Protein AF-A0A938DL61-F1 (afdb_monomer)

Nearest PDB structures (foldseek):
  3kwp-assembly1_A-2  TM=9.737E-01  e=1.434E-26  Levilactobacillus brevis ATCC 367
  5hw4-assembly1_A  TM=9.557E-01  e=1.824E-26  Escherichia coli K-12
  5hw4-assembly1_B  TM=9.654E-01  e=4.775E-26  Escherichia coli K-12
  5hw4-assembly2_C-2  TM=9.641E-01  e=1.690E-25  Escherichia coli K-12
  3fq6-assembly1_A  TM=9.578E-01  e=1.430E-11  Bacteroides thetaiotaomicron

Mean predicted aligned error: 16.01 Å

Solvent-accessible surface area (backbone atoms only — not comparable to full-atom values): 22112 Å² total; per-residue (Å²): 134,84,86,68,76,68,57,54,42,70,51,51,91,99,52,58,77,47,74,23,67,46,75,66,47,48,73,43,65,68,56,89,45,97,74,55,97,38,38,38,36,28,37,82,27,41,61,56,68,28,68,80,36,86,61,52,28,23,40,34,33,19,28,86,84,18,34,24,72,41,65,52,74,46,54,50,68,40,67,55,76,72,40,85,76,27,36,29,30,39,38,30,37,59,77,44,43,72,82,67,66,61,44,63,72,41,67,35,56,64,42,76,45,77,86,60,73,75,83,62,83,70,68,74,78,65,87,59,26,26,43,31,38,29,22,28,31,65,57,32,76,86,54,50,42,72,67,43,46,50,48,64,58,72,32,63,26,40,37,19,38,47,56,72,62,48,48,54,53,30,55,75,62,73,32,88,59,78,98,29,68,40,73,37,36,78,94,47,34,74,64,46,33,56,55,50,48,55,42,24,76,73,41,36,32,33,28,33,35,34,85,46,10,43,52,39,65,95,50,54,46,55,66,46,52,48,55,32,53,77,67,72,45,51,76,47,75,42,84,56,36,41,69,67,61,53,43,47,66,72,56,78,56,71,72,92,53,65,43,81,68,39,62,74,56,94,60,66,68,67,23,53,55,50,49,53,52,57,32,68,32,63,40,24,35,36,33,43,42,52,33,95,46,40,61,62,52,36,47,55,45,21,73,62,49,40,39,78,41,46,34,25,45,32,26,32,57,70,33,98,74,50,43,78,49,76,45,26,27,49,54,50,42,54,48,49,72,77,43,83,63,69,65,50,36,35,38,39,35,54,31,32,75,76,77,73,75,71,46,73,63,59,51,44,54,54,31,50,52,35,45,72,72,69,40,51,51,69,54,24,10,50,50,45,16,64,76,62,72,44,61,49,66,62,36,32,56,51,33,54,57,74,68,56,132

Structure (mmCIF, N/CA/C/O backbone):
data_AF-A0A938DL61-F1
#
_entry.id   AF-A0A938DL61-F1
#
loop_
_atom_site.group_PDB
_atom_site.id
_atom_site.type_symbol
_atom_site.label_atom_id
_atom_site.label_alt_id
_atom_site.label_comp_id
_atom_site.label_asym_id
_atom_site.label_entity_id
_atom_site.label_seq_id
_atom_site.pdbx_PDB_ins_code
_atom_site.Cartn_x
_atom_site.Cartn_y
_atom_site.Cartn_z
_atom_site.occupancy
_atom_site.B_iso_or_equiv
_atom_site.auth_seq_id
_atom_site.auth_comp_id
_atom_site.auth_asym_id
_atom_site.auth_atom_id
_atom_site.pdbx_PDB_model_num
ATOM 1 N N . MET A 1 1 ? -46.376 9.646 3.513 1.00 32.16 1 MET A N 1
ATOM 2 C CA . MET A 1 1 ? -46.253 10.364 2.224 1.00 32.16 1 MET A CA 1
ATOM 3 C C . MET A 1 1 ? -45.111 11.369 2.356 1.00 32.16 1 MET A C 1
ATOM 5 O O . MET A 1 1 ? -45.011 12.012 3.390 1.00 32.16 1 MET A O 1
ATOM 9 N N . ARG A 1 2 ? -44.172 11.354 1.408 1.00 35.56 2 ARG A N 1
ATOM 10 C CA . ARG A 1 2 ? -42.784 11.841 1.523 1.00 35.56 2 ARG A CA 1
ATOM 11 C C . ARG A 1 2 ? -42.690 13.351 1.813 1.00 35.56 2 ARG A C 1
ATOM 13 O O . ARG A 1 2 ? -43.080 14.145 0.965 1.00 35.56 2 ARG A O 1
ATOM 20 N N . ASP A 1 3 ? -42.077 13.746 2.932 1.00 37.72 3 ASP A N 1
ATOM 21 C CA . ASP A 1 3 ? -41.497 15.092 3.070 1.00 37.72 3 ASP A CA 1
ATOM 22 C C . ASP A 1 3 ? -40.190 15.112 2.265 1.00 37.72 3 ASP A C 1
ATOM 24 O O . ASP A 1 3 ? -39.092 14.971 2.802 1.00 37.72 3 ASP A O 1
ATOM 28 N N . ALA A 1 4 ? -40.317 15.205 0.940 1.00 46.38 4 ALA A N 1
ATOM 29 C CA . ALA A 1 4 ? -39.181 15.478 0.077 1.00 46.38 4 ALA A CA 1
ATOM 30 C C . ALA A 1 4 ? -38.535 16.791 0.546 1.00 46.38 4 ALA A C 1
ATOM 32 O O . ALA A 1 4 ? -39.213 17.821 0.669 1.00 46.38 4 ALA A O 1
ATOM 33 N N . VAL A 1 5 ? -37.235 16.734 0.853 1.00 54.84 5 VAL A N 1
ATOM 34 C CA . VAL A 1 5 ? -36.409 17.914 1.124 1.00 54.84 5 VAL A CA 1
ATOM 35 C C . VAL A 1 5 ? -36.674 18.911 -0.001 1.00 54.84 5 VAL A C 1
ATOM 37 O O . VAL A 1 5 ? -36.643 18.546 -1.175 1.00 54.84 5 VAL A O 1
ATOM 40 N N . VAL A 1 6 ? -37.028 20.150 0.352 1.00 58.56 6 VAL A N 1
ATOM 41 C CA . VAL A 1 6 ? -37.232 21.189 -0.661 1.00 58.56 6 VAL A CA 1
ATOM 42 C C . VAL A 1 6 ? -35.891 21.355 -1.372 1.00 58.56 6 VAL A C 1
ATOM 44 O O . VAL A 1 6 ? -34.914 21.651 -0.687 1.00 58.56 6 VAL A O 1
ATOM 47 N N . PRO A 1 7 ? -35.822 21.177 -2.701 1.00 62.75 7 PRO A N 1
ATOM 48 C CA . PRO A 1 7 ? -34.550 21.169 -3.415 1.00 62.75 7 PRO A CA 1
ATOM 49 C C . PRO A 1 7 ? -33.905 22.554 -3.479 1.00 62.75 7 PRO A C 1
ATOM 51 O O . PRO A 1 7 ? -32.829 22.674 -4.036 1.00 62.75 7 PRO A O 1
ATOM 54 N N . VAL A 1 8 ? -34.537 23.597 -2.928 1.00 76.44 8 VAL A N 1
ATOM 55 C CA . VAL A 1 8 ? -34.073 24.985 -2.991 1.00 76.44 8 VAL A CA 1
ATOM 56 C C . VAL A 1 8 ? -34.139 25.676 -1.629 1.00 76.44 8 VAL A C 1
ATOM 58 O O . VAL A 1 8 ? -35.065 25.430 -0.851 1.00 76.44 8 VAL A O 1
ATOM 61 N N . VAL A 1 9 ? -33.173 26.557 -1.359 1.00 83.81 9 VAL A N 1
ATOM 62 C CA . VAL A 1 9 ? -33.084 27.382 -0.140 1.00 83.81 9 VAL A CA 1
ATOM 63 C C . VAL A 1 9 ? -32.823 28.852 -0.487 1.00 83.81 9 VAL A C 1
ATOM 65 O O . VAL A 1 9 ? -32.110 29.115 -1.458 1.00 83.81 9 VAL A O 1
ATOM 68 N N . PRO A 1 10 ? -33.361 29.816 0.287 1.00 85.38 10 PRO A N 1
ATOM 69 C CA . PRO A 1 10 ? -33.005 31.224 0.146 1.00 85.38 10 PRO A CA 1
ATOM 70 C C . PRO A 1 10 ? -31.517 31.452 0.425 1.00 85.38 10 PRO A C 1
ATOM 72 O O . PRO A 1 10 ? -30.969 30.893 1.376 1.00 85.38 10 PRO A O 1
ATOM 75 N N . VAL A 1 11 ? -30.882 32.304 -0.376 1.00 85.19 11 VAL A N 1
ATOM 76 C CA . VAL A 1 11 ? -29.496 32.737 -0.191 1.00 85.19 11 VAL A CA 1
ATOM 77 C C . VAL A 1 11 ? -29.413 34.251 -0.062 1.00 85.19 11 VAL A C 1
ATOM 79 O O . VAL A 1 11 ? -30.209 34.993 -0.635 1.00 85.19 11 VAL A O 1
ATOM 82 N N . VAL A 1 12 ? -28.417 34.701 0.693 1.00 84.75 12 VAL A N 1
ATOM 83 C CA . VAL A 1 12 ? -28.105 36.114 0.895 1.00 84.75 12 VAL A CA 1
ATOM 84 C C . VAL A 1 12 ? -26.676 36.329 0.392 1.00 84.75 12 VAL A C 1
ATOM 86 O O . VAL A 1 12 ? -25.760 35.697 0.924 1.00 84.75 12 VAL A O 1
ATOM 89 N N . PRO A 1 13 ? -26.461 37.138 -0.662 1.00 78.50 13 PRO A N 1
ATOM 90 C CA . PRO A 1 13 ? -25.127 37.367 -1.209 1.00 78.50 13 PRO A CA 1
ATOM 91 C C . PRO A 1 13 ? -24.145 37.849 -0.135 1.00 78.50 13 PRO A C 1
ATOM 93 O O . PRO A 1 13 ? -24.469 38.732 0.651 1.00 78.50 13 PRO A O 1
ATOM 96 N N . GLY A 1 14 ? -22.950 37.255 -0.095 1.00 79.12 14 GLY A N 1
ATOM 97 C CA . GLY A 1 14 ? -21.903 37.626 0.863 1.00 79.12 14 GLY A CA 1
ATOM 98 C C . GLY A 1 14 ? -22.107 37.121 2.298 1.00 79.12 14 GLY A C 1
ATOM 99 O O . GLY A 1 14 ? -21.273 37.405 3.150 1.00 79.12 14 GLY A O 1
ATOM 100 N N . VAL A 1 15 ? -23.167 36.354 2.579 1.00 83.62 15 VAL A N 1
ATOM 101 C CA . VAL A 1 15 ? -23.429 35.786 3.911 1.00 83.62 15 VAL A CA 1
ATOM 102 C C . VAL A 1 15 ? -23.321 34.266 3.857 1.00 83.62 15 VAL A C 1
ATOM 104 O O . VAL A 1 15 ? -23.949 33.617 3.022 1.00 83.62 15 VAL A O 1
ATOM 107 N N . ALA A 1 16 ? -22.538 33.678 4.764 1.00 80.62 16 ALA A N 1
ATOM 108 C CA . ALA A 1 16 ? -22.439 32.228 4.891 1.00 80.62 16 ALA A CA 1
ATOM 109 C C . ALA A 1 16 ? -23.787 31.634 5.339 1.00 80.62 16 ALA A C 1
ATOM 111 O O . ALA A 1 16 ? -24.360 32.069 6.341 1.00 80.62 16 ALA A O 1
ATOM 112 N N . VAL A 1 17 ? -24.282 30.634 4.601 1.00 82.88 17 VAL A N 1
ATOM 113 C CA . VAL A 1 17 ? -25.593 30.010 4.829 1.00 82.88 17 VAL A CA 1
ATOM 114 C C . VAL A 1 17 ? -25.427 28.557 5.273 1.00 82.88 17 VAL A C 1
ATOM 116 O O . VAL A 1 17 ? -24.896 27.731 4.534 1.00 82.88 17 VAL A O 1
ATOM 119 N N . ALA A 1 18 ? -25.936 28.227 6.457 1.00 85.00 18 ALA A N 1
ATOM 120 C CA . ALA A 1 18 ? -26.115 26.860 6.937 1.00 85.00 18 ALA A CA 1
ATOM 121 C C . ALA A 1 18 ? -27.588 26.442 6.806 1.00 85.00 18 ALA A C 1
ATOM 123 O O . ALA A 1 18 ? -28.481 27.273 6.944 1.00 85.00 18 ALA A O 1
ATOM 124 N N . VAL A 1 19 ? -27.871 25.153 6.584 1.00 85.19 19 VAL A N 1
ATOM 125 C CA . VAL A 1 19 ? -29.246 24.657 6.386 1.00 85.19 19 VAL A CA 1
ATOM 126 C C . VAL A 1 19 ? -29.576 23.532 7.367 1.00 85.19 19 VAL A C 1
ATOM 128 O O . VAL A 1 19 ? -28.881 22.522 7.444 1.00 85.19 19 VAL A O 1
ATOM 131 N N . ALA A 1 20 ? -30.682 23.676 8.094 1.00 84.50 20 ALA A N 1
ATOM 132 C CA . ALA A 1 20 ? -31.245 22.654 8.969 1.00 84.50 20 ALA A CA 1
ATOM 133 C C . ALA A 1 20 ? -32.478 22.009 8.313 1.00 84.50 20 ALA A C 1
ATOM 135 O O . ALA A 1 20 ? -33.620 22.425 8.530 1.00 84.50 20 ALA A O 1
ATOM 136 N N . ALA A 1 21 ? -32.236 20.969 7.510 1.00 80.06 21 ALA A N 1
ATOM 137 C CA . ALA A 1 21 ? -33.277 20.255 6.764 1.00 80.06 21 ALA A CA 1
ATOM 138 C C . ALA A 1 21 ? -33.906 19.063 7.523 1.00 80.06 21 ALA A C 1
ATOM 140 O O . ALA A 1 21 ? -35.005 18.612 7.188 1.00 80.06 21 ALA A O 1
ATOM 141 N N . THR A 1 22 ? -33.249 18.544 8.568 1.00 76.50 22 THR A N 1
ATOM 142 C CA . THR A 1 22 ? -33.726 17.382 9.343 1.00 76.50 22 THR A CA 1
ATOM 143 C C . THR A 1 22 ? -34.485 17.809 10.602 1.00 76.50 22 THR A C 1
ATOM 145 O O . THR A 1 22 ? -34.263 18.890 11.151 1.00 76.50 22 THR A O 1
ATOM 148 N N . ARG A 1 23 ? -35.375 16.945 11.120 1.00 74.12 23 ARG A N 1
ATOM 149 C CA . ARG A 1 23 ? -36.088 17.211 12.389 1.00 74.12 23 ARG A CA 1
ATOM 150 C C . ARG A 1 23 ? -35.123 17.428 13.560 1.00 74.12 23 ARG A C 1
ATOM 152 O O . ARG A 1 23 ? -35.398 18.258 14.419 1.00 74.12 23 ARG A O 1
ATOM 159 N N . ALA A 1 24 ? -34.011 16.694 13.599 1.00 73.25 24 ALA A N 1
ATOM 160 C CA . ALA A 1 24 ? -32.992 16.842 14.634 1.00 73.25 24 ALA A CA 1
ATOM 161 C C . ALA A 1 24 ? -32.293 18.208 14.546 1.00 73.25 24 ALA A C 1
ATOM 163 O O . ALA A 1 24 ? -32.238 18.923 15.544 1.00 73.25 24 ALA A O 1
ATOM 164 N N . HIS A 1 25 ? -31.853 18.615 13.349 1.00 79.00 25 HIS A N 1
ATOM 165 C CA . HIS A 1 25 ? -31.196 19.910 13.151 1.00 79.00 25 HIS A CA 1
ATOM 166 C C . HIS A 1 25 ? -32.140 21.085 13.414 1.00 79.00 25 HIS A C 1
ATOM 168 O O . HIS A 1 25 ? -31.724 22.055 14.036 1.00 79.00 25 HIS A O 1
ATOM 174 N N . ARG A 1 26 ? -33.423 20.983 13.033 1.00 81.19 26 ARG A N 1
ATOM 175 C CA . ARG A 1 26 ? -34.422 22.020 13.346 1.00 81.19 26 ARG A CA 1
ATOM 176 C C . ARG A 1 26 ? -34.709 22.147 14.840 1.00 81.19 26 ARG A C 1
ATOM 178 O O . ARG A 1 26 ? -34.857 23.260 15.318 1.00 81.19 26 ARG A O 1
ATOM 185 N N . ARG A 1 27 ? -34.780 21.029 15.576 1.00 76.44 27 ARG A N 1
ATOM 186 C CA . ARG A 1 27 ? -34.969 21.053 17.040 1.00 76.44 27 ARG A CA 1
ATOM 187 C C . ARG A 1 27 ? -33.758 21.616 17.776 1.00 76.44 27 ARG A C 1
ATOM 189 O O . ARG A 1 27 ? -33.931 22.233 18.816 1.00 76.44 27 ARG A O 1
ATOM 196 N N . ARG A 1 28 ? -32.550 21.394 17.248 1.00 80.75 28 ARG A N 1
ATOM 197 C CA . ARG A 1 28 ? -31.330 22.000 17.789 1.00 80.75 28 ARG A CA 1
ATOM 198 C C . ARG A 1 28 ? -31.277 23.496 17.478 1.00 80.75 28 ARG A C 1
ATOM 200 O O . ARG A 1 28 ? -30.979 24.267 18.378 1.00 80.75 28 ARG A O 1
ATOM 207 N N . GLY A 1 29 ? -31.550 23.904 16.237 1.00 79.44 29 GLY A N 1
ATOM 208 C CA . GLY A 1 29 ? -31.433 25.301 15.807 1.00 79.44 29 GLY A CA 1
ATOM 209 C C . GLY A 1 29 ? -30.082 25.894 16.220 1.00 79.44 29 GLY A C 1
ATOM 210 O O . GLY A 1 29 ? -29.026 25.335 15.912 1.00 79.44 29 GLY A O 1
ATOM 211 N N . LEU A 1 30 ? -30.135 26.983 16.985 1.00 79.69 30 LEU A N 1
ATOM 212 C CA . LEU A 1 30 ? -28.975 27.662 17.570 1.00 79.69 30 LEU A CA 1
ATOM 213 C C . LEU A 1 30 ? -28.732 27.332 19.057 1.00 79.69 30 LEU A C 1
ATOM 215 O O . LEU A 1 30 ? -27.916 27.986 19.706 1.00 79.69 30 LEU A O 1
ATOM 219 N N . LEU A 1 31 ? -29.412 26.325 19.615 1.00 75.38 31 LEU A N 1
ATOM 220 C CA . LEU A 1 31 ? -29.227 25.905 21.007 1.00 75.38 31 LEU A CA 1
ATOM 221 C C . LEU A 1 31 ? -27.805 25.396 21.256 1.00 75.38 31 LEU A C 1
ATOM 223 O O . LEU A 1 31 ? -27.240 24.658 20.447 1.00 75.38 31 LEU A O 1
ATOM 227 N N . GLY A 1 32 ? -27.245 25.781 22.405 1.00 71.38 32 GLY A N 1
ATOM 228 C CA . GLY A 1 32 ? -25.880 25.429 22.804 1.00 71.38 32 GLY A CA 1
ATOM 229 C C . GLY A 1 32 ? -24.780 26.222 22.091 1.00 71.38 32 GLY A C 1
ATOM 230 O O . GLY A 1 32 ? -23.612 25.902 22.270 1.00 71.38 32 GLY A O 1
ATOM 231 N N . ARG A 1 33 ? -25.133 27.235 21.287 1.00 77.69 33 ARG A N 1
ATOM 232 C CA . ARG A 1 33 ? -24.178 28.183 20.700 1.00 77.69 33 ARG A CA 1
ATOM 233 C C . ARG A 1 33 ? -24.109 29.454 21.546 1.00 77.69 33 ARG A C 1
ATOM 235 O O . ARG A 1 33 ? -25.095 29.821 22.183 1.00 77.69 33 ARG A O 1
ATOM 242 N N . ASP A 1 34 ? -22.976 30.145 21.486 1.00 68.38 34 ASP A N 1
ATOM 243 C CA . ASP A 1 34 ? -22.789 31.458 22.124 1.00 68.38 34 ASP A CA 1
ATOM 244 C C . ASP A 1 34 ? -23.033 32.631 21.147 1.00 68.38 34 ASP A C 1
ATOM 246 O O . ASP A 1 34 ? -22.924 33.796 21.516 1.00 68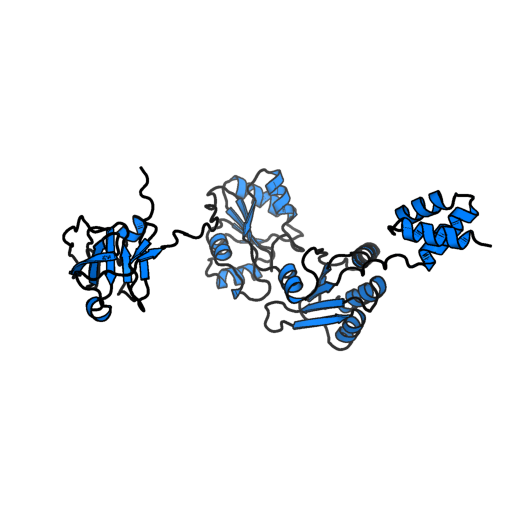.38 34 ASP A O 1
ATOM 250 N N . GLY A 1 35 ? -23.414 32.327 19.898 1.00 67.44 35 GLY A N 1
ATOM 251 C CA . GLY A 1 35 ? -23.765 33.302 18.867 1.00 67.44 35 GLY A CA 1
ATOM 252 C C . GLY A 1 35 ? -24.064 32.662 17.506 1.00 67.44 35 GLY A C 1
ATOM 253 O O . GLY A 1 35 ? -24.130 31.438 17.355 1.00 67.44 35 GLY A O 1
ATOM 254 N N . THR A 1 36 ? -24.215 33.507 16.488 1.00 65.19 36 THR A N 1
ATOM 255 C CA . THR A 1 36 ? -24.328 33.123 15.071 1.00 65.19 36 THR A CA 1
ATOM 256 C C . THR A 1 36 ? -23.252 33.839 14.264 1.00 65.19 36 THR A C 1
ATOM 258 O O . THR A 1 36 ? -23.208 35.063 14.286 1.00 65.19 36 THR A O 1
ATOM 261 N N . ALA A 1 37 ? -22.426 33.111 13.511 1.00 66.12 37 ALA A N 1
ATOM 262 C CA . ALA A 1 37 ? -21.444 33.707 12.592 1.00 66.12 37 ALA A CA 1
ATOM 263 C C . ALA A 1 37 ? -22.009 33.973 11.175 1.00 66.12 37 ALA A C 1
ATOM 265 O O . ALA A 1 37 ? -21.292 34.429 10.292 1.00 66.12 37 ALA A O 1
ATOM 266 N N . GLY A 1 38 ? -23.288 33.664 10.936 1.00 82.06 38 GLY A N 1
ATOM 267 C CA . GLY A 1 38 ? -23.921 33.718 9.618 1.00 82.06 38 GLY A CA 1
ATOM 268 C C . GLY A 1 38 ? -25.410 33.386 9.687 1.00 82.06 38 GLY A C 1
ATOM 269 O O . GLY A 1 38 ? -26.024 33.501 10.749 1.00 82.06 38 GLY A O 1
ATOM 270 N N . LEU A 1 39 ? -25.984 32.966 8.562 1.00 87.06 39 LEU A N 1
ATOM 271 C CA . LEU A 1 39 ? -27.411 32.690 8.410 1.00 87.06 39 LEU A CA 1
ATOM 272 C C . LEU A 1 39 ? -27.697 31.188 8.548 1.00 87.06 39 LEU A C 1
ATOM 274 O O . LEU A 1 39 ? -27.104 30.377 7.842 1.00 87.06 39 LEU A O 1
ATOM 278 N N . LEU A 1 40 ? -28.635 30.800 9.410 1.00 89.94 40 LEU A N 1
ATOM 279 C CA . LEU A 1 40 ? -29.168 29.440 9.487 1.00 89.94 40 LEU A CA 1
ATOM 280 C C . LEU A 1 40 ? -30.564 29.388 8.858 1.00 89.94 40 LEU A C 1
ATOM 282 O O . LEU A 1 40 ? -31.444 30.159 9.219 1.00 89.94 40 LEU A O 1
ATOM 286 N N . VAL A 1 41 ? -30.792 28.451 7.941 1.00 91.50 41 VAL A N 1
ATOM 287 C CA . VAL A 1 41 ? -32.068 28.265 7.239 1.00 91.50 41 VAL A CA 1
ATOM 288 C C . VAL A 1 41 ? -32.739 26.989 7.729 1.00 91.50 41 VAL A C 1
ATOM 290 O O . VAL A 1 41 ? -32.279 25.882 7.453 1.00 91.50 41 VAL A O 1
ATOM 293 N N . LEU A 1 42 ? -33.857 27.120 8.432 1.00 88.88 42 LEU A N 1
ATOM 294 C CA . LEU A 1 42 ? -34.670 25.994 8.880 1.00 88.88 42 LEU A CA 1
ATOM 295 C C . LEU A 1 42 ? -35.674 25.589 7.797 1.00 88.88 42 LEU A C 1
ATOM 297 O O . LEU A 1 42 ? -36.507 26.402 7.381 1.00 88.88 42 LEU A O 1
ATOM 301 N N . VAL A 1 43 ? -35.645 24.317 7.379 1.00 86.50 43 VAL A N 1
ATOM 302 C CA . VAL A 1 43 ? -36.489 23.809 6.282 1.00 86.50 43 VAL A CA 1
ATOM 303 C C . VAL A 1 43 ? -37.088 22.434 6.599 1.00 86.50 43 VAL A C 1
ATOM 305 O O . VAL A 1 43 ? -36.351 21.535 6.990 1.00 86.50 43 VAL A O 1
ATOM 308 N N . PRO A 1 44 ? -38.396 22.213 6.384 1.00 87.19 44 PRO A N 1
ATOM 309 C CA . PRO A 1 44 ? -39.427 23.240 6.391 1.00 87.19 44 PRO A CA 1
ATOM 310 C C . PRO A 1 44 ? -39.631 23.794 7.803 1.00 87.19 44 PRO A C 1
ATOM 312 O O . PRO A 1 44 ? -39.621 23.038 8.776 1.00 87.19 44 PRO A O 1
ATOM 315 N N . CYS A 1 45 ? -39.852 25.101 7.914 1.00 88.50 45 CYS A N 1
ATOM 316 C CA . CYS A 1 45 ? -40.150 25.739 9.191 1.00 88.50 45 CYS A CA 1
ATOM 317 C C . CYS A 1 45 ? -41.164 26.878 9.030 1.00 88.50 45 CYS A C 1
ATOM 319 O O . CYS A 1 45 ? -41.161 27.603 8.033 1.00 88.50 45 CYS A O 1
ATOM 321 N N . ARG A 1 46 ? -42.060 27.002 10.013 1.00 91.75 46 ARG A N 1
ATOM 322 C CA . ARG A 1 46 ? -43.163 27.981 10.042 1.00 91.75 46 ARG A CA 1
ATOM 323 C C . ARG A 1 46 ? -43.256 28.751 11.352 1.00 91.75 46 ARG A C 1
ATOM 325 O O . ARG A 1 46 ? -44.026 29.701 11.435 1.00 91.75 46 ARG A O 1
ATOM 332 N N . GLN A 1 47 ? -42.507 28.333 12.363 1.00 92.88 47 GLN A N 1
ATOM 333 C CA . GLN A 1 47 ? -42.499 28.911 13.696 1.00 92.88 47 GLN A CA 1
ATOM 334 C C . GLN A 1 47 ? -41.191 28.512 14.369 1.00 92.88 47 GLN A C 1
ATOM 336 O O . GLN A 1 47 ? -40.728 27.390 14.174 1.00 92.88 47 GLN A O 1
ATOM 341 N N . VAL A 1 48 ? -40.621 29.407 15.162 1.00 91.25 48 VAL A N 1
ATOM 342 C CA . VAL A 1 48 ? -39.390 29.152 15.914 1.00 91.25 48 VAL A CA 1
ATOM 343 C C . VAL A 1 48 ? -39.558 29.583 17.361 1.00 91.25 48 VAL A C 1
ATOM 345 O O . VAL A 1 48 ? -40.412 30.413 17.682 1.00 91.25 48 VAL A O 1
ATOM 348 N N . HIS A 1 49 ? -38.747 29.010 18.241 1.00 91.69 49 HIS A N 1
ATOM 349 C CA . HIS A 1 49 ? -38.659 29.406 19.638 1.00 91.69 49 HIS A CA 1
ATOM 350 C C . HIS A 1 49 ? -37.203 29.616 20.034 1.00 91.69 49 HIS A C 1
ATOM 352 O O . HIS A 1 49 ? -36.298 29.013 19.469 1.00 91.69 49 HIS A O 1
ATOM 358 N N . THR A 1 50 ? -36.996 30.419 21.067 1.00 89.06 50 THR A N 1
ATOM 359 C CA . THR A 1 50 ? -35.685 30.724 21.648 1.00 89.06 50 THR A CA 1
ATOM 360 C C . THR A 1 50 ? -35.570 30.215 23.092 1.00 89.06 50 THR A C 1
ATOM 362 O O . THR A 1 50 ? -34.727 30.676 23.862 1.00 89.06 50 THR A O 1
ATOM 365 N N . PHE A 1 51 ? -36.429 29.274 23.510 1.00 88.38 51 PHE A N 1
ATOM 366 C CA . PHE A 1 51 ? -36.289 28.580 24.799 1.00 88.38 51 PHE A CA 1
ATOM 367 C C . PHE A 1 51 ? -34.943 27.857 24.886 1.00 88.38 51 PHE A C 1
ATOM 369 O O . PHE A 1 51 ? -34.632 27.060 24.010 1.00 88.38 51 PHE A O 1
ATOM 376 N N . GLY A 1 52 ? -34.159 28.136 25.930 1.00 83.81 52 GLY A N 1
ATOM 377 C CA . GLY A 1 52 ? -32.813 27.576 26.112 1.00 83.81 52 GLY A CA 1
ATOM 378 C C . GLY A 1 52 ? -31.699 28.305 25.349 1.00 83.81 52 GLY A C 1
ATOM 379 O O . GLY A 1 52 ? -30.539 27.914 25.459 1.00 83.81 52 GLY A O 1
ATOM 380 N N . MET A 1 53 ? -32.014 29.365 24.594 1.00 86.50 53 MET A N 1
ATOM 381 C CA . MET A 1 53 ? -30.999 30.222 23.973 1.00 86.50 53 MET A CA 1
ATOM 382 C C . MET A 1 53 ? -30.435 31.237 24.968 1.00 86.50 53 MET A C 1
ATOM 384 O O . MET A 1 53 ? -31.126 31.660 25.892 1.00 86.50 53 MET A O 1
ATOM 388 N N . ARG A 1 54 ? -29.185 31.658 24.747 1.00 86.44 54 ARG A N 1
ATOM 389 C CA . ARG A 1 54 ? -28.472 32.625 25.601 1.00 86.44 54 ARG A CA 1
ATOM 390 C C . ARG A 1 54 ? -28.420 34.045 25.028 1.00 86.44 54 ARG A C 1
ATOM 392 O O . ARG A 1 54 ? -28.093 34.975 25.751 1.00 86.44 54 ARG A O 1
ATOM 399 N N . PHE A 1 55 ? -28.753 34.222 23.751 1.00 87.50 55 PHE A N 1
ATOM 400 C CA . PHE A 1 55 ? -28.610 35.486 23.025 1.00 87.50 55 PHE A CA 1
ATOM 401 C C . PHE A 1 55 ? -29.818 35.739 22.100 1.00 87.50 55 PHE A C 1
ATOM 403 O O . PHE A 1 55 ? -30.523 34.788 21.744 1.00 87.50 55 PHE A O 1
ATOM 410 N N . PRO A 1 56 ? -30.114 37.006 21.748 1.00 90.44 56 PRO A N 1
ATOM 411 C CA . PRO A 1 56 ? -31.185 37.338 20.813 1.00 90.44 56 PRO A CA 1
ATOM 412 C C . PRO A 1 56 ? -30.794 37.039 19.359 1.00 90.44 56 PRO A C 1
ATOM 414 O O . PRO A 1 56 ? -29.619 37.092 19.003 1.00 90.44 56 PRO A O 1
ATOM 417 N N . ILE A 1 57 ? -31.788 36.797 18.506 1.00 92.25 57 ILE A N 1
ATOM 418 C CA . ILE A 1 57 ? -31.599 36.540 17.069 1.00 92.25 57 ILE A CA 1
ATOM 419 C C . ILE A 1 57 ? -32.566 37.350 16.215 1.00 92.25 57 ILE A C 1
ATOM 421 O O . ILE A 1 57 ? -33.683 37.641 16.649 1.00 92.25 57 ILE A O 1
ATOM 425 N N . ASP A 1 58 ? -32.163 37.648 14.984 1.00 93.88 58 ASP A N 1
ATOM 426 C CA . ASP A 1 58 ? -33.092 38.064 13.936 1.00 93.88 58 ASP A CA 1
ATOM 427 C C . ASP A 1 58 ? -33.699 36.829 13.268 1.00 93.88 58 ASP A C 1
ATOM 429 O O . ASP A 1 58 ? -33.022 35.822 13.043 1.00 93.88 58 ASP A O 1
ATOM 433 N N . VAL A 1 59 ? -34.990 36.913 12.950 1.00 94.94 59 VAL A N 1
ATOM 434 C CA . VAL A 1 59 ? -35.755 35.858 12.288 1.00 94.94 59 VAL A CA 1
ATOM 435 C C . VAL A 1 59 ? -36.521 36.397 11.089 1.00 94.94 59 VAL A C 1
ATOM 437 O O . VAL A 1 59 ? -37.142 37.460 11.152 1.00 94.94 59 VAL A O 1
ATOM 440 N N . ALA A 1 60 ? -36.519 35.644 9.990 1.00 96.06 60 ALA A N 1
ATOM 441 C CA . ALA A 1 60 ? -37.273 35.973 8.785 1.00 96.06 60 ALA A CA 1
ATOM 442 C C . ALA A 1 60 ? -38.025 34.752 8.270 1.00 96.06 60 ALA A C 1
ATOM 444 O O . ALA A 1 60 ? -37.456 33.680 8.086 1.00 96.06 60 ALA A O 1
ATOM 445 N N . PHE A 1 61 ? -39.313 34.929 8.004 1.00 96.25 61 PHE A N 1
ATOM 446 C CA . PHE A 1 61 ? -40.190 33.898 7.462 1.00 96.25 61 PHE A CA 1
ATOM 447 C C . PHE A 1 61 ? -40.280 34.085 5.958 1.00 96.25 61 PHE A C 1
ATOM 449 O O . PHE A 1 61 ? -40.658 35.164 5.500 1.00 96.25 61 PHE A O 1
ATOM 456 N N . VAL A 1 62 ? -39.938 33.053 5.193 1.00 94.50 62 VAL A N 1
ATOM 457 C CA . VAL A 1 62 ? -39.763 33.146 3.742 1.00 94.50 62 VAL A CA 1
ATOM 458 C C . VAL A 1 62 ? -40.615 32.091 3.041 1.00 94.50 62 VAL A C 1
ATOM 460 O O . VAL A 1 62 ? -40.636 30.915 3.424 1.00 94.50 62 VAL A O 1
ATOM 463 N N . ALA A 1 63 ? -41.353 32.519 2.021 1.00 92.25 63 ALA A N 1
ATOM 464 C CA . ALA A 1 63 ? -42.147 31.652 1.159 1.00 92.25 63 ALA A CA 1
ATOM 465 C C . ALA A 1 63 ? -41.256 30.804 0.231 1.00 92.25 63 ALA A C 1
ATOM 467 O O . ALA A 1 63 ? -40.049 31.011 0.123 1.00 92.25 63 ALA A O 1
ATOM 468 N N . ARG A 1 64 ? -41.856 29.809 -0.435 1.00 88.69 64 ARG A N 1
ATOM 469 C CA . ARG A 1 64 ? -41.130 28.858 -1.297 1.00 88.69 64 ARG A CA 1
ATOM 470 C C . ARG A 1 64 ? -40.418 29.530 -2.481 1.00 88.69 64 ARG A C 1
ATOM 472 O O . ARG A 1 64 ? -39.389 29.029 -2.913 1.00 88.69 64 ARG A O 1
ATOM 479 N N . ASP A 1 65 ? -40.961 30.638 -2.970 1.00 87.56 65 ASP A N 1
ATOM 480 C CA . ASP A 1 65 ? -40.435 31.467 -4.062 1.00 87.56 65 ASP A CA 1
ATOM 481 C C . ASP A 1 65 ? -39.326 32.441 -3.615 1.00 87.56 65 ASP A C 1
ATOM 483 O O . ASP A 1 65 ? -38.874 33.258 -4.409 1.00 87.56 65 ASP A O 1
ATOM 487 N N . GLY A 1 66 ? -38.900 32.388 -2.347 1.00 89.12 66 GLY A N 1
ATOM 488 C CA . GLY A 1 66 ? -37.881 33.282 -1.795 1.00 89.12 66 GLY A CA 1
ATOM 489 C C . GLY A 1 66 ? -38.428 34.603 -1.246 1.00 89.12 66 GLY A C 1
ATOM 490 O O . GLY A 1 66 ? -37.660 35.401 -0.707 1.00 89.12 66 GLY A O 1
ATOM 491 N N . ARG A 1 67 ? -39.743 34.855 -1.309 1.00 95.19 67 ARG A N 1
ATOM 492 C CA . ARG A 1 67 ? -40.334 36.095 -0.784 1.00 95.19 67 ARG A CA 1
ATOM 493 C C . ARG A 1 67 ? -40.335 36.138 0.744 1.00 95.19 67 ARG A C 1
ATOM 495 O O . ARG A 1 67 ? -40.920 35.276 1.400 1.00 95.19 67 ARG A O 1
ATOM 502 N N . VAL A 1 68 ? -39.766 37.194 1.320 1.00 95.50 68 VAL A N 1
ATOM 503 C CA . VAL A 1 68 ? -39.762 37.453 2.765 1.00 95.50 68 VAL A CA 1
ATOM 504 C C . VAL A 1 68 ? -41.139 37.951 3.212 1.00 95.50 68 VAL A C 1
ATOM 506 O O . VAL A 1 68 ? -41.581 39.047 2.862 1.00 95.50 68 VAL A O 1
ATOM 509 N N . LEU A 1 69 ? -41.831 37.143 4.009 1.00 94.75 69 LEU A N 1
ATOM 510 C CA . LEU A 1 69 ? -43.187 37.392 4.501 1.00 94.75 69 LEU A CA 1
ATOM 511 C C . LEU A 1 69 ? -43.202 38.227 5.783 1.00 94.75 69 LEU A C 1
ATOM 513 O O . LEU A 1 69 ? -44.088 39.062 5.972 1.00 94.75 69 LEU A O 1
ATOM 517 N N . HIS A 1 70 ? -42.239 37.984 6.669 1.00 95.38 70 HIS A N 1
ATOM 518 C CA . HIS A 1 70 ? -42.118 38.649 7.962 1.00 95.38 70 HIS A CA 1
ATOM 519 C C . HIS A 1 70 ? -40.656 38.667 8.407 1.00 95.38 70 HIS A C 1
ATOM 521 O O . HIS A 1 70 ? -39.936 37.708 8.143 1.00 95.38 70 HIS A O 1
ATOM 527 N N . VAL A 1 71 ? -40.251 39.736 9.092 1.00 94.75 71 VAL A N 1
ATOM 528 C CA . VAL A 1 71 ? -38.938 39.890 9.728 1.00 94.75 71 VAL A CA 1
ATOM 529 C C . VAL A 1 71 ? -39.163 40.435 11.133 1.00 94.75 71 VAL A C 1
ATOM 531 O O . VAL A 1 71 ? -40.022 41.298 11.317 1.00 94.75 71 VAL A O 1
ATOM 534 N N . GLY A 1 72 ? -38.402 39.949 12.105 1.00 92.88 72 GLY A N 1
ATOM 535 C CA . GLY A 1 72 ? -38.396 40.472 13.466 1.00 92.88 72 GLY A CA 1
ATOM 536 C C . GLY A 1 72 ? -37.198 39.959 14.252 1.00 92.88 72 GLY A C 1
ATOM 537 O O . GLY A 1 72 ? -36.418 39.165 13.737 1.00 92.88 72 GLY A O 1
ATOM 538 N N . SER A 1 73 ? -37.083 40.373 15.509 1.00 92.62 73 SER A N 1
ATOM 539 C CA . SER A 1 73 ? -36.041 39.888 16.417 1.00 92.62 73 SER A CA 1
ATOM 540 C C . SER A 1 73 ? -36.676 39.177 17.609 1.00 92.62 73 SER A C 1
ATOM 542 O O . SER A 1 73 ? -37.691 39.622 18.150 1.00 92.62 73 SER A O 1
ATOM 544 N N . LEU A 1 74 ? -36.082 38.065 18.036 1.00 92.19 74 LEU A N 1
ATOM 545 C CA . LEU A 1 74 ? -36.525 37.282 19.185 1.00 92.19 74 LEU A CA 1
ATOM 546 C C . LEU A 1 74 ? -35.459 37.302 20.276 1.00 92.19 74 LEU A C 1
ATOM 548 O O . LEU A 1 74 ? -34.322 36.889 20.068 1.00 92.19 74 LEU A O 1
ATOM 552 N N . ARG A 1 75 ? -35.856 37.749 21.470 1.00 92.50 75 ARG A N 1
ATOM 553 C CA . ARG A 1 75 ? -35.056 37.602 22.694 1.00 92.50 75 ARG A CA 1
ATOM 554 C C . ARG A 1 75 ? -35.115 36.154 23.203 1.00 92.50 75 ARG A C 1
ATOM 556 O O . ARG A 1 75 ? -36.064 35.448 22.850 1.00 92.50 75 ARG A O 1
ATOM 563 N N . PRO A 1 76 ? -34.164 35.712 24.045 1.00 91.44 76 PRO A N 1
ATOM 564 C CA . PRO A 1 76 ? -34.235 34.421 24.732 1.00 91.44 76 PRO A CA 1
ATOM 565 C C . PRO A 1 76 ? -35.582 34.158 25.424 1.00 91.44 76 PRO A C 1
ATOM 567 O O . PRO A 1 76 ? -36.208 35.077 25.955 1.00 91.44 76 PRO A O 1
ATOM 570 N N . GLY A 1 77 ? -36.032 32.898 25.426 1.00 89.44 77 GLY A N 1
ATOM 571 C CA . GLY A 1 77 ? -37.261 32.484 26.119 1.00 89.44 77 GLY A CA 1
ATOM 572 C C . GLY A 1 77 ? -38.561 32.996 25.484 1.00 89.44 77 GLY A C 1
ATOM 573 O O . GLY A 1 77 ? -39.509 33.352 26.191 1.00 89.44 77 GLY A O 1
ATOM 574 N N . ARG A 1 78 ? -38.611 33.095 24.153 1.00 93.50 78 ARG A N 1
ATOM 575 C CA . ARG A 1 78 ? -39.786 33.536 23.387 1.00 93.50 78 ARG A CA 1
ATOM 576 C C . ARG A 1 78 ? -40.144 32.533 22.299 1.00 93.50 78 ARG A C 1
ATOM 578 O O . ARG A 1 78 ? -39.347 31.681 21.921 1.00 93.50 78 ARG A O 1
ATOM 585 N N . VAL A 1 79 ? -41.356 32.662 21.774 1.00 91.75 79 VAL A N 1
ATOM 586 C CA . VAL A 1 79 ? -41.836 31.906 20.617 1.00 91.75 79 VAL A CA 1
ATOM 587 C C . VAL A 1 79 ? -42.381 32.881 19.584 1.00 91.75 79 VAL A C 1
ATOM 589 O O . VAL A 1 79 ? -43.047 33.859 19.929 1.00 91.75 79 VAL A O 1
ATOM 592 N N . SER A 1 80 ? -42.075 32.643 18.313 1.00 92.38 80 SER A N 1
ATOM 593 C CA . SER A 1 80 ? -42.626 33.438 17.224 1.00 92.38 80 SER A CA 1
ATOM 594 C C . SER A 1 80 ? -44.104 33.110 17.015 1.00 92.38 80 SER A C 1
ATOM 596 O O . SER A 1 80 ? -44.576 32.014 17.330 1.00 92.38 80 SER A O 1
ATOM 598 N N . ARG A 1 81 ? -44.846 34.023 16.384 1.00 90.44 81 ARG A N 1
ATOM 599 C CA . ARG A 1 81 ? -46.141 33.657 15.796 1.00 90.44 81 ARG A CA 1
ATOM 600 C C . ARG A 1 81 ? -45.911 32.702 14.612 1.00 90.44 81 ARG A C 1
ATOM 602 O O . ARG A 1 81 ? -44.907 32.859 13.910 1.00 90.44 81 ARG A O 1
ATOM 609 N N . PRO A 1 82 ? -46.791 31.713 14.382 1.00 90.56 82 PRO A N 1
ATOM 610 C CA . PRO A 1 82 ? -46.683 30.845 13.220 1.00 90.56 82 PRO A CA 1
ATOM 611 C C . PRO A 1 82 ? -47.033 31.613 11.940 1.00 90.56 82 PRO A C 1
ATOM 613 O O . PRO A 1 82 ? -48.045 32.310 11.869 1.00 90.56 82 PRO A O 1
ATOM 616 N N . VAL A 1 83 ? -46.210 31.455 10.904 1.00 93.69 83 VAL A N 1
ATOM 617 C CA . VAL A 1 83 ? -46.436 32.025 9.570 1.00 93.69 83 VAL A CA 1
ATOM 618 C C . VAL A 1 83 ? -46.703 30.878 8.602 1.00 93.69 83 VAL A C 1
ATOM 620 O O . VAL A 1 83 ? -45.790 30.292 8.027 1.00 93.69 83 VAL A O 1
ATOM 623 N N . TRP A 1 84 ? -47.977 30.531 8.414 1.00 88.69 84 TRP A N 1
ATOM 624 C CA . TRP A 1 84 ? -48.398 29.328 7.678 1.00 88.69 84 TRP A CA 1
ATOM 625 C C . TRP A 1 84 ? -47.950 29.281 6.212 1.00 88.69 84 TRP A C 1
ATOM 627 O O . TRP A 1 84 ? -47.673 28.204 5.683 1.00 88.69 84 TRP A O 1
ATOM 637 N N . ARG A 1 85 ? -47.837 30.450 5.568 1.00 89.88 85 ARG A N 1
ATOM 638 C CA . ARG A 1 85 ? -47.330 30.591 4.191 1.00 89.88 85 ARG A CA 1
ATOM 639 C C . ARG A 1 85 ? -45.808 30.458 4.089 1.00 89.88 85 ARG A C 1
ATOM 641 O O . ARG A 1 85 ? -45.283 30.331 2.987 1.00 89.88 85 ARG A O 1
ATOM 648 N N . SER A 1 86 ? -45.104 30.474 5.218 1.00 91.50 86 SER A N 1
ATOM 649 C CA . SER A 1 86 ? -43.663 30.277 5.252 1.00 91.50 86 SER A CA 1
ATOM 650 C C . SER A 1 86 ? -43.310 28.838 4.898 1.00 91.50 86 SER A C 1
ATOM 652 O O . SER A 1 86 ? -43.980 27.883 5.316 1.00 91.50 86 SER A O 1
ATOM 654 N N . ARG A 1 87 ? -42.231 28.679 4.136 1.00 90.94 87 ARG A N 1
ATOM 655 C CA . ARG A 1 87 ? -41.572 27.388 3.929 1.00 90.94 87 ARG A CA 1
ATOM 656 C C . ARG A 1 87 ? -40.223 27.335 4.635 1.00 90.94 87 ARG A C 1
ATOM 658 O O . ARG A 1 87 ? -39.833 26.253 5.073 1.00 90.94 87 ARG A O 1
ATOM 665 N N . PHE A 1 88 ? -39.562 28.479 4.775 1.00 92.19 88 PHE A N 1
ATOM 666 C CA . PHE A 1 88 ? -38.242 28.608 5.375 1.00 92.19 88 PHE A CA 1
ATOM 667 C C . PHE A 1 88 ? -38.285 29.599 6.538 1.00 92.19 88 PHE A C 1
ATOM 669 O O . PHE A 1 88 ? -39.005 30.594 6.468 1.00 92.19 88 PHE A O 1
ATOM 676 N N . VAL A 1 89 ? -37.501 29.353 7.585 1.00 94.31 89 VAL A N 1
ATOM 677 C CA . VAL A 1 89 ? -37.184 30.387 8.580 1.00 94.31 89 VAL A CA 1
ATOM 678 C C . VAL A 1 89 ? -35.689 30.631 8.546 1.00 94.31 89 VAL A C 1
ATOM 680 O O . VAL A 1 89 ? -34.921 29.681 8.658 1.00 94.31 89 VAL A O 1
ATOM 683 N N . LEU A 1 90 ? -35.295 31.883 8.349 1.00 94.12 90 LEU A N 1
ATOM 684 C CA . LEU A 1 90 ? -33.911 32.318 8.445 1.00 94.12 90 LEU A CA 1
ATOM 685 C C . LEU A 1 90 ? -33.658 32.808 9.865 1.00 94.12 90 LEU A C 1
ATOM 687 O O . LEU A 1 90 ? -34.452 33.599 10.368 1.00 94.12 90 LEU A O 1
ATOM 691 N N . GLU A 1 91 ? -32.565 32.375 10.473 1.00 93.94 91 GLU A N 1
ATOM 692 C CA . GLU A 1 91 ? -32.081 32.819 11.778 1.00 93.94 91 GLU A CA 1
ATOM 693 C C . GLU A 1 91 ? -30.682 33.410 11.602 1.00 93.94 91 GLU A C 1
ATOM 695 O O . GLU A 1 91 ? -29.831 32.811 10.942 1.00 93.94 91 GLU A O 1
ATOM 700 N N . GLY A 1 92 ? -30.420 34.574 12.181 1.00 90.62 92 GLY A N 1
ATOM 701 C CA . GLY A 1 92 ? -29.086 35.168 12.168 1.00 90.62 92 GLY A CA 1
ATOM 702 C C . GLY A 1 92 ? -28.841 36.094 13.353 1.00 90.62 92 GLY A C 1
ATOM 703 O O . GLY A 1 92 ? -29.691 36.192 14.246 1.00 90.62 92 GLY A O 1
ATOM 704 N N . PRO A 1 93 ? -27.679 36.768 13.380 1.00 89.38 93 PRO A N 1
ATOM 705 C CA . PRO A 1 93 ? -27.312 37.637 14.486 1.00 89.38 93 PRO A CA 1
ATOM 706 C C . PRO A 1 93 ? -28.337 38.756 14.632 1.00 89.38 93 PRO A C 1
ATOM 708 O O . PRO A 1 93 ? -28.810 39.301 13.633 1.00 89.38 93 PRO A O 1
ATOM 711 N N . ALA A 1 94 ? -28.678 39.102 15.871 1.00 89.19 94 ALA A N 1
ATOM 712 C CA . ALA A 1 94 ? -29.578 40.219 16.130 1.00 89.19 94 ALA A CA 1
ATOM 713 C C . ALA A 1 94 ? -29.047 41.509 15.478 1.00 89.19 94 ALA A C 1
ATOM 715 O O . ALA A 1 94 ? -27.883 41.867 15.655 1.00 89.19 94 ALA A O 1
ATOM 716 N N . GLY A 1 95 ? -29.903 42.198 14.721 1.00 87.50 95 GLY A N 1
ATOM 717 C CA . GLY A 1 95 ? -29.571 43.422 13.989 1.00 87.50 95 GLY A CA 1
ATOM 718 C C . GLY A 1 95 ? -28.892 43.216 12.628 1.00 87.50 95 GLY A C 1
ATOM 719 O O . GLY A 1 95 ? -28.720 44.187 11.890 1.00 87.50 95 GLY A O 1
ATOM 720 N N . ALA A 1 96 ? -28.529 41.988 12.244 1.00 87.31 96 ALA A N 1
ATOM 721 C CA . ALA A 1 96 ? -27.807 41.736 10.996 1.00 87.31 96 ALA A CA 1
ATOM 722 C C . ALA A 1 96 ? -28.694 41.876 9.748 1.00 87.31 96 ALA A C 1
ATOM 724 O O . ALA A 1 96 ? -28.216 42.249 8.674 1.00 87.31 96 ALA A O 1
ATOM 725 N N . PHE A 1 97 ? -29.998 41.605 9.862 1.00 92.81 97 PHE A N 1
ATOM 726 C CA . PHE A 1 97 ? -30.867 41.456 8.688 1.00 92.81 97 PHE A CA 1
ATOM 727 C C . PHE A 1 97 ? -31.047 42.757 7.903 1.00 92.81 97 PHE A C 1
ATOM 729 O O . PHE A 1 97 ? -31.158 42.724 6.676 1.00 92.81 97 PHE A O 1
ATOM 736 N N . ALA A 1 98 ? -31.002 43.907 8.580 1.00 88.19 98 ALA A N 1
ATOM 737 C CA . ALA A 1 98 ? -31.079 45.212 7.932 1.00 88.19 98 ALA A CA 1
ATOM 738 C C . ALA A 1 98 ? -29.878 45.478 7.009 1.00 88.19 98 ALA A C 1
ATOM 740 O O . ALA A 1 98 ? -30.082 45.970 5.894 1.00 88.19 98 ALA A O 1
ATOM 741 N N . GLY A 1 99 ? -28.667 45.125 7.460 1.00 86.12 99 GLY A N 1
ATOM 742 C CA . GLY A 1 99 ? -27.422 45.240 6.691 1.00 86.12 99 GLY A CA 1
ATOM 743 C C . GLY A 1 99 ? -27.302 44.190 5.586 1.00 86.12 99 GLY A C 1
ATOM 744 O O . GLY A 1 99 ? -26.697 44.443 4.553 1.00 86.12 99 GLY A O 1
ATOM 745 N N . TRP A 1 100 ? -27.955 43.041 5.757 1.00 90.25 100 TRP A N 1
ATOM 746 C CA . TRP A 1 100 ? -28.039 41.974 4.755 1.00 90.25 100 TRP A CA 1
ATOM 747 C C . TRP A 1 100 ? -29.170 42.163 3.733 1.00 90.25 100 TRP A C 1
ATOM 749 O O . TRP A 1 100 ? -29.401 41.297 2.892 1.00 90.25 100 TRP A O 1
ATOM 759 N N . GLY A 1 101 ? -29.912 43.273 3.812 1.00 89.06 101 GLY A N 1
ATOM 760 C CA . GLY A 1 101 ? -31.013 43.573 2.893 1.00 89.06 101 GLY A CA 1
ATOM 761 C C . GLY A 1 101 ? -32.256 42.690 3.074 1.00 89.06 101 GLY A C 1
ATOM 762 O O . GLY A 1 101 ? -33.151 42.709 2.230 1.00 89.06 101 GLY A O 1
ATOM 763 N N . ILE A 1 102 ? -32.361 41.937 4.172 1.00 92.44 102 ILE A N 1
ATOM 764 C CA . ILE A 1 102 ? -33.510 41.072 4.459 1.00 92.44 102 ILE A CA 1
ATOM 765 C C . ILE A 1 102 ? -34.625 41.925 5.071 1.00 92.44 102 ILE A C 1
ATOM 767 O O . ILE A 1 102 ? -34.594 42.285 6.247 1.00 92.44 102 ILE A O 1
ATOM 771 N N . ARG A 1 103 ? -35.638 42.255 4.266 1.00 93.50 103 ARG A N 1
ATOM 772 C CA . ARG A 1 103 ? -36.804 43.051 4.685 1.00 93.50 103 ARG A CA 1
ATOM 773 C C . ARG A 1 103 ? -38.084 42.443 4.130 1.00 93.50 103 ARG A C 1
ATOM 775 O O . ARG A 1 103 ? -38.069 41.778 3.096 1.00 93.50 103 ARG A O 1
ATOM 782 N N . ARG A 1 104 ? -39.211 42.671 4.809 1.00 95.06 104 ARG A N 1
ATOM 783 C CA . ARG A 1 104 ? -40.520 42.189 4.345 1.00 95.06 104 ARG A CA 1
ATOM 784 C C . ARG A 1 104 ? -40.786 42.670 2.914 1.00 95.06 104 ARG A C 1
ATOM 786 O O . ARG A 1 104 ? -40.623 43.846 2.619 1.00 95.06 104 ARG A O 1
ATOM 793 N N . GLY A 1 105 ? -41.217 41.755 2.050 1.00 90.12 105 GLY A N 1
ATOM 794 C CA . GLY A 1 105 ? -41.518 42.020 0.642 1.00 90.12 105 GLY A CA 1
ATOM 795 C C . GLY A 1 105 ? -40.364 41.737 -0.323 1.00 90.12 105 GLY A C 1
ATOM 796 O O . GLY A 1 105 ? -40.644 41.463 -1.490 1.00 90.12 105 GLY A O 1
ATOM 797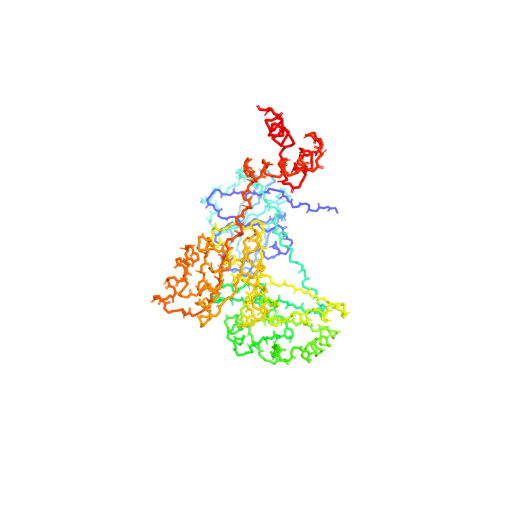 N N . VAL A 1 106 ? -39.112 41.715 0.154 1.00 92.88 106 VAL A N 1
ATOM 798 C CA . VAL A 1 106 ? -37.932 41.368 -0.656 1.00 92.88 106 VAL A CA 1
ATOM 799 C C . VAL A 1 106 ? -38.024 39.916 -1.122 1.00 92.88 106 VAL A C 1
ATOM 801 O O . VAL A 1 106 ? -38.458 39.041 -0.371 1.00 92.88 106 VAL A O 1
ATOM 804 N N . VAL A 1 107 ? -37.616 39.661 -2.364 1.00 93.31 107 VAL A N 1
ATOM 805 C CA . VAL A 1 107 ? -37.481 38.310 -2.914 1.00 93.31 107 VAL A CA 1
ATOM 806 C C . VAL A 1 107 ? -36.007 37.939 -2.871 1.00 93.31 107 VAL A C 1
ATOM 808 O O . VAL A 1 107 ? -35.192 38.522 -3.581 1.00 93.31 107 VAL A O 1
ATOM 811 N N . LEU A 1 108 ? -35.664 37.001 -1.993 1.00 90.62 108 LEU A N 1
ATOM 812 C CA . LEU A 1 108 ? -34.313 36.469 -1.903 1.00 90.62 108 LEU A CA 1
ATOM 813 C C . LEU A 1 108 ? -34.089 35.462 -3.036 1.00 90.62 108 LEU A C 1
ATOM 815 O O . LEU A 1 108 ? -34.988 34.662 -3.314 1.00 90.62 108 LEU A O 1
ATOM 819 N N . PRO A 1 109 ? -32.900 35.447 -3.662 1.00 88.31 109 PRO A N 1
ATOM 820 C CA . PRO A 1 109 ? -32.561 34.395 -4.602 1.00 88.31 109 PRO A CA 1
ATOM 821 C C . PRO A 1 109 ? -32.666 33.036 -3.913 1.00 88.31 109 PRO A C 1
ATOM 823 O O . PRO A 1 109 ? -32.270 32.878 -2.758 1.00 88.31 109 PRO A O 1
ATOM 826 N N . VAL A 1 110 ? -33.189 32.045 -4.628 1.00 85.50 110 VAL A N 1
ATOM 827 C CA . VAL A 1 110 ? -33.198 30.653 -4.180 1.00 85.50 110 VAL A CA 1
ATOM 828 C C . VAL A 1 110 ? -32.178 29.872 -4.996 1.00 85.50 110 VAL A C 1
ATOM 830 O O . VAL A 1 110 ? -32.093 30.034 -6.211 1.00 85.50 110 VAL A O 1
ATOM 833 N N . ARG A 1 111 ? -31.370 29.048 -4.334 1.00 81.06 111 ARG A N 1
ATOM 834 C CA . ARG A 1 111 ? -30.415 28.150 -4.998 1.00 81.06 111 ARG A CA 1
ATOM 835 C C . ARG A 1 111 ? -30.750 26.715 -4.675 1.00 81.06 111 ARG A C 1
ATOM 837 O O . ARG A 1 111 ? -31.316 26.450 -3.613 1.00 81.06 111 ARG A O 1
ATOM 844 N N . GLU A 1 112 ? -30.377 25.807 -5.573 1.00 72.69 112 GLU A N 1
ATOM 845 C CA . GLU A 1 112 ? -30.473 24.385 -5.286 1.00 72.69 112 GLU A CA 1
ATOM 846 C C . GLU A 1 112 ? -29.679 24.060 -4.021 1.00 72.69 112 GLU A C 1
ATOM 848 O O . GLU A 1 112 ? -28.474 24.295 -3.925 1.00 72.69 112 GLU A O 1
ATOM 853 N N . HIS A 1 113 ? -30.381 23.544 -3.019 1.00 62.22 113 HIS A N 1
ATOM 854 C CA . HIS A 1 113 ? -29.745 22.929 -1.879 1.00 62.22 113 HIS A CA 1
ATOM 855 C C . HIS A 1 113 ? -29.448 21.499 -2.287 1.00 62.22 113 HIS A C 1
ATOM 857 O O . HIS A 1 113 ? -30.347 20.656 -2.298 1.00 62.22 113 HIS A O 1
ATOM 863 N N . ALA A 1 114 ? -28.196 21.242 -2.662 1.00 50.03 114 ALA A N 1
ATOM 864 C CA . ALA A 1 114 ? -27.715 19.895 -2.898 1.00 50.03 114 ALA A CA 1
ATOM 865 C C . ALA A 1 114 ? -27.942 19.074 -1.620 1.00 50.03 114 ALA A C 1
ATOM 867 O O . ALA A 1 114 ? -27.140 19.098 -0.690 1.00 50.03 114 ALA A O 1
ATOM 868 N N . ALA A 1 115 ? -29.060 18.349 -1.570 1.00 43.91 115 ALA A N 1
ATOM 869 C CA . ALA A 1 115 ? -29.318 17.299 -0.602 1.00 43.91 115 ALA A CA 1
ATOM 870 C C . ALA A 1 115 ? -28.409 16.113 -0.944 1.00 43.91 115 ALA A C 1
ATOM 872 O O . ALA A 1 115 ? -28.844 15.059 -1.401 1.00 43.91 115 ALA A O 1
ATOM 873 N N . ARG A 1 116 ? -27.111 16.318 -0.767 1.00 37.69 116 ARG A N 1
ATOM 874 C CA . ARG A 1 116 ? -26.144 15.260 -0.570 1.00 37.69 116 ARG A CA 1
ATOM 875 C C . ARG A 1 116 ? -25.528 15.536 0.791 1.00 37.69 116 ARG A C 1
ATOM 877 O O . ARG A 1 116 ? -24.481 16.162 0.896 1.00 37.69 116 ARG A O 1
ATOM 884 N N . GLU A 1 117 ? -26.160 14.999 1.838 1.00 37.56 117 GLU A N 1
ATOM 885 C CA . GLU A 1 117 ? -25.317 14.291 2.802 1.00 37.56 117 GLU A CA 1
ATOM 886 C C . GLU A 1 117 ? -24.413 13.401 1.945 1.00 37.56 117 GLU A C 1
ATOM 888 O O . GLU A 1 117 ? -24.938 12.744 1.028 1.00 37.56 117 GLU A O 1
ATOM 893 N N . PRO A 1 118 ? -23.082 13.433 2.117 1.00 34.69 118 PRO A N 1
ATOM 894 C CA . PRO A 1 118 ? -22.279 12.449 1.438 1.00 34.69 118 PRO A CA 1
ATOM 895 C C . PRO A 1 118 ? -22.912 11.112 1.811 1.00 34.69 118 PRO A C 1
ATOM 897 O O . PRO A 1 118 ? -22.969 10.749 2.984 1.00 34.69 118 PRO A O 1
ATOM 900 N N . ARG A 1 119 ? -23.372 10.357 0.810 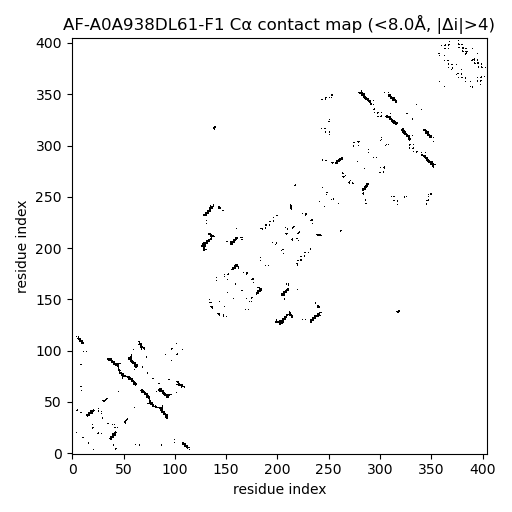1.00 38.38 119 ARG A N 1
ATOM 901 C CA . ARG A 1 119 ? -23.351 8.902 0.913 1.00 38.38 119 ARG A CA 1
ATOM 902 C C . ARG A 1 119 ? -21.874 8.501 0.951 1.00 38.38 119 ARG A C 1
ATOM 904 O O . ARG A 1 119 ? -21.390 7.803 0.073 1.00 38.38 119 ARG A O 1
ATOM 911 N N . GLY A 1 120 ? -21.138 8.991 1.948 1.00 37.50 120 GLY A N 1
ATOM 912 C CA . GLY A 1 120 ? -20.115 8.184 2.549 1.00 37.50 120 GLY A CA 1
ATOM 913 C C . GLY A 1 120 ? -20.901 6.990 3.035 1.00 37.50 120 GLY A C 1
ATOM 914 O O . GLY A 1 120 ? -21.836 7.132 3.823 1.00 37.50 120 GLY A O 1
ATOM 915 N N . CYS A 1 121 ? -20.617 5.837 2.453 1.00 36.22 121 CYS A N 1
ATOM 916 C CA . CYS A 1 121 ? -20.961 4.579 3.069 1.00 36.22 121 CYS A CA 1
ATOM 917 C C . CYS A 1 121 ? -20.264 4.575 4.438 1.00 36.22 121 CYS A C 1
ATOM 919 O O . CYS A 1 121 ? -19.158 4.070 4.585 1.00 36.22 121 CYS A O 1
ATOM 921 N N . VAL A 1 122 ? -20.864 5.222 5.435 1.00 42.91 122 VAL A N 1
ATOM 922 C CA . VAL A 1 122 ? -20.651 4.845 6.818 1.00 42.91 122 VAL A CA 1
ATOM 923 C C . VAL A 1 122 ? -21.558 3.643 6.942 1.00 42.91 122 VAL A C 1
ATOM 925 O O . VAL A 1 122 ? -22.735 3.769 7.277 1.00 42.91 122 VAL A O 1
ATOM 928 N N . SER A 1 123 ? -21.045 2.482 6.524 1.00 43.59 123 SER A N 1
ATOM 929 C CA . SER A 1 123 ? -21.647 1.234 6.966 1.00 43.59 123 SER A CA 1
ATOM 930 C C . SER A 1 123 ? -21.735 1.384 8.484 1.00 43.59 123 SER A C 1
ATOM 932 O O . SER A 1 123 ? -20.695 1.668 9.093 1.00 43.59 123 SER A O 1
ATOM 934 N N . PRO A 1 124 ? -22.933 1.357 9.097 1.00 43.31 124 PRO A N 1
ATOM 935 C CA . PRO A 1 124 ? -23.001 1.356 10.545 1.00 43.31 124 PRO A CA 1
ATOM 936 C C . PRO A 1 124 ? -22.136 0.180 10.981 1.00 43.31 124 PRO A C 1
ATOM 938 O O . PRO A 1 124 ? -22.398 -0.943 10.554 1.00 43.31 124 PRO A O 1
ATOM 941 N N . MET A 1 125 ? -21.059 0.454 11.723 1.00 50.88 125 MET A N 1
ATOM 942 C CA . MET A 1 125 ? -20.221 -0.596 12.292 1.00 50.88 125 MET A CA 1
ATOM 943 C C . MET A 1 125 ? -21.180 -1.549 13.000 1.00 50.88 125 MET A C 1
ATOM 945 O O . MET A 1 125 ? -21.906 -1.127 13.909 1.00 50.88 125 MET A O 1
ATOM 949 N N . SER A 1 126 ? -21.289 -2.782 12.501 1.00 52.25 126 SER A N 1
ATOM 950 C CA . SER A 1 126 ? -22.175 -3.774 13.096 1.00 52.25 126 SER A CA 1
ATOM 951 C C . SER A 1 126 ? -21.764 -3.911 14.559 1.00 52.25 126 SER A C 1
ATOM 953 O O . SER A 1 126 ? -20.584 -3.961 14.879 1.00 52.25 126 SER A O 1
ATOM 955 N N . ARG A 1 127 ? -22.709 -3.942 15.499 1.00 58.09 127 ARG A N 1
ATOM 956 C CA . ARG A 1 127 ? -22.370 -4.209 16.912 1.00 58.09 127 ARG A CA 1
ATOM 957 C C . ARG A 1 127 ? -21.964 -5.669 17.164 1.00 58.09 127 ARG A C 1
ATOM 959 O O . ARG A 1 127 ? -21.865 -6.082 18.311 1.00 58.09 127 ARG A O 1
ATOM 966 N N . GLU A 1 128 ? -21.784 -6.443 16.104 1.00 79.19 128 GLU A N 1
ATOM 967 C CA . GLU A 1 128 ? -21.342 -7.827 16.148 1.00 79.19 128 GLU A CA 1
ATOM 968 C C . GLU A 1 128 ? -19.811 -7.876 16.242 1.00 79.19 128 GLU A C 1
ATOM 970 O O . GLU A 1 128 ? -19.119 -6.927 15.853 1.00 79.19 128 GLU A O 1
ATOM 975 N N . GLY A 1 129 ? -19.288 -8.975 16.789 1.00 92.31 129 GLY A N 1
ATOM 976 C CA . GLY A 1 129 ? -17.848 -9.192 16.872 1.00 92.31 129 GLY A CA 1
ATOM 977 C C . GLY A 1 129 ? -17.230 -9.246 15.477 1.00 92.31 129 GLY A C 1
ATOM 978 O O . GLY A 1 129 ? -17.751 -9.912 14.582 1.00 92.31 129 GLY A O 1
ATOM 979 N N . ALA A 1 130 ? -16.109 -8.550 15.295 1.00 95.88 130 ALA A N 1
ATOM 980 C CA . ALA A 1 130 ? -15.402 -8.486 14.020 1.00 95.88 130 ALA A CA 1
ATOM 981 C C . ALA A 1 130 ? -13.894 -8.310 14.221 1.00 95.88 130 ALA A C 1
ATOM 983 O O . ALA A 1 130 ? -13.455 -7.666 15.180 1.00 95.88 130 ALA A O 1
ATOM 984 N N . LEU A 1 131 ? -13.111 -8.829 13.273 1.00 97.69 131 LEU A N 1
ATOM 985 C CA . LEU A 1 131 ? -11.725 -8.416 13.070 1.00 97.69 131 LEU A CA 1
ATOM 986 C C . LEU A 1 131 ? -11.714 -7.164 12.189 1.00 97.69 131 LEU A C 1
ATOM 988 O O . LEU A 1 131 ? -12.292 -7.171 11.107 1.00 97.69 131 LEU A O 1
ATOM 992 N N . ILE A 1 132 ? -11.034 -6.106 12.617 1.00 97.69 132 ILE A N 1
ATOM 993 C CA . ILE A 1 132 ? -10.945 -4.845 11.881 1.00 97.69 132 ILE A CA 1
ATOM 994 C C . ILE A 1 132 ? -9.471 -4.531 11.644 1.00 97.69 132 ILE A C 1
ATOM 996 O O . ILE A 1 132 ? -8.751 -4.173 12.572 1.00 97.69 132 ILE A O 1
ATOM 1000 N N . LEU A 1 133 ? -9.016 -4.653 10.402 1.00 98.19 133 LEU A N 1
ATOM 1001 C CA . LEU A 1 133 ? -7.658 -4.289 9.999 1.00 98.19 133 LEU A CA 1
ATOM 1002 C C . LEU A 1 133 ? -7.571 -2.768 9.883 1.00 98.19 133 LEU A C 1
ATOM 1004 O O . LEU A 1 133 ? -8.307 -2.165 9.100 1.00 98.19 133 LEU A O 1
ATOM 1008 N N . VAL A 1 134 ? -6.694 -2.132 10.654 1.00 97.88 134 VAL A N 1
ATOM 1009 C CA . VAL A 1 134 ? -6.571 -0.672 10.685 1.00 97.88 134 VAL A CA 1
ATOM 1010 C C . VAL A 1 134 ? -5.211 -0.268 10.141 1.00 97.88 134 VAL A C 1
ATOM 1012 O O . VAL A 1 134 ? -4.188 -0.581 10.740 1.00 97.88 134 VAL A O 1
ATOM 1015 N N . SER A 1 135 ? -5.203 0.445 9.012 1.00 98.06 135 SER A N 1
ATOM 1016 C CA . SER A 1 135 ? -3.949 0.978 8.472 1.00 98.06 135 SER A CA 1
ATOM 1017 C C . SER A 1 135 ? -3.409 2.102 9.363 1.00 98.06 135 SER A C 1
ATOM 1019 O O . SER A 1 135 ? -4.155 3.018 9.727 1.00 98.06 135 SER A O 1
ATOM 1021 N N . THR A 1 136 ? -2.122 2.044 9.698 1.00 97.44 136 THR A N 1
ATOM 1022 C CA . THR A 1 136 ? -1.413 3.002 10.555 1.00 97.44 136 THR A CA 1
ATOM 1023 C C . THR A 1 136 ? -0.440 3.866 9.741 1.00 97.44 136 THR A C 1
ATOM 1025 O O . THR A 1 136 ? -0.080 3.517 8.615 1.00 97.44 136 THR A O 1
ATOM 1028 N N . PRO A 1 137 ? -0.023 5.037 10.256 1.00 97.62 137 PRO A N 1
ATOM 1029 C CA . PRO A 1 137 ? 0.980 5.868 9.600 1.00 97.62 137 PRO A CA 1
ATOM 1030 C C . PRO A 1 137 ? 2.290 5.144 9.285 1.00 97.62 137 PRO A C 1
ATOM 1032 O O . PRO A 1 137 ? 2.763 4.349 10.088 1.00 97.62 137 PRO A O 1
ATOM 1035 N N . ILE A 1 138 ? 2.916 5.500 8.160 1.00 96.38 138 ILE A N 1
ATOM 1036 C CA . ILE A 1 138 ? 4.227 4.967 7.732 1.00 96.38 138 ILE A CA 1
ATOM 1037 C C . ILE A 1 138 ? 5.415 5.859 8.135 1.00 96.38 138 ILE A C 1
ATOM 1039 O O . ILE A 1 138 ? 6.563 5.584 7.794 1.00 96.38 138 ILE A O 1
ATOM 1043 N N . GLY A 1 139 ? 5.153 6.937 8.875 1.00 93.94 139 GLY A N 1
ATOM 1044 C CA . GLY A 1 139 ? 6.181 7.884 9.300 1.00 93.94 139 GLY A CA 1
ATOM 1045 C C . GLY A 1 139 ? 5.625 9.155 9.932 1.00 93.94 139 GLY A C 1
ATOM 1046 O O . GLY A 1 139 ? 6.114 9.587 10.977 1.00 93.94 139 GLY A O 1
ATOM 1047 N N . ASN A 1 140 ? 4.567 9.721 9.348 1.00 95.62 140 ASN A N 1
ATOM 1048 C CA . ASN A 1 140 ? 3.910 10.924 9.857 1.00 95.62 140 ASN A CA 1
ATOM 1049 C C . ASN A 1 140 ? 2.629 10.603 10.633 1.00 95.62 140 ASN A C 1
ATOM 1051 O O . ASN A 1 140 ? 1.624 10.206 10.053 1.00 95.62 140 ASN A O 1
ATOM 1055 N N . LEU A 1 141 ? 2.616 10.852 11.946 1.00 93.94 141 LEU A N 1
ATOM 1056 C CA . LEU A 1 141 ? 1.437 10.602 12.788 1.00 93.94 141 LEU A CA 1
ATOM 1057 C C . LEU A 1 141 ? 0.167 11.346 12.325 1.00 93.94 141 LEU A C 1
ATOM 1059 O O . LEU A 1 141 ? -0.936 10.877 12.602 1.00 93.94 141 LEU A O 1
ATOM 1063 N N . GLY A 1 142 ? 0.312 12.450 11.580 1.00 94.31 142 GLY A N 1
ATOM 1064 C CA . GLY A 1 142 ? -0.803 13.183 10.975 1.00 94.31 142 GLY A CA 1
ATOM 1065 C C . GLY A 1 142 ? -1.567 12.413 9.891 1.00 94.31 142 GLY A C 1
ATOM 1066 O O . GLY A 1 142 ? -2.687 12.796 9.564 1.00 94.31 142 GLY A O 1
ATOM 1067 N N . ASP A 1 143 ? -1.011 11.312 9.380 1.00 96.25 143 ASP A N 1
ATOM 1068 C CA . ASP A 1 143 ? -1.652 10.475 8.361 1.00 96.25 143 ASP A CA 1
ATOM 1069 C C . ASP A 1 143 ? -2.647 9.459 8.954 1.00 96.25 143 ASP A C 1
ATOM 1071 O O . ASP A 1 143 ? -3.305 8.710 8.223 1.00 96.25 143 ASP A O 1
ATOM 1075 N N . LEU A 1 144 ? -2.785 9.410 10.286 1.00 95.50 144 LEU A N 1
ATOM 1076 C CA . LEU A 1 144 ? -3.765 8.550 10.942 1.00 95.50 144 LEU A CA 1
ATOM 1077 C C . LEU A 1 144 ? -5.178 9.085 10.675 1.00 95.50 144 LEU A C 1
ATOM 1079 O O . LEU A 1 144 ? -5.546 10.179 11.107 1.00 95.50 144 LEU A O 1
ATOM 1083 N N . SER A 1 145 ? -6.000 8.295 9.983 1.00 96.25 145 SER A N 1
ATOM 1084 C CA . SER A 1 145 ? -7.337 8.747 9.596 1.00 96.25 145 SER A CA 1
ATOM 1085 C C . SER A 1 145 ? -8.273 8.909 10.809 1.00 96.25 145 SER A C 1
ATOM 1087 O O . SER A 1 145 ? -8.194 8.129 11.764 1.00 96.25 145 SER A O 1
ATOM 1089 N N . PRO A 1 146 ? -9.242 9.846 10.769 1.00 95.31 146 PRO A N 1
ATOM 1090 C CA . PRO A 1 146 ? -10.240 9.981 11.834 1.00 95.31 146 PRO A CA 1
ATOM 1091 C C . PRO A 1 146 ? -11.003 8.679 12.120 1.00 95.31 146 PRO A C 1
ATOM 1093 O O . PRO A 1 146 ? -11.239 8.340 13.277 1.00 95.31 146 PRO A O 1
ATOM 1096 N N . ARG A 1 147 ? -11.312 7.897 11.074 1.00 94.94 147 ARG A N 1
ATOM 1097 C CA . ARG A 1 147 ? -11.979 6.594 11.209 1.00 94.94 147 ARG A CA 1
ATOM 1098 C C . ARG A 1 147 ? -11.092 5.557 11.904 1.00 94.94 147 ARG A C 1
ATOM 1100 O O . ARG A 1 147 ? -11.605 4.746 12.667 1.00 94.94 147 ARG A O 1
ATOM 1107 N N . ALA A 1 148 ? -9.778 5.574 11.672 1.00 96.19 148 ALA A N 1
ATOM 1108 C CA . ALA A 1 148 ? -8.852 4.709 12.401 1.00 96.19 148 ALA A CA 1
ATOM 1109 C C . ALA A 1 148 ? -8.859 5.043 13.899 1.00 96.19 148 ALA A C 1
ATOM 1111 O O . ALA A 1 148 ? -8.950 4.139 14.725 1.00 96.19 148 ALA A O 1
ATOM 1112 N N . VAL A 1 149 ? -8.857 6.333 14.253 1.00 95.06 149 VAL A N 1
ATOM 1113 C CA . VAL A 1 149 ? -8.959 6.782 15.653 1.00 95.06 149 VAL A CA 1
ATOM 1114 C C . VAL A 1 149 ? -10.267 6.319 16.302 1.00 95.06 149 VAL A C 1
ATOM 1116 O O . VAL A 1 149 ? -10.243 5.832 17.430 1.00 95.06 149 VAL A O 1
ATOM 1119 N N . GLU A 1 150 ? -11.401 6.453 15.609 1.00 93.56 150 GLU A N 1
ATOM 1120 C CA . GLU A 1 150 ? -12.707 5.972 16.086 1.00 93.56 150 GLU A CA 1
ATOM 1121 C C . GLU A 1 150 ? -12.691 4.463 16.351 1.00 93.56 150 GLU A C 1
ATOM 1123 O O . GLU A 1 150 ? -13.014 4.028 17.454 1.00 93.56 150 GLU A O 1
ATOM 1128 N N . VAL A 1 151 ? -12.219 3.666 15.388 1.00 93.88 151 VAL A N 1
ATOM 1129 C CA . VAL A 1 151 ? -12.130 2.207 15.535 1.00 93.88 151 VAL A CA 1
ATOM 1130 C C . VAL A 1 151 ? -11.206 1.804 16.683 1.00 93.88 151 VAL A C 1
ATOM 1132 O O . VAL A 1 151 ? -11.576 0.952 17.485 1.00 93.88 151 VAL A O 1
ATOM 1135 N N . LEU A 1 152 ? -10.026 2.419 16.801 1.00 94.00 152 LEU A N 1
ATOM 1136 C CA . LEU A 1 152 ? -9.081 2.123 17.883 1.00 94.00 152 LEU A CA 1
ATOM 1137 C C . LEU A 1 152 ? -9.632 2.515 19.261 1.00 94.00 152 LEU A C 1
ATOM 1139 O O . LEU A 1 152 ? -9.302 1.877 20.260 1.00 94.00 152 LEU A O 1
ATOM 1143 N N . ARG A 1 153 ? -10.468 3.558 19.331 1.00 92.25 153 ARG A N 1
ATOM 1144 C CA . ARG A 1 153 ? -11.136 3.986 20.568 1.00 92.25 153 ARG A CA 1
ATOM 1145 C C . ARG A 1 153 ? -12.209 2.993 21.011 1.00 92.25 153 ARG A C 1
ATOM 1147 O O . ARG A 1 153 ? -12.276 2.672 22.205 1.00 92.25 153 ARG A O 1
ATOM 1154 N N . ASP A 1 154 ? -13.012 2.544 20.053 1.00 90.94 154 ASP A N 1
ATOM 1155 C CA . ASP A 1 154 ? -14.229 1.763 20.276 1.00 90.94 154 ASP A CA 1
ATOM 1156 C C . ASP A 1 154 ? -13.981 0.248 20.314 1.00 90.94 154 ASP A C 1
ATOM 1158 O O . ASP A 1 154 ? -14.858 -0.499 20.739 1.00 90.94 154 ASP A O 1
ATOM 1162 N N . ALA A 1 155 ? -12.805 -0.221 19.889 1.00 93.25 155 ALA A N 1
ATOM 1163 C CA . ALA A 1 155 ? -12.445 -1.632 19.954 1.00 93.25 155 ALA A CA 1
ATOM 1164 C C . ALA A 1 155 ? -12.341 -2.148 21.403 1.00 93.25 155 ALA A C 1
ATOM 1166 O O . ALA A 1 155 ? -11.806 -1.485 22.304 1.00 93.25 155 ALA A O 1
ATOM 1167 N N . ASP A 1 156 ? -12.798 -3.385 21.604 1.00 93.75 156 ASP A N 1
ATOM 1168 C CA . ASP A 1 156 ? -12.650 -4.127 22.859 1.00 93.75 156 ASP A CA 1
ATOM 1169 C C . ASP A 1 156 ? -11.209 -4.626 23.030 1.00 93.75 156 ASP A C 1
ATOM 1171 O O . ASP A 1 156 ? -10.688 -4.709 24.148 1.00 93.75 156 ASP A O 1
ATOM 1175 N N . VAL A 1 157 ? -10.545 -4.915 21.904 1.00 95.19 157 VAL A N 1
ATOM 1176 C CA . VAL A 1 157 ? -9.146 -5.349 21.827 1.00 95.19 157 VAL A CA 1
ATOM 1177 C C . VAL A 1 157 ? -8.432 -4.612 20.709 1.00 95.19 157 VAL A C 1
ATOM 1179 O O . VAL A 1 157 ? -8.924 -4.547 19.587 1.00 95.19 157 VAL A O 1
ATOM 1182 N N . VAL A 1 158 ? -7.230 -4.132 20.998 1.00 96.12 158 VAL A N 1
ATOM 1183 C CA . VAL A 1 158 ? -6.246 -3.724 20.002 1.00 96.12 158 VAL A CA 1
ATOM 1184 C C . VAL A 1 158 ? -5.171 -4.807 19.958 1.00 96.12 158 VAL A C 1
ATOM 1186 O O . VAL A 1 158 ? -4.374 -4.950 20.881 1.00 96.12 158 VAL A O 1
ATOM 1189 N N . ALA A 1 159 ? -5.170 -5.612 18.907 1.00 96.50 159 ALA A N 1
ATOM 1190 C CA . ALA A 1 159 ? -4.074 -6.506 18.578 1.00 96.50 159 ALA A CA 1
ATOM 1191 C C . ALA A 1 159 ? -3.029 -5.720 17.770 1.00 96.50 159 ALA A C 1
ATOM 1193 O O . ALA A 1 159 ? -3.381 -4.976 16.858 1.00 96.50 159 ALA A O 1
ATOM 1194 N N . ALA A 1 160 ? -1.756 -5.847 18.120 1.00 96.38 160 ALA A N 1
ATOM 1195 C CA . ALA A 1 160 ? -0.682 -5.051 17.543 1.00 96.38 160 ALA A CA 1
ATOM 1196 C C . ALA A 1 160 ? 0.588 -5.874 17.348 1.00 96.38 160 ALA A C 1
ATOM 1198 O O . ALA A 1 160 ? 0.913 -6.684 18.214 1.00 96.38 160 ALA A O 1
ATOM 1199 N N . GLU A 1 161 ? 1.337 -5.610 16.284 1.00 96.06 161 GLU A N 1
ATOM 1200 C CA . GLU A 1 161 ? 2.677 -6.169 16.070 1.00 96.06 161 GLU A CA 1
ATOM 1201 C C . GLU A 1 161 ? 3.632 -5.835 17.230 1.00 96.06 161 GLU A C 1
ATOM 1203 O O . GLU A 1 161 ? 3.879 -6.691 18.092 1.00 96.06 161 GLU A O 1
ATOM 1208 N N . ASP A 1 162 ? 4.072 -4.574 17.347 1.00 94.50 162 ASP A N 1
ATOM 1209 C CA . ASP A 1 162 ? 4.761 -4.068 18.532 1.00 94.50 162 ASP A CA 1
ATOM 1210 C C . ASP A 1 162 ? 3.831 -3.191 19.388 1.00 94.50 162 ASP A C 1
ATOM 1212 O O . ASP A 1 162 ? 3.471 -2.043 19.087 1.00 94.50 162 ASP A O 1
ATOM 1216 N N . THR A 1 163 ? 3.478 -3.721 20.559 1.00 93.75 163 THR A N 1
ATOM 1217 C CA . THR A 1 163 ? 2.640 -3.013 21.537 1.00 93.75 163 THR A CA 1
ATOM 1218 C C . THR A 1 163 ? 3.296 -1.748 22.099 1.00 93.75 163 THR A C 1
ATOM 1220 O O . THR A 1 163 ? 2.591 -0.854 22.565 1.00 93.75 163 THR A O 1
ATOM 1223 N N . ARG A 1 164 ? 4.628 -1.628 22.076 1.00 91.62 164 ARG A N 1
ATOM 1224 C CA . ARG A 1 164 ? 5.348 -0.431 22.538 1.00 91.62 164 ARG A CA 1
ATOM 1225 C C . ARG A 1 164 ? 5.177 0.711 21.545 1.00 91.62 164 ARG A C 1
ATOM 1227 O O . ARG A 1 164 ? 4.814 1.809 21.962 1.00 91.62 164 ARG A O 1
ATOM 1234 N N . ARG A 1 165 ? 5.361 0.443 20.247 1.00 91.56 165 ARG A N 1
ATOM 1235 C CA . ARG A 1 165 ? 5.122 1.425 19.174 1.00 91.56 165 ARG A CA 1
ATOM 1236 C C . ARG A 1 165 ? 3.657 1.834 19.129 1.00 91.56 165 ARG A C 1
ATOM 1238 O O . ARG A 1 165 ? 3.339 3.023 19.161 1.00 91.56 165 ARG A O 1
ATOM 1245 N N . THR A 1 166 ? 2.764 0.851 19.201 1.00 94.19 166 THR A N 1
ATOM 1246 C CA . THR A 1 166 ? 1.318 1.092 19.176 1.00 94.19 166 THR A CA 1
ATOM 1247 C C . THR A 1 166 ? 0.842 1.937 20.362 1.00 94.19 166 THR A C 1
ATOM 1249 O O . THR A 1 166 ? -0.025 2.789 20.190 1.00 94.19 166 THR A O 1
ATOM 1252 N N . ARG A 1 167 ? 1.431 1.811 21.564 1.00 93.00 167 ARG A N 1
ATOM 1253 C CA . ARG A 1 167 ? 1.113 2.721 22.688 1.00 93.00 167 ARG A CA 1
ATOM 1254 C C . ARG A 1 167 ? 1.392 4.187 22.356 1.00 93.00 167 ARG A C 1
ATOM 1256 O O . ARG A 1 167 ? 0.612 5.047 22.763 1.00 93.00 167 ARG A O 1
ATOM 1263 N N . GLY A 1 168 ? 2.473 4.471 21.630 1.00 92.19 168 GLY A N 1
ATOM 1264 C CA . GLY A 1 168 ? 2.791 5.821 21.159 1.00 92.19 168 GLY A CA 1
ATOM 1265 C C . GLY A 1 168 ? 1.718 6.357 20.211 1.00 92.19 168 GLY A C 1
ATOM 1266 O O . GLY A 1 168 ? 1.200 7.452 20.432 1.00 92.19 168 GLY A O 1
ATOM 1267 N N . LEU A 1 169 ? 1.308 5.542 19.233 1.00 93.56 169 LEU A N 1
ATOM 1268 C CA . LEU A 1 169 ? 0.218 5.863 18.305 1.00 93.56 169 LEU A CA 1
ATOM 1269 C C . LEU A 1 169 ? -1.105 6.136 19.038 1.00 93.56 169 LEU A C 1
ATOM 1271 O O . LEU A 1 169 ? -1.750 7.153 18.793 1.00 93.56 169 LEU A O 1
ATOM 1275 N N . LEU A 1 170 ? -1.492 5.263 19.973 1.00 93.50 170 LEU A N 1
ATOM 1276 C CA . LEU A 1 170 ? -2.723 5.416 20.756 1.00 93.50 170 LEU A CA 1
ATOM 1277 C C . LEU A 1 170 ? -2.693 6.679 21.623 1.00 93.50 170 LEU A C 1
ATOM 1279 O O . LEU A 1 170 ? -3.693 7.388 21.711 1.00 93.50 170 LEU A O 1
ATOM 1283 N N . THR A 1 171 ? -1.540 6.994 22.217 1.00 92.56 171 THR A N 1
ATOM 1284 C CA . THR A 1 171 ? -1.353 8.223 22.999 1.00 92.56 171 THR A CA 1
ATOM 1285 C C . THR A 1 171 ? -1.533 9.458 22.120 1.00 92.56 171 THR A C 1
ATOM 1287 O O . THR A 1 171 ? -2.276 10.365 22.492 1.00 92.56 171 THR A O 1
ATOM 1290 N N . HIS A 1 172 ? -0.921 9.472 20.931 1.00 91.19 172 HIS A N 1
ATOM 1291 C CA . HIS A 1 172 ? -1.098 10.547 19.954 1.00 91.19 172 HIS A CA 1
ATOM 1292 C C . HIS A 1 172 ? -2.563 10.698 19.512 1.00 91.19 172 HIS A C 1
ATOM 1294 O O . HIS A 1 172 ? -3.070 11.811 19.412 1.00 91.19 172 HIS A O 1
ATOM 1300 N N . ALA A 1 173 ? -3.267 9.581 19.320 1.00 91.00 173 ALA A N 1
ATOM 1301 C CA . ALA A 1 173 ? -4.679 9.547 18.943 1.00 91.00 173 ALA A CA 1
ATOM 1302 C C . ALA A 1 173 ? -5.654 9.919 20.084 1.00 91.00 173 ALA A C 1
ATOM 1304 O O . ALA A 1 173 ? -6.872 9.937 19.876 1.00 91.00 173 ALA A O 1
ATOM 1305 N N . GLY A 1 174 ? -5.159 10.173 21.302 1.00 90.56 174 GLY A N 1
ATOM 1306 C CA . GLY A 1 174 ? -5.999 10.419 22.478 1.00 90.56 174 GLY A CA 1
ATOM 1307 C C . GLY A 1 174 ? -6.821 9.195 22.902 1.00 90.56 174 GLY A C 1
ATOM 1308 O O . GLY A 1 174 ? -7.910 9.338 23.460 1.00 90.56 174 GLY A O 1
ATOM 1309 N N . VAL A 1 175 ? -6.334 7.986 22.608 1.00 89.06 175 VAL A N 1
ATOM 1310 C CA . VAL A 1 175 ? -6.991 6.711 22.918 1.00 89.06 175 VAL A CA 1
ATOM 1311 C C . VAL A 1 175 ? -6.340 6.083 24.150 1.00 89.06 175 VAL A C 1
ATOM 1313 O O . VAL A 1 175 ? -5.147 5.781 24.168 1.00 89.06 175 VAL A O 1
ATOM 1316 N N . SER A 1 176 ? -7.128 5.833 25.198 1.00 80.06 176 SER A N 1
ATOM 1317 C CA . SER A 1 176 ? -6.631 5.169 26.408 1.00 80.06 176 SER A CA 1
ATOM 1318 C C . SER A 1 176 ? -6.336 3.687 26.140 1.00 80.06 176 SER A C 1
ATOM 1320 O O . SER A 1 176 ? -7.253 2.873 26.004 1.00 80.06 176 SER A O 1
ATOM 1322 N N . ALA A 1 177 ? -5.046 3.339 26.091 1.00 61.38 177 ALA A N 1
ATOM 1323 C CA . ALA A 1 177 ? -4.560 2.014 25.691 1.00 61.38 177 ALA A CA 1
ATOM 1324 C C . ALA A 1 177 ? -4.893 0.872 26.679 1.00 61.38 177 ALA A C 1
ATOM 1326 O O . ALA A 1 177 ? -5.088 -0.256 26.242 1.00 61.38 177 ALA A O 1
ATOM 1327 N N . GLY A 1 178 ? -5.026 1.155 27.984 1.00 67.12 178 GLY A N 1
ATOM 1328 C CA . GLY A 1 178 ? -5.560 0.249 29.021 1.00 67.12 178 GLY A CA 1
ATOM 1329 C C . GLY A 1 178 ? -5.212 -1.253 28.917 1.00 67.12 178 GLY A C 1
ATOM 1330 O O . GLY A 1 178 ? -4.150 -1.647 28.452 1.00 67.12 178 GLY A O 1
ATOM 1331 N N . ARG A 1 179 ? -6.133 -2.117 29.375 1.00 58.66 179 ARG A N 1
ATOM 1332 C CA . ARG A 1 179 ? -6.019 -3.597 29.376 1.00 58.66 179 ARG A CA 1
ATOM 1333 C C . ARG A 1 179 ? -6.373 -4.245 28.024 1.00 58.66 179 ARG A C 1
ATOM 1335 O O . ARG A 1 179 ? -6.664 -5.435 27.970 1.00 58.66 179 ARG A O 1
ATOM 1342 N N . ARG A 1 180 ? -6.415 -3.449 26.953 1.00 81.00 180 ARG A N 1
ATOM 1343 C CA . ARG A 1 180 ? -6.977 -3.833 25.650 1.00 81.00 180 ARG A CA 1
ATOM 1344 C C . ARG A 1 180 ? -5.917 -4.223 24.621 1.00 81.00 180 ARG A C 1
ATOM 1346 O O . ARG A 1 180 ? -6.283 -4.642 23.537 1.00 81.00 180 ARG A O 1
ATOM 1353 N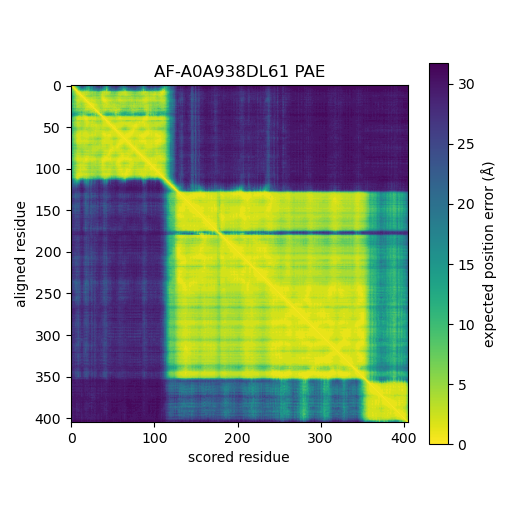 N . LEU A 1 181 ? -4.628 -4.096 24.938 1.00 92.69 181 LEU A N 1
ATOM 1354 C CA . LEU A 1 181 ? -3.539 -4.249 23.972 1.00 92.69 181 LEU A CA 1
ATOM 1355 C C . LEU A 1 181 ? -2.910 -5.655 24.017 1.00 92.69 181 LEU A C 1
ATOM 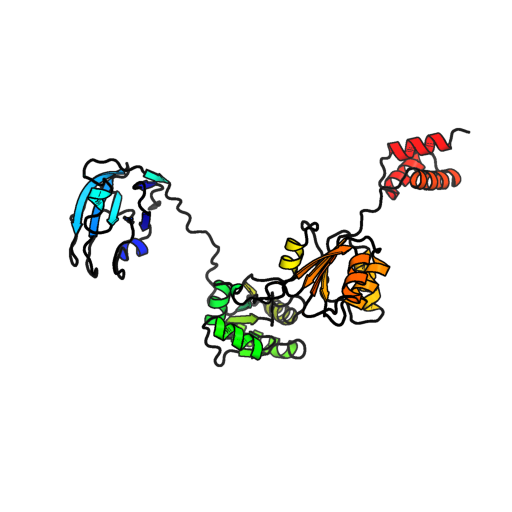1357 O O . LEU A 1 181 ? -2.404 -6.070 25.060 1.00 92.69 181 LEU A O 1
ATOM 1361 N N . VAL A 1 182 ? -2.905 -6.365 22.888 1.00 94.00 182 VAL A N 1
ATOM 1362 C CA . VAL A 1 182 ? -2.358 -7.727 22.730 1.00 94.00 182 VAL A CA 1
ATOM 1363 C C . VAL A 1 182 ? -1.266 -7.718 21.661 1.00 94.00 182 VAL A C 1
ATOM 1365 O O . VAL A 1 182 ? -1.459 -7.131 20.605 1.00 94.00 182 VAL A O 1
ATOM 1368 N N . SER A 1 183 ? -0.124 -8.368 21.913 1.00 95.06 183 SER A N 1
ATOM 1369 C CA . SER A 1 183 ? 0.950 -8.482 20.913 1.00 95.06 183 SER A CA 1
ATOM 1370 C C . SER A 1 183 ? 0.726 -9.677 19.987 1.00 95.06 183 SER A C 1
ATOM 1372 O O . SER A 1 183 ? 0.578 -10.803 20.474 1.00 95.06 183 SER A O 1
ATOM 1374 N N . VAL A 1 184 ? 0.743 -9.433 18.677 1.00 94.06 184 VAL A N 1
ATOM 1375 C CA . VAL A 1 184 ? 0.594 -10.424 17.606 1.00 94.06 184 VAL A CA 1
ATOM 1376 C C . VAL A 1 184 ? 1.675 -10.183 16.555 1.00 94.06 184 VAL A C 1
ATOM 1378 O O . VAL A 1 184 ? 1.578 -9.247 15.777 1.00 94.06 184 VAL A O 1
ATOM 1381 N N . HIS A 1 185 ? 2.691 -11.036 16.527 1.00 91.81 185 HIS A N 1
ATOM 1382 C CA . HIS A 1 185 ? 3.823 -10.966 15.601 1.00 91.81 185 HIS A CA 1
ATOM 1383 C C . HIS A 1 185 ? 4.058 -12.341 14.960 1.00 91.81 185 HIS A C 1
ATOM 1385 O O . HIS A 1 185 ? 3.556 -13.346 15.467 1.00 91.81 185 HIS A O 1
ATOM 1391 N N . GLU A 1 186 ? 4.859 -12.429 13.896 1.00 87.88 186 GLU A N 1
ATOM 1392 C CA . GLU A 1 186 ? 5.009 -13.648 13.073 1.00 87.88 186 GLU A CA 1
ATOM 1393 C C . GLU A 1 186 ? 5.220 -14.933 13.899 1.00 87.88 186 GLU A C 1
ATOM 1395 O O . GLU A 1 186 ? 4.547 -15.943 13.697 1.00 87.88 186 GLU A O 1
ATOM 1400 N N . HIS A 1 187 ? 6.097 -14.887 14.910 1.00 89.38 187 HIS A N 1
ATOM 1401 C CA . HIS A 1 187 ? 6.401 -16.053 15.751 1.00 89.38 187 HIS A CA 1
ATOM 1402 C C . HIS A 1 187 ? 5.245 -16.542 16.643 1.00 89.38 187 HIS A C 1
ATOM 1404 O O . HIS A 1 187 ? 5.242 -17.709 17.036 1.00 89.38 187 HIS A O 1
ATOM 1410 N N . ASN A 1 188 ? 4.289 -15.681 17.009 1.00 92.56 188 ASN A N 1
ATOM 1411 C CA . ASN A 1 188 ? 3.179 -16.032 17.905 1.00 92.56 188 ASN A CA 1
ATOM 1412 C C . ASN A 1 188 ? 1.803 -15.982 17.222 1.00 92.56 188 ASN A C 1
ATOM 1414 O O . ASN A 1 188 ? 0.799 -16.342 17.839 1.00 92.56 188 ASN A O 1
ATOM 1418 N N . GLU A 1 189 ? 1.754 -15.569 15.954 1.00 91.12 189 GLU A N 1
ATOM 1419 C CA . GLU A 1 189 ? 0.517 -15.285 15.232 1.00 91.12 189 GLU A CA 1
ATOM 1420 C C . GLU A 1 189 ? -0.438 -16.481 15.263 1.00 91.12 189 GLU A C 1
ATOM 1422 O O . GLU A 1 189 ? -1.637 -16.318 15.463 1.00 91.12 189 GLU A O 1
ATOM 1427 N N . ARG A 1 190 ? 0.083 -17.712 15.164 1.00 91.25 190 ARG A N 1
ATOM 1428 C CA . ARG A 1 190 ? -0.738 -18.930 15.215 1.00 91.25 190 ARG A CA 1
ATOM 1429 C C . ARG A 1 190 ? -1.513 -19.082 16.524 1.00 91.25 190 ARG A C 1
ATOM 1431 O O . ARG A 1 190 ? -2.698 -19.403 16.475 1.00 91.25 190 ARG A O 1
ATOM 1438 N N . SER A 1 191 ? -0.863 -18.912 17.674 1.00 91.50 191 SER A N 1
ATOM 1439 C CA . SER A 1 191 ? -1.528 -19.081 18.971 1.00 91.50 191 SER A CA 1
ATOM 1440 C C . SER A 1 191 ? -2.437 -17.895 19.283 1.00 91.50 191 SER A C 1
ATOM 1442 O O . SER A 1 191 ? -3.565 -18.092 19.733 1.00 91.50 191 SER A O 1
ATOM 1444 N N . ARG A 1 192 ? -1.993 -16.671 18.970 1.00 93.88 192 ARG A N 1
ATOM 1445 C CA . ARG A 1 192 ? -2.787 -15.452 19.164 1.00 93.88 192 ARG A CA 1
ATOM 1446 C C . ARG A 1 192 ? -4.015 -15.393 18.274 1.00 93.88 192 ARG A C 1
ATOM 1448 O O . ARG A 1 192 ? -5.061 -14.946 18.731 1.00 93.88 192 ARG A O 1
ATOM 1455 N N . ALA A 1 193 ? -3.932 -15.887 17.044 1.00 93.62 193 ALA A N 1
ATOM 1456 C CA . ALA A 1 193 ? -5.082 -15.903 16.156 1.00 93.62 193 ALA A CA 1
ATOM 1457 C C . ALA A 1 193 ? -6.217 -16.781 16.699 1.00 93.62 193 ALA A C 1
ATOM 1459 O O . ALA A 1 193 ? -7.370 -16.362 16.664 1.00 93.62 193 ALA A O 1
ATOM 1460 N N . ALA A 1 194 ? -5.905 -17.943 17.285 1.00 92.19 194 ALA A N 1
ATOM 1461 C CA . ALA A 1 194 ? -6.913 -18.791 17.923 1.00 92.19 194 ALA A CA 1
ATOM 1462 C C . ALA A 1 194 ? -7.602 -18.088 19.109 1.00 92.19 194 ALA A C 1
ATOM 1464 O O . ALA A 1 194 ? -8.825 -18.115 19.220 1.00 92.19 194 ALA A O 1
ATOM 1465 N N . GLU A 1 195 ? -6.830 -17.410 19.964 1.00 94.69 195 GLU A N 1
ATOM 1466 C CA . GLU A 1 195 ? -7.366 -16.622 21.082 1.00 94.69 195 GLU A CA 1
ATOM 1467 C C . GLU A 1 195 ? -8.298 -15.501 20.594 1.00 94.69 195 GLU A C 1
ATOM 1469 O O . GLU A 1 195 ? -9.405 -15.340 21.108 1.00 94.69 195 GLU A O 1
ATOM 1474 N N . LEU A 1 196 ? -7.869 -14.735 19.587 1.00 96.06 196 LEU A N 1
ATOM 1475 C CA . LEU A 1 196 ? -8.632 -13.603 19.061 1.00 96.06 196 LEU A CA 1
ATOM 1476 C C . LEU A 1 196 ? -9.916 -14.049 18.354 1.00 96.06 196 LEU A C 1
ATOM 1478 O O . LEU A 1 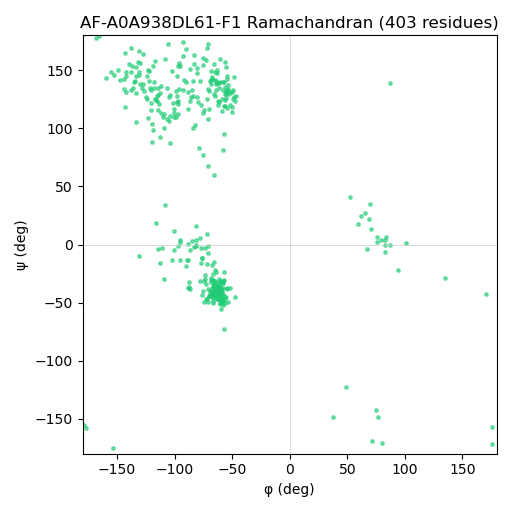196 ? -10.948 -13.409 18.536 1.00 96.06 196 LEU A O 1
ATOM 1482 N N . VAL A 1 197 ? -9.893 -15.169 17.624 1.00 96.00 197 VAL A N 1
ATOM 1483 C CA . VAL A 1 197 ? -11.095 -15.773 17.021 1.00 96.00 197 VAL A CA 1
ATOM 1484 C C . VAL A 1 197 ? -12.153 -16.081 18.084 1.00 96.00 197 VAL A C 1
ATOM 1486 O O . VAL A 1 197 ? -13.323 -15.747 17.898 1.00 96.00 197 VAL A O 1
ATOM 1489 N N . GLU A 1 198 ? -11.760 -16.652 19.225 1.00 95.56 198 GLU A N 1
ATOM 1490 C CA . GLU A 1 198 ? -12.692 -16.934 20.326 1.00 95.56 198 GLU A CA 1
ATOM 1491 C C . GLU A 1 198 ? -13.270 -15.665 20.957 1.00 95.56 198 GLU A C 1
ATOM 1493 O O . GLU A 1 198 ? -14.431 -15.648 21.369 1.00 95.56 198 GLU A O 1
ATOM 1498 N N . ARG A 1 199 ? -12.487 -14.585 21.025 1.00 95.19 199 ARG A N 1
ATOM 1499 C CA . ARG A 1 199 ? -12.985 -13.285 21.490 1.00 95.19 199 ARG A CA 1
ATOM 1500 C C . ARG A 1 199 ? -14.003 -12.699 20.518 1.00 95.19 199 ARG A C 1
ATOM 1502 O O . ARG A 1 199 ? -15.086 -12.304 20.940 1.00 95.19 199 ARG A O 1
ATOM 1509 N N . ILE A 1 200 ? -13.704 -12.733 19.222 1.00 96.31 200 ILE A N 1
ATOM 1510 C CA . ILE A 1 200 ? -14.609 -12.244 18.175 1.00 96.31 200 ILE A CA 1
ATOM 1511 C C . ILE A 1 200 ? -15.926 -13.033 18.183 1.00 96.31 200 ILE A C 1
ATOM 1513 O O . ILE A 1 200 ? -16.999 -12.436 18.130 1.00 96.31 200 ILE A O 1
ATOM 1517 N N . ARG A 1 201 ? -15.879 -14.364 18.355 1.00 94.19 201 ARG A N 1
ATOM 1518 C CA . ARG A 1 201 ? -17.081 -15.210 18.517 1.00 94.19 201 ARG A CA 1
ATOM 1519 C C . ARG A 1 201 ? -17.961 -14.802 19.698 1.00 94.19 201 ARG A C 1
ATOM 1521 O O . ARG A 1 201 ? -19.174 -14.976 19.640 1.00 94.19 201 ARG A O 1
ATOM 1528 N N . LYS A 1 202 ? -17.365 -14.262 20.762 1.00 94.56 202 LYS A N 1
ATOM 1529 C CA . LYS A 1 202 ? -18.078 -13.757 21.947 1.00 94.56 202 LYS A CA 1
ATOM 1530 C C . LYS A 1 202 ? -18.638 -12.345 21.761 1.00 94.56 202 LYS A C 1
ATOM 1532 O O . LYS A 1 202 ? -19.298 -11.845 22.668 1.00 94.56 202 LYS A O 1
ATOM 1537 N N . GLY A 1 203 ? -18.416 -11.732 20.600 1.00 93.94 203 GLY A N 1
ATOM 1538 C CA . GLY A 1 203 ? -18.902 -10.399 20.262 1.00 93.94 203 GLY A CA 1
ATOM 1539 C C . GLY A 1 203 ? -17.856 -9.292 20.385 1.00 93.94 203 GLY A C 1
ATOM 1540 O O . GLY A 1 203 ? -18.198 -8.148 20.102 1.00 93.94 203 GLY A O 1
ATOM 1541 N N . ASP A 1 204 ? -16.607 -9.602 20.757 1.00 94.75 204 ASP A N 1
ATOM 1542 C CA . ASP A 1 204 ? -15.561 -8.578 20.861 1.00 94.75 204 ASP A CA 1
ATOM 1543 C C . ASP A 1 204 ? -15.194 -8.027 19.474 1.00 94.75 204 ASP A C 1
ATOM 1545 O O . ASP A 1 204 ? -14.997 -8.763 18.500 1.00 94.75 204 ASP A O 1
ATOM 1549 N N . ARG A 1 205 ? -15.014 -6.710 19.405 1.00 94.69 205 ARG A N 1
ATOM 1550 C CA . ARG A 1 205 ? -14.418 -6.015 18.265 1.00 94.69 205 ARG A CA 1
ATOM 1551 C C . ARG A 1 205 ? -12.907 -5.957 18.446 1.00 94.69 205 ARG A C 1
ATOM 1553 O O . ARG A 1 205 ? -12.403 -5.312 19.369 1.00 94.69 205 ARG A O 1
ATOM 1560 N N . VAL A 1 206 ? -12.182 -6.607 17.544 1.00 96.88 206 VAL A N 1
ATOM 1561 C CA . VAL A 1 206 ? -10.718 -6.675 17.563 1.00 96.88 206 VAL A CA 1
ATOM 1562 C C . VAL A 1 206 ? -10.165 -5.779 16.463 1.00 96.88 206 VAL A C 1
ATOM 1564 O O . VAL A 1 206 ? -10.245 -6.121 15.288 1.00 96.88 206 VAL A O 1
ATOM 1567 N N . ALA A 1 207 ? -9.577 -4.642 16.831 1.00 96.88 207 ALA A N 1
ATOM 1568 C CA . ALA A 1 207 ? -8.773 -3.845 15.912 1.00 96.88 207 ALA A CA 1
ATOM 1569 C C . ALA A 1 207 ? -7.370 -4.453 15.812 1.00 96.88 207 ALA A C 1
ATOM 1571 O O . ALA A 1 207 ? -6.727 -4.657 16.837 1.00 96.88 207 ALA A O 1
ATOM 1572 N N . PHE A 1 208 ? -6.891 -4.733 14.604 1.00 97.81 208 PHE A N 1
ATOM 1573 C CA . PHE A 1 208 ? -5.537 -5.218 14.362 1.00 97.81 208 PHE A CA 1
ATOM 1574 C C . PHE A 1 208 ? -4.713 -4.171 13.608 1.00 97.81 208 PHE A C 1
ATOM 1576 O O . PHE A 1 208 ? -5.172 -3.636 12.597 1.00 97.81 208 PHE A O 1
ATOM 1583 N N . VAL A 1 209 ? -3.516 -3.878 14.119 1.00 97.44 209 VAL A N 1
ATOM 1584 C CA . VAL A 1 209 ? -2.556 -2.916 13.560 1.00 97.44 209 VAL A CA 1
ATOM 1585 C C . VAL A 1 209 ? -1.160 -3.533 13.460 1.00 97.44 209 VAL A C 1
ATOM 1587 O O . VAL A 1 209 ? -0.769 -4.336 14.307 1.00 97.44 209 VAL A O 1
ATOM 1590 N N . THR A 1 210 ? -0.393 -3.116 12.460 1.00 96.56 210 THR A N 1
ATOM 1591 C CA . THR A 1 210 ? 1.051 -3.370 12.355 1.00 96.56 210 THR A CA 1
ATOM 1592 C C . THR A 1 210 ? 1.819 -2.093 12.671 1.00 96.56 210 THR A C 1
ATOM 1594 O O . THR A 1 210 ? 1.218 -1.026 12.883 1.00 96.56 210 THR A O 1
ATOM 1597 N N . ASP A 1 211 ? 3.143 -2.199 12.768 1.00 93.38 211 ASP A N 1
ATOM 1598 C CA . ASP A 1 211 ? 3.998 -1.076 13.155 1.00 93.38 211 ASP A CA 1
ATOM 1599 C C . ASP A 1 211 ? 3.852 0.134 12.220 1.00 93.38 211 ASP A C 1
ATOM 1601 O O . ASP A 1 211 ? 3.955 1.279 12.676 1.00 93.38 211 ASP A O 1
ATOM 1605 N N . ALA A 1 212 ? 3.573 -0.119 10.941 1.00 94.69 212 ALA A N 1
ATOM 1606 C CA . ALA A 1 212 ? 3.338 0.887 9.920 1.00 94.69 212 ALA A CA 1
ATOM 1607 C C . ALA A 1 212 ? 2.485 0.328 8.771 1.00 94.69 212 ALA A C 1
ATOM 1609 O O . ALA A 1 212 ? 2.605 -0.831 8.393 1.00 94.69 212 ALA A O 1
ATOM 1610 N N . GLY A 1 213 ? 1.680 1.182 8.140 1.00 96.31 213 GLY A N 1
ATOM 1611 C CA . GLY A 1 213 ? 0.995 0.845 6.894 1.00 96.31 213 GLY A CA 1
ATOM 1612 C C . GLY A 1 213 ? -0.221 -0.059 7.082 1.00 96.31 213 GLY A C 1
ATOM 1613 O O . GLY A 1 213 ? -0.955 0.053 8.061 1.00 96.31 213 GLY A O 1
ATOM 1614 N N . THR A 1 214 ? -0.499 -0.901 6.087 1.00 96.69 214 THR A N 1
ATOM 1615 C CA . THR A 1 214 ? -1.691 -1.757 6.057 1.00 96.69 214 THR A CA 1
ATOM 1616 C C . THR A 1 214 ? -1.348 -3.163 6.558 1.00 96.69 214 THR A C 1
ATOM 1618 O O . THR A 1 214 ? -0.543 -3.832 5.910 1.00 96.69 214 THR A O 1
ATOM 1621 N N . PRO A 1 215 ? -1.997 -3.656 7.633 1.00 96.38 215 PRO A N 1
ATOM 1622 C CA . PRO A 1 215 ? -1.727 -4.985 8.173 1.00 96.38 215 PRO A CA 1
ATOM 1623 C C . PRO A 1 215 ? -1.856 -6.113 7.143 1.00 96.38 215 PRO A C 1
ATOM 1625 O O . PRO A 1 215 ? -2.774 -6.107 6.319 1.00 96.38 215 PRO A O 1
ATOM 1628 N N . GLY A 1 216 ? -0.971 -7.110 7.236 1.00 92.69 216 GLY A N 1
ATOM 1629 C CA . GLY A 1 216 ? -0.926 -8.264 6.335 1.00 92.69 216 GLY A CA 1
ATOM 1630 C C . GLY A 1 216 ? -0.190 -8.036 5.009 1.00 92.69 216 GLY A C 1
ATOM 1631 O O . GLY A 1 216 ? -0.180 -8.938 4.175 1.00 92.69 216 GLY A O 1
ATOM 1632 N N . ILE A 1 217 ? 0.424 -6.866 4.792 1.00 93.62 217 ILE A N 1
ATOM 1633 C CA . ILE A 1 217 ? 1.258 -6.584 3.613 1.00 93.62 217 ILE A CA 1
ATOM 1634 C C . ILE A 1 217 ? 2.722 -6.505 4.042 1.00 93.62 217 ILE A C 1
ATOM 1636 O O . ILE A 1 217 ? 3.162 -5.477 4.536 1.00 93.62 217 ILE A O 1
ATOM 1640 N N . SER A 1 218 ? 3.473 -7.590 3.826 1.00 90.12 218 SER A N 1
ATOM 1641 C CA . SER A 1 218 ? 4.867 -7.734 4.293 1.00 90.12 218 SER A CA 1
ATOM 1642 C C . SER A 1 218 ? 5.054 -7.625 5.816 1.00 90.12 218 SER A C 1
ATOM 1644 O O . SER A 1 218 ? 6.183 -7.486 6.267 1.00 90.12 218 SER A O 1
ATOM 1646 N N . ASP A 1 219 ? 3.958 -7.782 6.562 1.00 89.94 219 ASP A N 1
ATOM 1647 C CA . ASP A 1 219 ? 3.847 -7.773 8.021 1.00 89.94 219 ASP A CA 1
ATOM 1648 C C . ASP A 1 219 ? 2.890 -8.911 8.465 1.00 89.94 219 ASP A C 1
ATOM 1650 O O . ASP A 1 219 ? 2.160 -9.462 7.625 1.00 89.94 219 ASP A O 1
ATOM 1654 N N . PRO A 1 220 ? 2.798 -9.248 9.770 1.00 90.94 220 PRO A N 1
ATOM 1655 C CA . PRO A 1 220 ? 1.807 -10.197 10.285 1.00 90.94 220 PRO A CA 1
ATOM 1656 C C . PRO A 1 220 ? 0.360 -9.804 9.946 1.00 90.94 220 PRO A C 1
ATOM 1658 O O . PRO A 1 220 ? 0.036 -8.630 9.759 1.00 90.94 220 PRO A O 1
ATOM 1661 N N . GLY A 1 221 ? -0.551 -10.782 9.939 1.00 93.50 221 GLY A N 1
ATOM 1662 C CA . GLY A 1 221 ? -1.989 -10.552 9.777 1.00 93.50 221 GLY A CA 1
ATOM 1663 C C . GLY A 1 221 ? -2.668 -11.491 8.792 1.00 93.50 221 GLY A C 1
ATOM 1664 O O . GLY A 1 221 ? -3.850 -11.792 8.967 1.00 93.50 221 GLY A O 1
ATOM 1665 N N . GLU A 1 222 ? -1.948 -11.989 7.783 1.00 94.69 222 GLU A N 1
ATOM 1666 C CA . GLU A 1 222 ? -2.517 -12.871 6.754 1.00 94.69 222 GLU A CA 1
ATOM 1667 C C . GLU A 1 222 ? -3.164 -14.113 7.382 1.00 94.69 222 GLU A C 1
ATOM 1669 O O . GLU A 1 222 ? -4.303 -14.470 7.066 1.00 94.69 222 GLU A O 1
ATOM 1674 N N . ARG A 1 223 ? -2.470 -14.760 8.328 1.00 94.38 223 ARG A N 1
ATOM 1675 C CA . ARG A 1 223 ? -3.004 -15.948 8.998 1.00 94.38 223 ARG A CA 1
ATOM 1676 C C . ARG A 1 223 ? -4.204 -15.590 9.862 1.00 94.38 223 ARG A C 1
ATOM 1678 O O . ARG A 1 223 ? -5.157 -16.365 9.860 1.00 94.38 223 ARG A O 1
ATOM 1685 N N . LEU A 1 224 ? -4.156 -14.477 10.597 1.00 95.44 224 LEU A N 1
ATOM 1686 C CA . LEU A 1 224 ? -5.273 -14.022 11.430 1.00 95.44 224 LEU A CA 1
ATOM 1687 C C . LEU A 1 224 ? -6.536 -13.791 10.586 1.00 95.44 224 LEU A C 1
ATOM 1689 O O . LEU A 1 224 ? -7.602 -14.303 10.922 1.00 95.44 224 LEU A O 1
ATOM 1693 N N . VAL A 1 225 ? -6.402 -13.100 9.452 1.00 97.06 225 VAL A N 1
ATOM 1694 C CA . VAL A 1 225 ? -7.499 -12.888 8.498 1.00 97.06 225 VAL A CA 1
ATOM 1695 C C . VAL A 1 225 ? -8.033 -14.219 7.981 1.00 97.06 225 VAL A C 1
ATOM 1697 O O . VAL A 1 225 ? -9.242 -14.447 8.034 1.00 97.06 225 VAL A O 1
ATOM 1700 N N . ARG A 1 226 ? -7.148 -15.123 7.539 1.00 96.19 226 ARG A N 1
ATOM 1701 C CA . ARG A 1 226 ? -7.538 -16.443 7.025 1.00 96.19 226 ARG A CA 1
ATOM 1702 C C . ARG A 1 226 ? -8.367 -17.227 8.040 1.00 96.19 226 ARG A C 1
ATOM 1704 O O . ARG A 1 226 ? -9.449 -17.686 7.690 1.00 96.19 226 ARG A O 1
ATOM 1711 N N . VAL A 1 227 ? -7.913 -17.339 9.290 1.00 95.50 227 VAL A N 1
ATOM 1712 C CA . VAL A 1 227 ? -8.657 -18.113 10.299 1.00 95.50 227 VAL A CA 1
ATOM 1713 C C . VAL A 1 227 ? -9.988 -17.460 10.683 1.00 95.50 227 VAL A C 1
ATOM 1715 O O . VAL A 1 227 ? -10.941 -18.173 10.987 1.00 95.50 227 VAL A O 1
ATOM 1718 N N . CYS A 1 228 ? -10.099 -16.127 10.636 1.00 95.06 228 CYS A N 1
ATOM 1719 C CA . CYS A 1 228 ? -11.378 -15.440 10.825 1.00 95.06 228 CYS A CA 1
ATOM 1720 C C . CYS A 1 228 ? -12.358 -15.748 9.683 1.00 95.06 228 CYS A C 1
ATOM 1722 O O . CYS A 1 228 ? -13.517 -16.063 9.954 1.00 95.06 228 CYS A O 1
ATOM 1724 N N . VAL A 1 229 ? -11.892 -15.718 8.430 1.00 95.81 229 VAL A N 1
ATOM 1725 C CA . VAL A 1 229 ? -12.704 -16.062 7.249 1.00 95.81 229 VAL A CA 1
ATOM 1726 C C . VAL A 1 229 ? -13.148 -17.525 7.293 1.00 95.81 229 VAL A C 1
ATOM 1728 O O . VAL A 1 229 ? -14.331 -17.807 7.121 1.00 95.81 229 VAL A O 1
ATOM 1731 N N . GLU A 1 230 ? -12.235 -18.454 7.587 1.00 94.44 230 GLU A N 1
ATOM 1732 C CA . GLU A 1 230 ? -12.540 -19.887 7.743 1.00 94.44 230 GLU A CA 1
ATOM 1733 C C . GLU A 1 230 ? -13.559 -20.146 8.865 1.00 94.44 230 GLU A C 1
ATOM 1735 O O . GLU A 1 230 ? -14.377 -21.059 8.772 1.00 94.44 230 GLU A O 1
ATOM 1740 N N . ALA A 1 231 ? -13.547 -19.320 9.913 1.00 92.94 231 ALA A N 1
ATOM 1741 C CA . ALA A 1 231 ? -14.497 -19.376 11.018 1.00 92.94 231 ALA A CA 1
ATOM 1742 C C . ALA A 1 231 ? -15.844 -18.681 10.731 1.00 92.94 231 ALA A C 1
ATOM 1744 O O . ALA A 1 231 ? -16.698 -18.667 11.621 1.00 92.94 231 ALA A O 1
ATOM 1745 N N . GLY A 1 232 ? -16.040 -18.098 9.542 1.00 93.38 232 GLY A N 1
ATOM 1746 C CA . GLY A 1 232 ? -17.253 -17.360 9.174 1.00 93.38 232 GLY A CA 1
ATOM 1747 C C . GLY A 1 232 ? -17.431 -16.034 9.922 1.00 93.38 232 GLY A C 1
ATOM 1748 O O . GLY A 1 232 ? -18.555 -15.556 10.058 1.00 93.38 232 GLY A O 1
ATOM 1749 N N . LEU A 1 233 ? -16.345 -15.458 10.445 1.00 94.38 233 LEU A N 1
ATOM 1750 C CA . LEU A 1 233 ? -16.368 -14.206 11.197 1.00 94.38 233 LEU A CA 1
ATOM 1751 C C . LEU A 1 233 ? -16.255 -12.994 10.270 1.00 94.38 233 LEU A C 1
ATOM 1753 O O . LEU A 1 233 ? -15.608 -13.047 9.223 1.00 94.38 233 LEU A O 1
ATOM 1757 N N . ALA A 1 234 ? -16.843 -11.873 10.689 1.00 95.06 234 ALA A N 1
ATOM 1758 C CA . ALA A 1 234 ? -16.721 -10.615 9.968 1.00 95.06 234 ALA A CA 1
ATOM 1759 C C . ALA A 1 234 ? -15.268 -10.111 9.985 1.00 95.06 234 ALA A C 1
ATOM 1761 O O . ALA A 1 234 ? -14.640 -10.009 11.044 1.00 95.06 234 ALA A O 1
ATOM 1762 N N . VAL A 1 235 ? -14.757 -9.767 8.800 1.00 96.44 235 VAL A N 1
ATOM 1763 C CA . VAL A 1 235 ? -13.466 -9.100 8.612 1.00 96.44 235 VAL A CA 1
ATOM 1764 C C . VAL A 1 235 ? -13.704 -7.776 7.896 1.00 96.44 235 VAL A C 1
ATOM 1766 O O . VAL A 1 235 ? -14.251 -7.733 6.795 1.00 96.44 235 VAL A O 1
ATOM 1769 N N . GLU A 1 236 ? -13.291 -6.689 8.533 1.00 95.94 236 GLU A N 1
ATOM 1770 C CA . GLU A 1 236 ? -13.415 -5.320 8.046 1.00 95.94 236 GLU A CA 1
ATOM 1771 C C . GLU A 1 236 ? -12.031 -4.698 7.830 1.00 95.94 236 GLU A C 1
ATOM 1773 O O . GLU A 1 236 ? -11.042 -5.097 8.445 1.00 95.94 236 GLU A O 1
ATOM 1778 N N . VAL A 1 237 ? -11.968 -3.662 6.991 1.00 96.38 237 VAL A N 1
ATOM 1779 C CA . VAL A 1 237 ? -10.756 -2.860 6.791 1.00 96.38 237 VAL A CA 1
ATOM 1780 C C . VAL A 1 237 ? -11.058 -1.370 6.948 1.00 96.38 237 VAL A C 1
ATOM 1782 O O . VAL A 1 237 ? -12.043 -0.846 6.415 1.00 96.38 237 VAL A O 1
ATOM 1785 N N . VAL A 1 238 ? -10.189 -0.675 7.681 1.00 96.94 238 VAL A N 1
ATOM 1786 C CA . VAL A 1 238 ? -10.079 0.782 7.675 1.00 96.94 238 VAL A CA 1
ATOM 1787 C C . VAL A 1 238 ? -8.917 1.146 6.749 1.00 96.94 238 VAL A C 1
ATOM 1789 O O . VAL A 1 238 ? -7.760 0.883 7.096 1.00 96.94 238 VAL A O 1
ATOM 1792 N N . PRO A 1 239 ? -9.197 1.730 5.568 1.00 96.62 239 PRO A N 1
ATOM 1793 C CA . PRO A 1 239 ? -8.146 2.132 4.644 1.00 96.62 239 PRO A CA 1
ATOM 1794 C C . PRO A 1 239 ? -7.303 3.260 5.246 1.00 96.62 239 PRO A C 1
ATOM 1796 O O . PRO A 1 239 ? -7.777 4.031 6.087 1.00 96.62 239 PRO A O 1
ATOM 1799 N N . GLY A 1 240 ? -6.064 3.385 4.784 1.00 96.56 240 GLY A N 1
ATOM 1800 C CA . GLY A 1 240 ? -5.146 4.410 5.259 1.00 96.56 240 GLY A CA 1
ATOM 1801 C C . GLY A 1 240 ? -3.797 4.366 4.544 1.00 96.56 240 GLY A C 1
ATOM 1802 O O . GLY A 1 240 ? -3.739 3.915 3.397 1.00 96.56 240 GLY A O 1
ATOM 1803 N N . PRO A 1 241 ? -2.735 4.870 5.194 1.00 97.12 241 PRO A N 1
ATOM 1804 C CA . PRO A 1 241 ? -1.415 5.011 4.587 1.00 97.12 241 PRO A CA 1
ATOM 1805 C C . PRO A 1 241 ? -0.845 3.684 4.080 1.00 97.12 241 PRO A C 1
ATOM 1807 O O . PRO A 1 241 ? -0.968 2.650 4.730 1.00 97.12 241 PRO A O 1
ATOM 1810 N N . SER A 1 242 ? -0.197 3.728 2.914 1.00 97.06 242 SER A N 1
ATOM 1811 C CA . SER A 1 242 ? 0.470 2.583 2.290 1.00 97.06 242 SER A CA 1
ATOM 1812 C C . SER A 1 242 ? 1.745 3.056 1.603 1.00 97.06 242 SER A C 1
ATOM 1814 O O . SER A 1 242 ? 1.683 3.857 0.668 1.00 97.06 242 SER A O 1
ATOM 1816 N N . ALA A 1 243 ? 2.897 2.543 2.043 1.00 97.25 243 ALA A N 1
ATOM 1817 C CA . ALA A 1 243 ? 4.192 2.880 1.451 1.00 97.25 243 ALA A CA 1
ATOM 1818 C C . ALA A 1 243 ? 4.276 2.450 -0.025 1.00 97.25 243 ALA A C 1
ATOM 1820 O O . ALA A 1 243 ? 4.854 3.164 -0.840 1.00 97.25 243 ALA A O 1
ATOM 1821 N N . VAL A 1 244 ? 3.620 1.338 -0.385 1.00 97.88 244 VAL A N 1
ATOM 1822 C CA . VAL A 1 244 ? 3.531 0.826 -1.763 1.00 97.88 244 VAL A CA 1
ATOM 1823 C C . VAL A 1 244 ? 2.878 1.852 -2.684 1.00 97.88 244 VAL A C 1
ATOM 1825 O O . VAL A 1 244 ? 3.456 2.246 -3.695 1.00 97.88 244 VAL A O 1
ATOM 1828 N N . LEU A 1 245 ? 1.670 2.305 -2.328 1.00 97.94 245 LEU A N 1
ATOM 1829 C CA . LEU A 1 245 ? 0.917 3.245 -3.158 1.00 97.94 245 LEU A CA 1
ATOM 1830 C C . LEU A 1 245 ? 1.544 4.638 -3.145 1.00 97.94 245 LEU A C 1
ATOM 1832 O O . LEU A 1 245 ? 1.585 5.283 -4.191 1.00 97.94 245 LEU A O 1
ATOM 1836 N N . ALA A 1 246 ? 2.062 5.083 -1.997 1.00 98.06 246 ALA A N 1
ATOM 1837 C CA . ALA A 1 246 ? 2.774 6.351 -1.896 1.00 98.06 246 ALA A CA 1
ATOM 1838 C C . ALA A 1 246 ? 3.981 6.376 -2.847 1.00 98.06 246 ALA A C 1
ATOM 1840 O O . ALA A 1 246 ? 4.057 7.265 -3.693 1.00 98.06 246 ALA A O 1
ATOM 1841 N N . ALA A 1 247 ? 4.855 5.363 -2.786 1.00 98.50 247 ALA A N 1
ATOM 1842 C CA . ALA A 1 247 ? 6.017 5.243 -3.666 1.00 98.50 247 ALA A CA 1
ATOM 1843 C C . ALA A 1 247 ? 5.619 5.155 -5.146 1.00 98.50 247 ALA A C 1
ATOM 1845 O O . ALA A 1 247 ? 6.177 5.861 -5.987 1.00 98.50 247 ALA A O 1
ATOM 1846 N N . LEU A 1 248 ? 4.626 4.319 -5.471 1.00 98.56 248 LEU A N 1
ATOM 1847 C CA . LEU A 1 248 ? 4.162 4.126 -6.843 1.00 98.56 248 LEU A CA 1
ATOM 1848 C C . LEU A 1 248 ? 3.659 5.438 -7.460 1.00 98.56 248 LEU A C 1
ATOM 1850 O O . LEU A 1 248 ? 4.048 5.771 -8.578 1.00 98.56 248 LEU A O 1
ATOM 1854 N N . VAL A 1 249 ? 2.830 6.199 -6.742 1.00 97.81 249 VAL A N 1
ATOM 1855 C CA . VAL A 1 249 ? 2.242 7.445 -7.260 1.00 97.81 249 VAL A CA 1
ATOM 1856 C C . VAL A 1 249 ? 3.298 8.535 -7.439 1.00 97.81 249 VAL A C 1
ATOM 1858 O O . VAL A 1 249 ? 3.270 9.236 -8.450 1.00 97.81 249 VAL A O 1
ATOM 1861 N N . VAL A 1 250 ? 4.256 8.662 -6.515 1.00 98.06 250 VAL A N 1
ATOM 1862 C CA . VAL A 1 250 ? 5.332 9.661 -6.653 1.00 98.06 250 VAL A CA 1
ATOM 1863 C C . VAL A 1 250 ? 6.409 9.242 -7.655 1.00 98.06 250 VAL A C 1
ATOM 1865 O O . VAL A 1 250 ? 7.182 10.093 -8.094 1.00 98.06 250 VAL A O 1
ATOM 1868 N N . SER A 1 251 ? 6.473 7.966 -8.052 1.00 98.31 251 SER A N 1
ATOM 1869 C CA . SER A 1 251 ? 7.517 7.467 -8.956 1.00 98.31 251 SER A CA 1
ATOM 1870 C C . SER A 1 251 ? 7.503 8.141 -10.332 1.00 98.31 251 SER A C 1
ATOM 1872 O O . SER A 1 251 ? 8.561 8.438 -10.884 1.00 98.31 251 SER A O 1
ATOM 1874 N N . GLY A 1 252 ? 6.314 8.431 -10.868 1.00 96.50 252 GLY A N 1
ATOM 1875 C CA . GLY A 1 252 ? 6.136 8.852 -12.261 1.00 96.50 252 GLY A CA 1
ATOM 1876 C C . GLY A 1 252 ? 6.171 7.697 -13.273 1.00 96.50 252 GLY A C 1
ATOM 1877 O O . GLY A 1 252 ? 6.084 7.946 -14.473 1.00 96.50 252 GLY A O 1
ATOM 1878 N N . LEU A 1 253 ? 6.271 6.443 -12.817 1.00 97.88 253 LEU A N 1
ATOM 1879 C CA . LEU A 1 253 ? 6.182 5.249 -13.660 1.00 97.88 253 LEU A CA 1
ATOM 1880 C C . LEU A 1 253 ? 4.716 4.848 -13.925 1.00 97.88 253 LEU A C 1
ATOM 1882 O O . LEU A 1 253 ? 3.817 5.293 -13.208 1.00 97.88 253 LEU A O 1
ATOM 1886 N N . PRO A 1 254 ? 4.432 4.005 -14.941 1.00 97.12 254 PRO A N 1
ATOM 1887 C CA . PRO A 1 254 ? 3.071 3.561 -15.233 1.00 97.12 254 PRO A CA 1
ATOM 1888 C C . PRO A 1 254 ? 2.382 2.902 -14.029 1.00 97.12 254 PRO A C 1
ATOM 1890 O O . PRO A 1 254 ? 2.879 1.929 -13.469 1.00 97.12 254 PRO A O 1
ATOM 1893 N N . THR A 1 255 ? 1.199 3.392 -13.663 1.00 97.25 255 THR A N 1
ATOM 1894 C CA . THR A 1 255 ? 0.466 2.937 -12.464 1.00 97.25 255 THR A CA 1
ATOM 1895 C C . THR A 1 255 ? -0.805 2.149 -12.781 1.00 97.25 255 THR A C 1
ATOM 1897 O O . THR A 1 255 ? -1.462 1.645 -11.874 1.00 97.25 255 THR A O 1
ATOM 1900 N N . ALA A 1 256 ? -1.157 2.006 -14.065 1.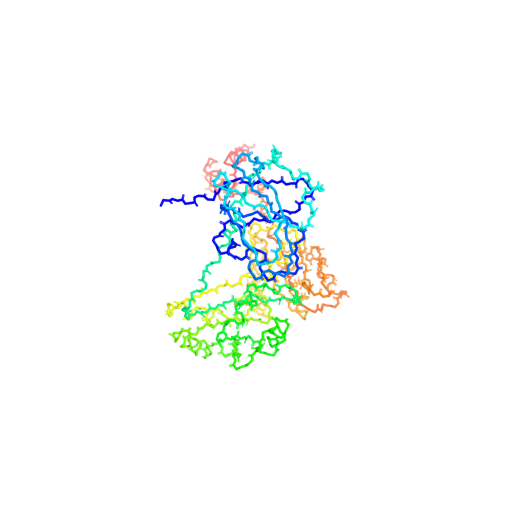00 94.31 256 ALA A N 1
ATOM 1901 C CA . ALA A 1 256 ? -2.398 1.352 -14.492 1.00 94.31 256 ALA A CA 1
ATOM 1902 C C . ALA A 1 256 ? -2.472 -0.124 -14.067 1.00 94.31 256 ALA A C 1
ATOM 1904 O O . ALA A 1 256 ? -3.541 -0.632 -13.734 1.00 94.31 256 ALA A O 1
ATOM 1905 N N . ARG A 1 257 ? -1.330 -0.816 -14.097 1.00 94.75 257 ARG A N 1
ATOM 1906 C CA . ARG A 1 257 ? -1.138 -2.174 -13.583 1.00 94.75 257 ARG A CA 1
ATOM 1907 C C . ARG A 1 257 ? 0.261 -2.241 -12.991 1.00 94.75 257 ARG A C 1
ATOM 1909 O O . ARG A 1 257 ? 1.206 -1.801 -13.639 1.00 94.75 257 ARG A O 1
ATOM 1916 N N . PHE A 1 258 ? 0.381 -2.803 -11.798 1.00 98.31 258 PHE A N 1
ATOM 1917 C CA . PHE A 1 258 ? 1.655 -2.958 -11.109 1.00 98.31 258 PHE A CA 1
ATOM 1918 C C . PHE A 1 258 ? 1.685 -4.282 -10.342 1.00 98.31 258 PHE A C 1
ATOM 1920 O O . PHE A 1 258 ? 0.644 -4.919 -10.148 1.00 98.31 258 PHE A O 1
ATOM 1927 N N . VAL A 1 259 ? 2.879 -4.689 -9.931 1.00 98.06 259 VAL A N 1
ATOM 1928 C CA . VAL A 1 259 ? 3.130 -5.839 -9.062 1.00 98.06 259 VAL A CA 1
ATOM 1929 C C . VAL A 1 259 ? 3.711 -5.335 -7.748 1.00 98.06 259 VAL A C 1
ATOM 1931 O O . VAL A 1 259 ? 4.600 -4.487 -7.745 1.00 98.06 259 VAL A O 1
ATOM 1934 N N . MET A 1 260 ? 3.200 -5.850 -6.633 1.00 97.19 260 MET A N 1
ATOM 1935 C CA . MET A 1 260 ? 3.836 -5.706 -5.327 1.00 97.19 260 MET A CA 1
ATOM 1936 C C . MET A 1 260 ? 4.641 -6.975 -5.051 1.00 97.19 260 MET A C 1
ATOM 1938 O O . MET A 1 260 ? 4.055 -8.042 -4.884 1.00 97.19 260 MET A O 1
ATOM 1942 N N . GLU A 1 261 ? 5.965 -6.849 -5.028 1.00 97.44 261 GLU A N 1
ATOM 1943 C CA . GLU A 1 261 ? 6.897 -7.951 -4.762 1.00 97.44 261 GLU A CA 1
ATOM 1944 C C . GLU A 1 261 ? 7.152 -8.129 -3.260 1.00 97.44 261 GLU A C 1
ATOM 1946 O O . GLU A 1 261 ? 7.349 -9.244 -2.787 1.00 97.44 261 GLU A O 1
ATOM 1951 N N . GLY A 1 262 ? 7.129 -7.034 -2.494 1.00 95.69 262 GLY A N 1
ATOM 1952 C CA . GLY A 1 262 ? 7.572 -7.039 -1.100 1.00 95.69 262 GLY A CA 1
ATOM 1953 C C . GLY A 1 262 ? 9.093 -7.097 -0.989 1.00 95.69 262 GLY A C 1
ATOM 1954 O O . GLY A 1 262 ? 9.802 -6.452 -1.761 1.00 95.69 262 GLY A O 1
ATOM 1955 N N . PHE A 1 263 ? 9.599 -7.832 -0.001 1.00 96.81 263 PHE A N 1
ATOM 1956 C CA . PHE A 1 263 ? 11.034 -8.023 0.192 1.00 96.81 263 PHE A CA 1
ATOM 1957 C C . PHE A 1 263 ? 11.527 -9.229 -0.601 1.00 96.81 263 PHE A C 1
ATOM 1959 O O . PHE A 1 263 ? 10.999 -10.331 -0.461 1.00 96.81 263 PHE A O 1
ATOM 1966 N N . LEU A 1 264 ? 12.619 -9.060 -1.347 1.00 97.56 264 LEU A N 1
ATOM 1967 C CA . LEU A 1 264 ? 13.316 -10.208 -1.926 1.00 97.56 264 LEU A CA 1
ATOM 1968 C C . LEU A 1 264 ? 13.868 -11.117 -0.812 1.00 97.56 264 LEU A C 1
ATOM 1970 O O . LEU A 1 264 ? 14.276 -10.603 0.240 1.00 97.56 264 LEU A O 1
ATOM 1974 N N . PRO A 1 265 ? 13.992 -12.438 -1.037 1.00 97.38 265 PRO A N 1
ATOM 1975 C CA . PRO A 1 265 ? 14.703 -13.327 -0.125 1.00 97.38 265 PRO A CA 1
ATOM 1976 C C . PRO A 1 265 ? 16.138 -12.850 0.131 1.00 97.38 265 PRO A C 1
ATOM 1978 O O . PRO A 1 265 ? 16.755 -12.158 -0.691 1.00 97.38 265 PRO A O 1
ATOM 1981 N N . ARG A 1 266 ? 16.682 -13.197 1.302 1.00 94.88 266 ARG A N 1
ATOM 1982 C CA . ARG A 1 266 ? 17.990 -12.690 1.754 1.00 94.88 266 ARG A CA 1
ATOM 1983 C C . ARG A 1 266 ? 19.149 -13.180 0.888 1.00 94.88 266 ARG A C 1
ATOM 1985 O O . ARG A 1 266 ? 20.093 -12.427 0.684 1.00 94.88 266 ARG A O 1
ATOM 1992 N N . SER A 1 267 ? 19.086 -14.419 0.407 1.00 95.00 267 SER A N 1
ATOM 1993 C CA . SER A 1 267 ? 20.140 -15.066 -0.379 1.00 95.00 267 SER A CA 1
ATOM 1994 C C . SER A 1 267 ? 19.636 -16.372 -1.008 1.00 95.00 267 SER A C 1
ATOM 1996 O O . SER A 1 267 ? 18.499 -16.787 -0.781 1.00 95.00 267 SER A O 1
ATOM 1998 N N . GLY A 1 268 ? 20.501 -17.033 -1.782 1.00 96.25 268 GLY A N 1
ATOM 1999 C CA . GLY A 1 268 ? 20.268 -18.382 -2.296 1.00 96.25 268 GLY A CA 1
ATOM 2000 C C . GLY A 1 268 ? 19.357 -18.442 -3.521 1.00 96.25 268 GLY A C 1
ATOM 2001 O O . GLY A 1 268 ? 19.013 -17.425 -4.120 1.00 96.25 268 GLY A O 1
ATOM 2002 N N . ARG A 1 269 ? 18.972 -19.670 -3.888 1.00 97.19 269 ARG A N 1
ATOM 2003 C CA . ARG A 1 269 ? 18.208 -19.956 -5.111 1.00 97.19 269 ARG A CA 1
ATOM 2004 C C . ARG A 1 269 ? 16.871 -19.223 -5.161 1.00 97.19 269 ARG A C 1
ATOM 2006 O O . ARG A 1 269 ? 16.532 -18.672 -6.194 1.00 97.19 269 ARG A O 1
ATOM 2013 N N . GLU A 1 270 ? 16.163 -19.156 -4.036 1.00 97.50 270 GLU A N 1
ATOM 2014 C CA . GLU A 1 270 ? 14.884 -18.446 -3.956 1.00 97.50 270 GLU A CA 1
ATOM 2015 C C . GLU A 1 270 ? 15.036 -16.971 -4.349 1.00 97.50 270 GLU A C 1
ATOM 2017 O O . GLU A 1 270 ? 14.242 -16.457 -5.130 1.00 97.50 270 GLU A O 1
ATOM 2022 N N . ARG A 1 271 ? 16.099 -16.297 -3.884 1.00 97.88 271 ARG A N 1
ATOM 2023 C CA . ARG A 1 271 ? 16.386 -14.912 -4.273 1.00 97.88 271 ARG A CA 1
ATOM 2024 C C . ARG A 1 271 ? 16.607 -14.792 -5.778 1.00 97.88 271 ARG A C 1
ATOM 2026 O O . ARG A 1 271 ? 15.993 -13.934 -6.403 1.00 97.88 271 ARG A O 1
ATOM 2033 N N . SER A 1 272 ? 17.466 -15.638 -6.346 1.00 97.25 272 SER A N 1
ATOM 2034 C CA . SER A 1 272 ? 17.763 -15.627 -7.782 1.00 97.25 272 SER A CA 1
ATOM 2035 C C . SER A 1 272 ? 16.513 -15.885 -8.627 1.00 97.25 272 SER A C 1
ATOM 2037 O O . SER A 1 272 ? 16.288 -15.177 -9.606 1.00 97.25 272 SER A O 1
ATOM 2039 N N . ASP A 1 273 ? 15.667 -16.831 -8.212 1.00 97.88 273 ASP A N 1
ATOM 2040 C CA . ASP A 1 273 ? 14.407 -17.148 -8.886 1.00 97.88 273 ASP A CA 1
ATOM 2041 C C . ASP A 1 273 ? 13.444 -15.941 -8.851 1.00 97.88 273 ASP A C 1
ATOM 2043 O O . ASP A 1 273 ? 12.855 -15.589 -9.874 1.00 97.88 273 ASP A O 1
ATOM 2047 N N . ARG A 1 274 ? 13.321 -15.245 -7.707 1.00 98.25 274 ARG A N 1
ATOM 2048 C CA . ARG A 1 274 ? 12.505 -14.016 -7.602 1.00 98.25 274 ARG A CA 1
ATOM 2049 C C . ARG A 1 274 ? 13.052 -12.874 -8.457 1.00 98.25 274 ARG A C 1
ATOM 2051 O O . ARG A 1 274 ? 12.281 -12.220 -9.152 1.00 98.25 274 ARG A O 1
ATOM 2058 N N . VAL A 1 275 ? 14.367 -12.656 -8.460 1.00 98.50 275 VAL A N 1
ATOM 2059 C CA . VAL A 1 275 ? 15.003 -11.627 -9.303 1.00 98.50 275 VAL A CA 1
ATOM 2060 C C . VAL A 1 275 ? 14.754 -11.904 -10.789 1.00 98.50 275 VAL A C 1
ATOM 2062 O O . VAL A 1 275 ? 14.428 -10.979 -11.530 1.00 98.50 275 VAL A O 1
ATOM 2065 N N . ALA A 1 276 ? 14.826 -13.165 -11.223 1.00 97.38 276 ALA A N 1
ATOM 2066 C CA . ALA A 1 276 ? 14.519 -13.545 -12.600 1.00 97.38 276 ALA A CA 1
ATOM 2067 C C . ALA A 1 276 ? 13.050 -13.268 -12.976 1.00 97.38 276 ALA A C 1
ATOM 2069 O O . ALA A 1 276 ? 12.781 -12.781 -14.075 1.00 97.38 276 ALA A O 1
ATOM 2070 N N . LEU A 1 277 ? 12.102 -13.511 -12.061 1.00 97.69 277 LEU A N 1
ATOM 2071 C CA . LEU A 1 277 ? 10.693 -13.149 -12.268 1.00 97.69 277 LEU A CA 1
ATOM 2072 C C . LEU A 1 277 ? 10.510 -11.634 -12.414 1.00 97.69 277 LEU A C 1
ATOM 2074 O O . LEU A 1 277 ? 9.818 -11.188 -13.326 1.00 97.69 277 LEU A O 1
ATOM 2078 N N . VAL A 1 278 ? 11.158 -10.843 -11.553 1.00 98.12 278 VAL A N 1
ATOM 2079 C CA . VAL A 1 278 ? 11.115 -9.373 -11.621 1.00 98.12 278 VAL A CA 1
ATOM 2080 C C . VAL A 1 278 ? 11.711 -8.859 -12.935 1.00 98.12 278 VAL A C 1
ATOM 2082 O O . VAL A 1 278 ? 11.164 -7.932 -13.531 1.00 98.12 278 VAL A O 1
ATOM 2085 N N . ALA A 1 279 ? 12.788 -9.474 -13.428 1.00 97.56 279 ALA A N 1
ATOM 2086 C CA . ALA A 1 279 ? 13.438 -9.065 -14.671 1.00 97.56 279 ALA A CA 1
ATOM 2087 C C . ALA A 1 279 ? 12.515 -9.164 -15.897 1.00 97.56 279 ALA A C 1
ATOM 2089 O O . ALA A 1 279 ? 12.533 -8.263 -16.745 1.00 97.56 279 ALA A O 1
ATOM 2090 N N . GLY A 1 280 ? 11.692 -10.219 -15.955 1.00 95.00 280 GLY A N 1
ATOM 2091 C CA . GLY A 1 280 ? 10.712 -10.460 -17.019 1.00 95.00 280 GLY A CA 1
ATOM 2092 C C . GLY A 1 280 ? 9.347 -9.787 -16.817 1.00 95.00 280 GLY A C 1
ATOM 2093 O O . GLY A 1 280 ? 8.493 -9.865 -17.699 1.00 95.00 280 GLY A O 1
ATOM 2094 N N . GLU A 1 281 ? 9.101 -9.131 -15.681 1.00 97.62 281 GLU A N 1
ATOM 2095 C CA . GLU A 1 281 ? 7.801 -8.522 -15.395 1.00 97.62 281 GLU A CA 1
ATOM 2096 C C . GLU A 1 281 ? 7.589 -7.241 -16.213 1.00 97.62 281 GLU A C 1
ATOM 2098 O O . GLU A 1 281 ? 8.272 -6.241 -16.020 1.00 97.62 281 GLU A O 1
ATOM 2103 N N . SER A 1 282 ? 6.602 -7.257 -17.109 1.00 95.62 282 SER A N 1
ATOM 2104 C CA . SER A 1 282 ? 6.236 -6.136 -17.995 1.00 95.62 282 SER A CA 1
ATOM 2105 C C . SER A 1 282 ? 5.559 -4.941 -17.304 1.00 95.62 282 SER A C 1
ATOM 2107 O O . SER A 1 282 ? 5.452 -3.860 -17.887 1.00 95.62 282 SER A O 1
ATOM 2109 N N . ARG A 1 283 ? 5.047 -5.115 -16.083 1.00 97.81 283 ARG A N 1
ATOM 2110 C CA . ARG A 1 283 ? 4.396 -4.067 -15.283 1.00 97.81 283 ARG A CA 1
ATOM 2111 C C . ARG A 1 283 ? 5.403 -3.390 -14.360 1.00 97.81 283 ARG A C 1
ATOM 2113 O O . ARG A 1 283 ? 6.449 -3.940 -14.051 1.00 97.81 283 ARG A O 1
ATOM 2120 N N . THR A 1 284 ? 5.053 -2.208 -13.867 1.00 98.56 284 THR A N 1
ATOM 2121 C CA . THR A 1 284 ? 5.803 -1.575 -12.775 1.00 98.56 284 THR A CA 1
ATOM 2122 C C . THR A 1 284 ? 5.837 -2.493 -11.557 1.00 98.56 284 THR A C 1
ATOM 2124 O O . THR A 1 284 ? 4.790 -2.997 -11.146 1.00 98.56 284 THR A O 1
ATOM 2127 N N . THR A 1 285 ? 7.010 -2.672 -10.959 1.00 98.81 285 THR A N 1
ATOM 2128 C CA . THR A 1 285 ? 7.205 -3.540 -9.792 1.00 98.81 285 THR A CA 1
ATOM 2129 C C . THR A 1 285 ? 7.623 -2.709 -8.589 1.00 98.81 285 THR A C 1
ATOM 2131 O O . THR A 1 285 ? 8.570 -1.929 -8.669 1.00 98.81 285 THR A O 1
ATOM 2134 N N . VAL A 1 286 ? 6.922 -2.874 -7.469 1.00 98.81 286 VAL A N 1
ATOM 2135 C CA . VAL A 1 286 ? 7.239 -2.226 -6.193 1.00 98.81 286 VAL A CA 1
ATOM 2136 C C . VAL A 1 286 ? 7.876 -3.242 -5.250 1.00 98.81 286 VAL A C 1
ATOM 2138 O O . VAL A 1 286 ? 7.299 -4.303 -5.012 1.00 98.81 286 VAL A O 1
ATOM 2141 N N . LEU A 1 287 ? 9.045 -2.911 -4.703 1.00 98.69 287 LEU A N 1
ATOM 2142 C CA . LEU A 1 287 ? 9.780 -3.726 -3.736 1.00 98.69 287 LEU A CA 1
ATOM 2143 C C . LEU A 1 287 ? 10.038 -2.928 -2.457 1.00 98.69 287 LEU A C 1
ATOM 2145 O O . LEU A 1 287 ? 10.223 -1.712 -2.501 1.00 98.69 287 LEU A O 1
ATOM 2149 N N . PHE A 1 288 ? 10.117 -3.616 -1.327 1.00 98.25 288 PHE A N 1
ATOM 2150 C CA . PHE A 1 288 ? 10.656 -3.058 -0.091 1.00 98.25 288 PHE A CA 1
ATOM 2151 C C . PHE A 1 288 ? 12.109 -3.472 0.082 1.00 98.25 288 PHE A C 1
ATOM 2153 O O . PHE A 1 288 ? 12.486 -4.592 -0.271 1.00 98.25 288 PHE A O 1
ATOM 2160 N N . GLU A 1 289 ? 12.929 -2.589 0.654 1.00 97.94 289 GLU A N 1
ATOM 2161 C CA . GLU A 1 289 ? 14.300 -2.955 0.982 1.00 97.94 289 GLU A CA 1
ATOM 2162 C C . GLU A 1 289 ? 14.851 -2.266 2.233 1.00 97.94 289 GLU A C 1
ATOM 2164 O O . GLU A 1 289 ? 14.616 -1.087 2.510 1.00 97.94 289 GLU A O 1
ATOM 2169 N N . ALA A 1 290 ? 15.621 -3.043 2.994 1.00 96.12 290 ALA A N 1
ATOM 2170 C CA . ALA A 1 290 ? 16.356 -2.564 4.153 1.00 96.12 290 ALA A CA 1
ATOM 2171 C C . ALA A 1 290 ? 17.659 -1.867 3.711 1.00 96.12 290 ALA A C 1
ATOM 2173 O O . ALA A 1 290 ? 18.295 -2.296 2.743 1.00 96.12 290 ALA A O 1
ATOM 2174 N N . PRO A 1 291 ? 18.134 -0.840 4.438 1.00 96.25 291 PRO A N 1
ATOM 2175 C CA . PRO A 1 291 ? 19.270 -0.024 4.000 1.00 96.25 291 PRO A CA 1
ATOM 2176 C C . PRO A 1 291 ? 20.551 -0.850 3.824 1.00 96.25 291 PRO A C 1
ATOM 2178 O O . PRO A 1 291 ? 21.264 -0.706 2.837 1.00 96.25 291 PRO A O 1
ATOM 2181 N N . ASN A 1 292 ? 20.798 -1.805 4.724 1.00 96.25 292 ASN A N 1
ATOM 2182 C CA . ASN A 1 292 ? 21.965 -2.689 4.679 1.00 96.25 292 ASN A CA 1
ATOM 2183 C C . ASN A 1 292 ? 21.933 -3.732 3.546 1.00 96.25 292 ASN A C 1
ATOM 2185 O O . ASN A 1 292 ? 22.902 -4.466 3.368 1.00 96.25 292 ASN A O 1
ATOM 2189 N N . ARG A 1 293 ? 20.820 -3.842 2.817 1.00 96.75 293 ARG A N 1
ATOM 2190 C CA . ARG A 1 293 ? 20.638 -4.772 1.694 1.00 96.75 293 ARG A CA 1
ATOM 2191 C C . ARG A 1 293 ? 20.504 -4.061 0.354 1.00 96.75 293 ARG A C 1
ATOM 2193 O O . ARG A 1 293 ? 20.663 -4.706 -0.680 1.00 96.75 293 ARG A O 1
ATOM 2200 N N . LEU A 1 294 ? 20.245 -2.753 0.372 1.00 98.12 294 LEU A N 1
ATOM 2201 C CA . LEU A 1 294 ? 19.909 -1.966 -0.808 1.00 98.12 294 LEU A CA 1
ATOM 2202 C C . LEU A 1 294 ? 20.943 -2.113 -1.928 1.00 98.12 294 LEU A C 1
ATOM 2204 O O . LEU A 1 294 ? 20.571 -2.430 -3.053 1.00 98.12 294 LEU A O 1
ATOM 2208 N N . ALA A 1 295 ? 22.231 -1.958 -1.613 1.00 97.62 295 ALA A N 1
ATOM 2209 C CA . ALA A 1 295 ? 23.301 -2.051 -2.607 1.00 97.62 295 ALA A CA 1
ATOM 2210 C C . ALA A 1 295 ? 23.347 -3.420 -3.307 1.00 97.62 295 ALA A C 1
ATOM 2212 O O . ALA A 1 295 ? 23.433 -3.485 -4.531 1.00 97.62 295 ALA A O 1
ATOM 2213 N N . ALA A 1 296 ? 23.216 -4.514 -2.549 1.00 97.44 296 ALA A N 1
ATOM 2214 C CA . ALA A 1 296 ? 23.192 -5.862 -3.114 1.00 97.44 296 ALA A CA 1
ATOM 2215 C C . ALA A 1 296 ? 21.948 -6.092 -3.988 1.00 97.44 296 ALA A C 1
ATOM 2217 O O . ALA A 1 296 ? 22.044 -6.663 -5.069 1.00 97.44 296 ALA A O 1
ATOM 2218 N N . THR A 1 297 ? 20.782 -5.604 -3.557 1.00 98.50 297 THR A N 1
ATOM 2219 C CA . THR A 1 297 ? 19.543 -5.701 -4.342 1.00 98.50 297 THR A CA 1
ATOM 2220 C C . THR A 1 297 ? 19.598 -4.897 -5.634 1.00 98.50 297 THR A C 1
ATOM 2222 O O . THR A 1 297 ? 19.196 -5.415 -6.672 1.00 98.50 297 THR A O 1
ATOM 2225 N N . LEU A 1 298 ? 20.138 -3.679 -5.615 1.00 98.62 298 LEU A N 1
ATOM 2226 C CA . LEU A 1 298 ? 20.309 -2.887 -6.834 1.00 98.62 298 LEU A CA 1
ATOM 2227 C C . LEU A 1 298 ? 21.296 -3.543 -7.805 1.00 98.62 298 LEU A C 1
ATOM 2229 O O . LEU A 1 298 ? 21.023 -3.565 -9.002 1.00 98.62 298 LEU A O 1
ATOM 2233 N N . ALA A 1 299 ? 22.386 -4.133 -7.305 1.00 98.19 299 ALA A N 1
ATOM 2234 C CA . ALA A 1 299 ? 23.334 -4.872 -8.135 1.00 98.19 299 ALA A CA 1
ATOM 2235 C C . ALA A 1 299 ? 22.691 -6.105 -8.799 1.00 98.19 299 ALA A C 1
ATOM 2237 O O . ALA A 1 299 ? 22.835 -6.291 -10.007 1.00 98.19 299 ALA A O 1
ATOM 2238 N N . ASP A 1 300 ? 21.933 -6.904 -8.040 1.00 98.44 300 ASP A N 1
ATOM 2239 C CA . ASP A 1 300 ? 21.221 -8.074 -8.573 1.00 98.44 300 ASP A CA 1
ATOM 2240 C C . ASP A 1 300 ? 20.187 -7.670 -9.636 1.00 98.44 300 ASP A C 1
ATOM 2242 O O . ASP A 1 300 ? 20.101 -8.284 -10.702 1.00 98.44 300 ASP A O 1
ATOM 2246 N N . LEU A 1 301 ? 19.416 -6.610 -9.371 1.00 98.62 301 LEU A N 1
ATOM 2247 C CA . LEU A 1 301 ? 18.434 -6.090 -10.319 1.00 98.62 301 LEU A CA 1
ATOM 2248 C C . LEU A 1 301 ? 19.110 -5.534 -11.574 1.00 98.62 301 LEU A C 1
ATOM 2250 O O . LEU A 1 301 ? 18.631 -5.812 -12.668 1.00 98.62 301 LEU A O 1
ATOM 2254 N N . ALA A 1 302 ? 20.212 -4.790 -11.447 1.00 98.44 302 ALA A N 1
ATOM 2255 C CA . ALA A 1 302 ? 20.955 -4.251 -12.588 1.00 98.44 302 ALA A CA 1
ATOM 2256 C C . ALA A 1 302 ? 21.489 -5.371 -13.490 1.00 98.44 302 ALA A C 1
ATOM 2258 O O . ALA A 1 302 ? 21.342 -5.305 -14.712 1.00 98.44 302 ALA A O 1
ATOM 2259 N N . ALA A 1 303 ? 22.042 -6.425 -12.883 1.00 97.94 303 ALA A N 1
ATOM 2260 C CA . ALA A 1 303 ? 22.546 -7.589 -13.600 1.00 97.94 303 ALA A CA 1
ATOM 2261 C C . ALA A 1 303 ? 21.436 -8.342 -14.353 1.00 97.94 303 ALA A C 1
ATOM 2263 O O . ALA A 1 303 ? 21.658 -8.791 -15.475 1.00 97.94 303 ALA A O 1
ATOM 2264 N N . ALA A 1 304 ? 20.244 -8.472 -13.762 1.00 97.56 304 ALA A N 1
ATOM 2265 C CA . ALA A 1 304 ? 19.150 -9.247 -14.346 1.00 97.56 304 ALA A CA 1
ATOM 2266 C C . ALA A 1 304 ? 18.245 -8.446 -15.302 1.00 97.56 304 ALA A C 1
ATOM 2268 O O . ALA A 1 304 ? 17.774 -8.982 -16.301 1.00 97.56 304 ALA A O 1
ATOM 2269 N N . CYS A 1 305 ? 17.974 -7.175 -15.001 1.00 97.12 305 CYS A N 1
ATOM 2270 C CA . CYS A 1 305 ? 16.994 -6.349 -15.720 1.00 97.12 305 CYS A CA 1
ATOM 2271 C C . CYS A 1 305 ? 17.611 -5.484 -16.828 1.00 97.12 305 CYS A C 1
ATOM 2273 O O . CYS A 1 305 ? 16.862 -4.919 -17.633 1.00 97.12 305 CYS A O 1
ATOM 2275 N N . GLY A 1 306 ? 18.943 -5.365 -16.842 1.00 95.81 306 GLY A N 1
ATOM 2276 C CA . GLY A 1 306 ? 19.695 -4.420 -17.661 1.00 95.81 306 GLY A CA 1
ATOM 2277 C C . GLY A 1 306 ? 19.848 -3.058 -16.978 1.00 95.81 306 GLY A C 1
ATOM 2278 O O . GLY A 1 306 ? 18.905 -2.533 -16.383 1.00 95.81 306 GLY A O 1
ATOM 2279 N N . GLY A 1 307 ? 21.042 -2.473 -17.090 1.00 95.94 307 GLY A N 1
ATOM 2280 C CA . GLY A 1 307 ? 21.415 -1.237 -16.399 1.00 95.94 307 GLY A CA 1
ATOM 2281 C C . GLY A 1 307 ? 20.534 -0.029 -16.726 1.00 95.94 307 GLY A C 1
ATOM 2282 O O . GLY A 1 307 ? 20.253 0.767 -15.837 1.00 95.94 307 GLY A O 1
ATOM 2283 N N . ASP A 1 308 ? 20.021 0.059 -17.955 1.00 97.00 308 ASP A N 1
ATOM 2284 C CA . ASP A 1 308 ? 19.196 1.183 -18.422 1.00 97.00 308 ASP A CA 1
ATOM 2285 C C . ASP A 1 308 ? 17.748 1.147 -17.908 1.00 97.00 308 ASP A C 1
ATOM 2287 O O . ASP A 1 308 ? 16.968 2.059 -18.192 1.00 97.00 308 ASP A O 1
ATOM 2291 N N . ARG A 1 309 ? 17.344 0.104 -17.165 1.00 97.94 309 ARG A N 1
ATOM 2292 C CA . ARG A 1 309 ? 15.972 0.010 -16.656 1.00 97.94 309 ARG A CA 1
ATOM 2293 C C . ARG A 1 309 ? 15.687 1.180 -15.704 1.00 97.94 309 ARG A C 1
ATOM 2295 O O . ARG A 1 309 ? 16.390 1.312 -14.700 1.00 97.94 309 ARG A O 1
ATOM 2302 N N . PRO A 1 310 ? 14.641 1.991 -15.953 1.00 98.62 310 PRO A N 1
ATOM 2303 C CA . PRO A 1 310 ? 14.287 3.072 -15.044 1.00 98.62 310 PRO A CA 1
ATOM 2304 C C . PRO A 1 310 ? 13.854 2.549 -13.672 1.00 98.62 310 PRO A C 1
ATOM 2306 O O . PRO A 1 310 ? 13.081 1.593 -13.575 1.00 98.62 310 PRO A O 1
ATOM 2309 N N . ILE A 1 311 ? 14.312 3.213 -12.616 1.00 98.81 311 ILE A N 1
ATOM 2310 C CA . ILE A 1 311 ? 13.983 2.907 -11.226 1.00 98.81 311 ILE A CA 1
ATOM 2311 C C . ILE A 1 311 ? 13.822 4.196 -10.414 1.00 98.81 311 ILE A C 1
ATOM 2313 O O . ILE A 1 311 ? 14.468 5.218 -10.660 1.00 98.81 311 ILE A O 1
ATOM 2317 N N . VAL A 1 312 ? 12.951 4.131 -9.414 1.00 98.88 312 VAL A N 1
ATOM 2318 C CA . VAL A 1 312 ? 12.797 5.147 -8.375 1.00 98.88 312 VAL A CA 1
ATOM 2319 C C . VAL A 1 312 ? 13.114 4.533 -7.021 1.00 98.88 312 VAL A C 1
ATOM 2321 O O . VAL A 1 312 ? 12.626 3.450 -6.703 1.00 98.88 312 VAL A O 1
ATOM 2324 N N . ILE A 1 313 ? 13.899 5.244 -6.218 1.00 98.62 313 ILE A N 1
ATOM 2325 C CA . ILE A 1 313 ? 14.195 4.900 -4.829 1.00 98.62 313 ILE A CA 1
ATOM 2326 C C . ILE A 1 313 ? 13.499 5.939 -3.953 1.00 98.62 313 ILE A C 1
ATOM 2328 O O . ILE A 1 313 ? 13.883 7.107 -3.937 1.00 98.62 313 ILE A O 1
ATOM 2332 N N . ALA A 1 314 ? 12.455 5.518 -3.248 1.00 98.50 314 ALA A N 1
ATOM 2333 C CA . ALA A 1 314 ? 11.753 6.340 -2.277 1.00 98.50 314 ALA A CA 1
ATOM 2334 C C . ALA A 1 314 ? 12.220 5.966 -0.870 1.00 98.50 314 ALA A C 1
ATOM 2336 O O . ALA A 1 314 ? 12.026 4.836 -0.421 1.00 98.50 314 ALA A O 1
ATOM 2337 N N . ARG A 1 315 ? 12.843 6.910 -0.176 1.00 97.88 315 ARG A N 1
ATOM 2338 C CA . ARG A 1 315 ? 13.428 6.724 1.148 1.00 97.88 315 ARG A CA 1
ATOM 2339 C C . ARG A 1 315 ? 12.635 7.508 2.180 1.00 97.88 315 ARG A C 1
ATOM 2341 O O . ARG A 1 315 ? 12.299 8.665 1.947 1.00 97.88 315 ARG A O 1
ATOM 2348 N N . GLU A 1 316 ? 12.376 6.883 3.330 1.00 96.94 316 GLU A N 1
ATOM 2349 C CA . GLU A 1 316 ? 11.781 7.540 4.503 1.00 96.94 316 GLU A CA 1
ATOM 2350 C C . GLU A 1 316 ? 10.472 8.297 4.180 1.00 96.94 316 GLU A C 1
ATOM 2352 O O . GLU A 1 316 ? 10.238 9.398 4.677 1.00 96.94 316 GLU A O 1
ATOM 2357 N N . LEU A 1 317 ? 9.613 7.698 3.343 1.00 97.62 317 LEU A N 1
ATOM 2358 C CA . LEU A 1 317 ? 8.334 8.281 2.921 1.00 97.62 317 LEU A CA 1
ATOM 2359 C C . LEU A 1 317 ? 7.514 8.789 4.113 1.00 97.62 317 LEU A C 1
ATOM 2361 O O . LEU A 1 317 ? 7.320 8.085 5.104 1.00 97.62 317 LEU A O 1
ATOM 2365 N N . THR A 1 318 ? 6.993 10.007 3.984 1.00 96.94 318 THR A N 1
ATOM 2366 C CA . THR A 1 318 ? 6.255 10.807 4.976 1.00 96.94 318 THR A CA 1
ATOM 2367 C C . THR A 1 318 ? 7.075 11.280 6.182 1.00 96.94 318 THR A C 1
ATOM 2369 O O . THR A 1 318 ? 6.567 12.026 7.018 1.00 96.94 318 THR A O 1
ATOM 2372 N N . LYS A 1 319 ? 8.347 10.894 6.315 1.00 95.44 319 LYS A N 1
ATOM 2373 C CA . LYS A 1 319 ? 9.198 11.284 7.451 1.00 95.44 319 LYS A CA 1
ATOM 2374 C C . LYS A 1 319 ? 9.987 12.558 7.127 1.00 95.44 319 LYS A C 1
ATOM 2376 O O . LYS A 1 319 ? 9.991 13.073 6.015 1.00 95.44 319 LYS A O 1
ATOM 2381 N N . ARG A 1 320 ? 10.704 13.082 8.128 1.00 93.38 320 ARG A N 1
ATOM 2382 C CA . ARG A 1 320 ? 11.475 14.338 8.018 1.00 93.38 320 ARG A CA 1
ATOM 2383 C C . ARG A 1 320 ? 12.532 14.326 6.905 1.00 93.38 320 ARG A C 1
ATOM 2385 O O . ARG A 1 320 ? 12.829 15.383 6.359 1.00 93.38 320 ARG A O 1
ATOM 2392 N N . PHE A 1 321 ? 13.125 13.167 6.632 1.00 94.69 321 PHE A N 1
ATOM 2393 C CA . PHE A 1 321 ? 14.192 12.991 5.644 1.00 94.69 321 PHE A CA 1
ATOM 2394 C C . PHE A 1 321 ? 13.690 12.244 4.401 1.00 94.69 321 PHE A C 1
ATOM 2396 O O . PHE A 1 321 ? 14.435 11.446 3.839 1.00 94.69 321 PHE A O 1
ATOM 2403 N N . GLU A 1 322 ? 12.427 12.468 4.022 1.00 97.19 322 GLU A N 1
ATOM 2404 C CA . GLU A 1 322 ? 11.863 11.921 2.789 1.00 97.19 322 GLU A CA 1
ATOM 2405 C C . GLU A 1 322 ? 12.712 12.333 1.581 1.00 97.19 322 GLU A C 1
ATOM 2407 O O . GLU A 1 322 ? 13.039 13.509 1.397 1.00 97.19 322 GLU A O 1
ATOM 2412 N N . GLU A 1 323 ? 13.050 11.353 0.749 1.00 97.44 323 GLU A N 1
ATOM 2413 C CA . GLU A 1 323 ? 13.858 11.543 -0.449 1.00 97.44 323 GLU A CA 1
ATOM 2414 C C . GLU A 1 323 ? 13.340 10.641 -1.571 1.00 97.44 323 GLU A C 1
ATOM 2416 O O . GLU A 1 323 ? 13.135 9.444 -1.371 1.00 97.44 323 GLU A O 1
ATOM 2421 N N . ILE A 1 324 ? 13.135 11.214 -2.762 1.00 98.38 324 ILE A N 1
ATOM 2422 C CA . ILE A 1 324 ? 12.727 10.472 -3.960 1.00 98.38 324 ILE A CA 1
ATOM 2423 C C . ILE A 1 324 ? 13.803 10.628 -5.031 1.00 98.38 324 ILE A C 1
ATOM 2425 O O . ILE A 1 324 ? 13.830 11.626 -5.759 1.00 98.38 324 ILE A O 1
ATOM 2429 N N . TRP A 1 325 ? 14.662 9.623 -5.148 1.00 98.31 325 TRP A N 1
ATOM 2430 C CA . TRP A 1 325 ? 15.700 9.557 -6.169 1.00 98.31 325 TRP A CA 1
ATOM 2431 C C . TRP A 1 325 ? 15.182 8.820 -7.412 1.00 98.31 325 TRP A C 1
ATOM 2433 O O . TRP A 1 325 ? 14.427 7.853 -7.297 1.00 98.31 325 TRP A O 1
ATOM 2443 N N . ARG A 1 326 ? 15.554 9.278 -8.613 1.00 98.50 326 ARG A N 1
ATOM 2444 C CA . ARG A 1 326 ? 15.124 8.698 -9.899 1.00 98.50 326 ARG A CA 1
ATOM 2445 C C . ARG A 1 326 ? 16.312 8.582 -10.842 1.00 98.50 326 ARG A C 1
ATOM 2447 O O . ARG A 1 326 ? 17.088 9.528 -10.944 1.00 98.50 326 ARG A O 1
ATOM 2454 N N . GLY A 1 327 ? 16.379 7.487 -11.585 1.00 98.44 327 GLY A N 1
ATOM 2455 C CA . GLY A 1 327 ? 17.414 7.263 -12.588 1.00 98.44 327 GLY A CA 1
ATOM 2456 C C . GLY A 1 327 ? 17.300 5.877 -13.204 1.00 98.44 327 GLY A C 1
ATOM 2457 O O . GLY A 1 327 ? 16.229 5.263 -13.189 1.00 98.44 327 GLY A O 1
ATOM 2458 N N . THR A 1 328 ? 18.403 5.384 -13.750 1.00 98.75 328 THR A N 1
ATOM 2459 C CA . THR A 1 328 ? 18.525 3.997 -14.207 1.00 98.75 328 THR A CA 1
ATOM 2460 C C . THR A 1 328 ? 19.051 3.091 -13.090 1.00 98.75 328 THR A C 1
ATOM 2462 O O . THR A 1 328 ? 19.517 3.570 -12.053 1.00 98.75 328 THR A O 1
ATOM 2465 N N . LEU A 1 329 ? 18.989 1.770 -13.271 1.00 98.69 329 LEU A N 1
ATOM 2466 C CA . LEU A 1 329 ? 19.611 0.826 -12.338 1.00 98.69 329 LEU A CA 1
ATOM 2467 C C . LEU A 1 329 ? 21.129 1.032 -12.237 1.00 98.69 329 LEU A C 1
ATOM 2469 O O . LEU A 1 329 ? 21.675 0.932 -11.139 1.00 98.69 329 LEU A O 1
ATOM 2473 N N . THR A 1 330 ? 21.802 1.372 -13.339 1.00 98.56 330 THR A N 1
ATOM 2474 C CA . THR A 1 330 ? 23.229 1.735 -13.325 1.00 98.56 330 THR A CA 1
ATOM 2475 C C . THR A 1 330 ? 23.478 2.950 -12.433 1.00 98.56 330 THR A C 1
ATOM 2477 O O . THR A 1 330 ? 24.337 2.901 -11.551 1.00 98.56 330 THR A O 1
ATOM 2480 N N . ASP A 1 331 ? 22.691 4.015 -12.612 1.00 98.44 331 ASP A N 1
ATOM 2481 C CA . ASP A 1 331 ? 22.817 5.233 -11.805 1.00 98.44 331 ASP A CA 1
ATOM 2482 C C . ASP A 1 331 ? 22.518 4.954 -10.325 1.00 98.44 331 ASP A C 1
ATOM 2484 O O . ASP A 1 331 ? 23.168 5.504 -9.440 1.00 98.44 331 ASP A O 1
ATOM 2488 N N . ALA A 1 332 ? 21.561 4.064 -10.047 1.00 98.38 332 ALA A N 1
ATOM 2489 C CA . ALA A 1 332 ? 21.171 3.690 -8.694 1.00 98.38 332 ALA A CA 1
ATOM 2490 C C . ALA A 1 332 ? 22.304 2.962 -7.963 1.00 98.38 332 ALA A C 1
ATOM 2492 O O . ALA A 1 332 ? 22.585 3.269 -6.805 1.00 98.38 332 ALA A O 1
ATOM 2493 N N . VAL A 1 333 ? 22.970 2.020 -8.642 1.00 98.38 333 VAL A N 1
ATOM 2494 C CA . VAL A 1 333 ? 24.136 1.302 -8.106 1.00 98.38 333 VAL A CA 1
ATOM 2495 C C . VAL A 1 333 ? 25.281 2.272 -7.809 1.00 98.38 333 VAL A C 1
ATOM 2497 O O . VAL A 1 333 ? 25.885 2.179 -6.742 1.00 98.38 333 VAL A O 1
ATOM 2500 N N . ALA A 1 334 ? 25.551 3.224 -8.708 1.00 97.88 334 ALA A N 1
ATOM 2501 C CA . ALA A 1 334 ? 26.563 4.253 -8.479 1.00 97.88 334 ALA A CA 1
ATOM 2502 C C . ALA A 1 334 ? 26.197 5.157 -7.287 1.00 97.88 334 ALA A C 1
ATOM 2504 O O . ALA A 1 334 ? 27.019 5.385 -6.401 1.00 97.88 334 ALA A O 1
ATOM 2505 N N . HIS A 1 335 ? 24.940 5.600 -7.211 1.00 96.69 335 HIS A N 1
ATOM 2506 C CA . HIS A 1 335 ? 24.455 6.481 -6.152 1.00 96.69 335 HIS A CA 1
ATOM 2507 C C . HIS A 1 335 ? 24.625 5.878 -4.749 1.00 96.69 335 HIS A C 1
ATOM 2509 O O . HIS A 1 335 ? 25.150 6.541 -3.855 1.00 96.69 335 HIS A O 1
ATOM 2515 N N . VAL A 1 336 ? 24.238 4.613 -4.548 1.00 95.94 336 VAL A N 1
ATOM 2516 C CA . VAL A 1 336 ? 24.337 3.958 -3.226 1.00 95.94 336 VAL A CA 1
ATOM 2517 C C . VAL A 1 336 ? 25.758 3.527 -2.852 1.00 95.94 336 VAL A C 1
ATOM 2519 O O . VAL A 1 336 ? 25.999 3.152 -1.705 1.00 95.94 336 VAL A O 1
ATOM 2522 N N . ALA A 1 337 ? 26.697 3.551 -3.804 1.00 94.19 337 ALA A N 1
ATOM 2523 C CA . ALA A 1 337 ? 28.117 3.360 -3.524 1.00 94.19 337 ALA A CA 1
ATOM 2524 C C . ALA A 1 337 ? 28.757 4.635 -2.947 1.00 94.19 337 ALA A C 1
ATOM 2526 O O . ALA A 1 337 ? 29.673 4.546 -2.131 1.00 94.19 337 ALA A O 1
ATOM 2527 N N . GLU A 1 338 ? 28.264 5.812 -3.344 1.00 94.12 338 GLU A N 1
ATOM 2528 C CA . GLU A 1 338 ? 28.733 7.110 -2.845 1.00 94.12 338 GLU A CA 1
ATOM 2529 C C . GLU A 1 338 ? 27.998 7.555 -1.575 1.00 94.12 338 GLU A C 1
ATOM 2531 O O . GLU A 1 338 ? 28.594 8.151 -0.675 1.00 94.12 338 GLU A O 1
ATOM 2536 N N . VAL A 1 339 ? 26.698 7.262 -1.490 1.00 91.00 339 VAL A N 1
ATOM 2537 C CA . VAL A 1 339 ? 25.827 7.678 -0.390 1.00 91.00 339 VAL A CA 1
ATOM 2538 C C . VAL A 1 339 ? 25.404 6.457 0.415 1.00 91.00 339 VAL A C 1
ATOM 2540 O O . VAL A 1 339 ? 24.639 5.621 -0.058 1.00 91.00 339 VAL A O 1
ATOM 2543 N N . GLU A 1 340 ? 25.870 6.378 1.665 1.00 90.62 340 GLU A N 1
ATOM 2544 C CA . GLU A 1 340 ? 25.502 5.299 2.585 1.00 90.62 340 GLU A CA 1
ATOM 2545 C C . GLU A 1 340 ? 23.967 5.225 2.758 1.00 90.62 340 GLU A C 1
ATOM 2547 O O . GLU A 1 340 ? 23.361 6.182 3.265 1.00 90.62 340 GLU A O 1
ATOM 2552 N N . PRO A 1 341 ? 23.318 4.098 2.400 1.00 91.75 341 PRO A N 1
ATOM 2553 C CA . PRO A 1 341 ? 21.876 3.951 2.557 1.00 91.75 341 PRO A CA 1
ATOM 2554 C C . PRO A 1 341 ? 21.447 4.000 4.024 1.00 91.75 341 PRO A C 1
ATOM 2556 O O . PRO A 1 341 ? 21.996 3.304 4.880 1.00 91.75 341 PRO A O 1
ATOM 2559 N N . ARG A 1 342 ? 20.408 4.785 4.329 1.00 93.44 342 ARG A N 1
ATOM 2560 C CA . ARG A 1 342 ? 19.854 4.914 5.689 1.00 93.44 342 ARG A CA 1
ATOM 2561 C C . ARG A 1 342 ? 18.335 4.921 5.676 1.00 93.44 342 ARG A C 1
ATOM 2563 O O . ARG A 1 342 ? 17.734 5.484 4.771 1.00 93.44 342 ARG A O 1
ATOM 2570 N N . GLY A 1 343 ? 17.720 4.403 6.735 1.00 93.12 343 GLY A N 1
ATOM 2571 C CA . GLY A 1 343 ? 16.260 4.352 6.839 1.00 93.12 343 GLY A CA 1
ATOM 2572 C C . GLY A 1 343 ? 15.634 3.325 5.896 1.00 93.12 343 GLY A C 1
ATOM 2573 O O . GLY A 1 343 ? 16.325 2.476 5.330 1.00 93.12 343 GLY A O 1
ATOM 2574 N N . GLU A 1 344 ? 14.317 3.382 5.768 1.00 94.88 344 GLU A N 1
ATOM 2575 C CA . GLU A 1 344 ? 13.525 2.415 5.001 1.00 94.88 344 GLU A CA 1
ATOM 2576 C C . GLU A 1 344 ? 13.368 2.861 3.546 1.00 94.88 344 GLU A C 1
ATOM 2578 O O . GLU A 1 344 ? 13.165 4.049 3.277 1.00 94.88 344 GLU A O 1
ATOM 2583 N N . HIS A 1 345 ? 13.453 1.905 2.615 1.00 98.00 345 HIS A N 1
ATOM 2584 C CA . HIS A 1 345 ? 13.383 2.169 1.181 1.00 98.00 345 HIS A CA 1
ATOM 2585 C C . HIS A 1 345 ? 12.240 1.395 0.523 1.00 98.00 345 HIS A C 1
ATOM 2587 O O . HIS A 1 345 ? 12.012 0.215 0.801 1.00 98.00 345 HIS A O 1
ATOM 2593 N N . VAL A 1 346 ? 11.571 2.060 -0.414 1.00 98.69 346 VAL A N 1
ATOM 2594 C CA . VAL A 1 346 ? 10.669 1.454 -1.390 1.00 98.69 346 VAL A CA 1
ATOM 2595 C C . VAL A 1 346 ? 11.266 1.675 -2.775 1.00 98.69 346 VAL A C 1
ATOM 2597 O O . VAL A 1 346 ? 11.552 2.807 -3.165 1.00 98.69 346 VAL A O 1
ATOM 2600 N N . LEU A 1 347 ? 11.464 0.593 -3.517 1.00 98.88 347 LEU A N 1
ATOM 2601 C CA . LEU A 1 347 ? 11.960 0.618 -4.887 1.00 98.88 347 LEU A CA 1
ATOM 2602 C C . LEU A 1 347 ? 10.776 0.502 -5.838 1.00 98.88 347 LEU A C 1
ATOM 2604 O O . LEU A 1 347 ? 9.938 -0.380 -5.669 1.00 98.88 347 LEU A O 1
ATOM 2608 N N . VAL A 1 348 ? 10.712 1.363 -6.847 1.00 98.88 348 VAL A N 1
ATOM 2609 C CA . VAL A 1 348 ? 9.713 1.282 -7.916 1.00 98.88 348 VAL A CA 1
ATOM 2610 C C . VAL A 1 348 ? 10.454 1.109 -9.229 1.00 98.88 348 VAL A C 1
ATOM 2612 O O . VAL A 1 348 ? 11.052 2.050 -9.747 1.00 98.88 348 VAL A O 1
ATOM 2615 N N . LEU A 1 349 ? 10.452 -0.116 -9.737 1.00 98.81 349 LEU A N 1
ATOM 2616 C CA . LEU A 1 349 ? 11.153 -0.515 -10.947 1.00 98.81 349 LEU A CA 1
ATOM 2617 C C . LEU A 1 349 ? 10.195 -0.478 -12.137 1.00 98.81 349 LEU A C 1
ATOM 2619 O O . LEU A 1 349 ? 9.079 -0.997 -12.062 1.00 98.81 349 LEU A O 1
ATOM 2623 N N . ALA A 1 350 ? 10.627 0.111 -13.248 1.00 98.50 350 ALA A N 1
ATOM 2624 C CA . ALA A 1 350 ? 9.861 0.067 -14.483 1.00 98.50 350 ALA A CA 1
ATOM 2625 C C . ALA A 1 350 ? 9.724 -1.372 -14.996 1.00 98.50 350 ALA A C 1
ATOM 2627 O O . ALA A 1 350 ? 10.630 -2.200 -14.853 1.00 98.50 350 ALA A O 1
ATOM 2628 N N . GLY A 1 351 ? 8.595 -1.645 -15.645 1.00 97.19 351 GLY A N 1
ATOM 2629 C CA . GLY A 1 351 ? 8.371 -2.926 -16.298 1.00 97.19 351 GLY A CA 1
ATOM 2630 C C . GLY A 1 351 ? 9.398 -3.222 -17.387 1.00 97.19 351 GLY A C 1
ATOM 2631 O O . GLY A 1 351 ? 10.073 -2.323 -17.900 1.00 97.19 351 GLY A O 1
ATOM 2632 N N . ALA A 1 352 ? 9.523 -4.502 -17.723 1.00 95.12 352 ALA A N 1
ATOM 2633 C CA . ALA A 1 352 ? 10.339 -4.962 -18.826 1.00 95.12 352 ALA A CA 1
ATOM 2634 C C . ALA A 1 352 ? 9.941 -4.219 -20.099 1.00 95.12 352 ALA A C 1
ATOM 2636 O O . ALA A 1 352 ? 8.738 -4.063 -20.351 1.00 95.12 352 ALA A O 1
ATOM 2637 N N . PRO A 1 353 ? 10.922 -3.723 -20.879 1.00 85.88 353 PRO A N 1
ATOM 2638 C CA . PRO A 1 353 ? 10.605 -3.160 -22.175 1.00 85.88 353 PRO A CA 1
ATOM 2639 C C . PRO A 1 353 ? 9.808 -4.211 -22.942 1.00 85.88 353 PRO A C 1
ATOM 2641 O O . PRO A 1 353 ? 10.124 -5.401 -22.877 1.00 85.88 353 PRO A O 1
ATOM 2644 N N . ALA A 1 354 ? 8.749 -3.774 -23.625 1.00 74.38 354 ALA A N 1
ATOM 2645 C CA . ALA A 1 354 ? 8.057 -4.660 -24.544 1.00 74.38 354 ALA A CA 1
ATOM 2646 C C . ALA A 1 354 ? 9.114 -5.259 -25.473 1.00 74.38 354 ALA A C 1
ATOM 2648 O O . ALA A 1 354 ? 9.953 -4.510 -25.987 1.00 74.38 354 ALA A O 1
ATOM 2649 N N . GLU A 1 355 ? 9.101 -6.584 -25.646 1.00 67.31 355 GLU A N 1
ATOM 2650 C CA . GLU A 1 355 ? 9.963 -7.210 -26.640 1.00 67.31 355 GLU A CA 1
ATOM 2651 C C . GLU A 1 355 ? 9.782 -6.440 -27.943 1.00 67.31 355 GLU A C 1
ATOM 2653 O O . GLU A 1 355 ? 8.651 -6.194 -28.384 1.00 67.31 355 GLU A O 1
ATOM 2658 N N . ALA A 1 356 ? 10.899 -5.963 -28.497 1.00 63.75 356 ALA A N 1
ATOM 2659 C CA . ALA A 1 356 ? 10.861 -5.259 -29.760 1.00 63.75 356 ALA A CA 1
ATOM 2660 C C . ALA A 1 356 ? 10.121 -6.160 -30.747 1.00 63.75 356 ALA A C 1
ATOM 2662 O O . ALA A 1 356 ? 10.430 -7.350 -30.850 1.00 63.75 356 ALA A O 1
ATOM 2663 N N . ALA A 1 357 ? 9.118 -5.603 -31.431 1.00 69.81 357 ALA A N 1
ATOM 2664 C CA . ALA A 1 357 ? 8.414 -6.352 -32.456 1.00 69.81 357 ALA A CA 1
ATOM 2665 C C . ALA A 1 357 ? 9.470 -6.973 -33.385 1.00 69.81 357 ALA A C 1
ATOM 2667 O O . ALA A 1 357 ? 10.375 -6.241 -33.800 1.00 69.81 357 ALA A O 1
ATOM 2668 N N . PRO A 1 358 ? 9.379 -8.279 -33.696 1.00 80.88 358 PRO A N 1
ATOM 2669 C CA . PRO A 1 358 ? 10.372 -8.968 -34.504 1.00 80.88 358 PRO A CA 1
ATOM 2670 C C . PRO A 1 358 ? 10.678 -8.143 -35.746 1.00 80.88 358 PRO A C 1
ATOM 2672 O O . PRO A 1 358 ? 9.761 -7.747 -36.483 1.00 80.88 358 PRO A O 1
ATOM 2675 N N . ASP A 1 359 ? 11.950 -7.813 -35.939 1.00 87.06 359 ASP A N 1
ATOM 2676 C CA . ASP A 1 359 ? 12.386 -7.048 -37.095 1.00 87.06 359 ASP A CA 1
ATOM 2677 C C . ASP A 1 359 ? 12.297 -7.908 -38.367 1.00 87.06 359 ASP A C 1
ATOM 2679 O O . ASP A 1 359 ? 11.979 -9.101 -38.340 1.00 87.06 359 ASP A O 1
ATOM 2683 N N . ASP A 1 360 ? 12.514 -7.291 -39.526 1.00 89.62 360 ASP A N 1
ATOM 2684 C CA . ASP A 1 360 ? 12.429 -8.027 -40.788 1.00 89.62 360 ASP A CA 1
ATOM 2685 C C . ASP A 1 360 ? 13.514 -9.107 -40.905 1.00 89.62 360 ASP A C 1
ATOM 2687 O O . ASP A 1 360 ? 13.326 -10.049 -41.669 1.00 89.62 360 ASP A O 1
ATOM 2691 N N . ALA A 1 361 ? 14.630 -9.004 -40.173 1.00 89.50 361 ALA A N 1
ATOM 2692 C CA . ALA A 1 361 ? 15.672 -10.028 -40.161 1.00 89.50 361 ALA A CA 1
ATOM 2693 C C . ALA A 1 361 ? 15.198 -11.285 -39.420 1.00 89.50 361 ALA A C 1
ATOM 2695 O O . ALA A 1 361 ? 15.223 -12.368 -39.997 1.00 89.50 361 ALA A O 1
ATOM 2696 N N . ALA A 1 362 ? 14.645 -11.137 -38.216 1.00 88.62 362 ALA A N 1
ATOM 2697 C CA . ALA A 1 362 ? 14.081 -12.235 -37.439 1.00 88.62 362 ALA A CA 1
ATOM 2698 C C . ALA A 1 362 ? 12.908 -12.918 -38.161 1.00 88.62 362 ALA A C 1
ATOM 2700 O O . ALA A 1 362 ? 12.816 -14.149 -38.194 1.00 88.62 362 ALA A O 1
ATOM 2701 N N . VAL A 1 363 ? 12.027 -12.129 -38.793 1.00 92.69 363 VAL A N 1
ATOM 2702 C CA . VAL A 1 363 ? 10.935 -12.669 -39.619 1.00 92.69 363 VAL A CA 1
ATOM 2703 C C . VAL A 1 363 ? 11.498 -13.414 -40.833 1.00 92.69 363 VAL A C 1
ATOM 2705 O O . VAL A 1 363 ? 11.034 -14.513 -41.136 1.00 92.69 363 VAL A O 1
ATOM 2708 N N . ARG A 1 364 ? 12.518 -12.866 -41.508 1.00 93.88 364 ARG A N 1
ATOM 2709 C CA . ARG A 1 364 ? 13.181 -13.509 -42.654 1.00 93.88 364 ARG A CA 1
ATOM 2710 C C . ARG A 1 364 ? 13.838 -14.831 -42.271 1.00 93.88 364 ARG A C 1
ATOM 2712 O O . ARG A 1 364 ? 13.620 -15.807 -42.979 1.00 93.88 364 ARG A O 1
ATOM 2719 N N . ASP A 1 365 ? 14.554 -14.894 -41.155 1.00 93.12 365 ASP A N 1
ATOM 2720 C CA . ASP A 1 365 ? 15.219 -16.115 -40.684 1.00 93.12 365 ASP A CA 1
ATOM 2721 C C . ASP A 1 365 ? 14.216 -17.209 -40.294 1.00 93.12 365 ASP A C 1
ATOM 2723 O O . ASP A 1 365 ? 14.417 -18.393 -40.574 1.00 93.12 365 ASP A O 1
ATOM 2727 N N . ALA A 1 366 ? 13.103 -16.836 -39.656 1.00 92.62 366 ALA A N 1
ATOM 2728 C CA . ALA A 1 366 ? 12.026 -17.774 -39.347 1.00 92.62 366 ALA A CA 1
ATOM 2729 C C . ALA A 1 366 ? 11.358 -18.321 -40.621 1.00 92.62 366 ALA A C 1
ATOM 2731 O O . ALA A 1 366 ? 11.158 -19.529 -40.738 1.00 92.62 366 ALA A O 1
ATOM 2732 N N . VAL A 1 367 ? 11.077 -17.455 -41.601 1.00 94.94 367 VAL A N 1
ATOM 2733 C CA . VAL A 1 367 ? 10.508 -17.866 -42.893 1.00 94.94 367 VAL A CA 1
ATOM 2734 C C . VAL A 1 367 ? 11.487 -18.738 -43.685 1.00 94.94 367 VAL A C 1
ATOM 2736 O O . VAL A 1 367 ? 11.075 -19.755 -44.238 1.00 94.94 367 VAL A O 1
ATOM 2739 N N . ALA A 1 368 ? 12.772 -18.375 -43.735 1.00 94.06 368 ALA A N 1
ATOM 2740 C CA . ALA A 1 368 ? 13.795 -19.110 -44.477 1.00 94.06 368 ALA A CA 1
ATOM 2741 C C . ALA A 1 368 ? 13.957 -20.551 -43.970 1.00 94.06 368 ALA A C 1
ATOM 2743 O O . ALA A 1 368 ? 14.076 -21.462 -44.785 1.00 94.06 368 ALA A O 1
ATOM 2744 N N . ARG A 1 369 ? 13.889 -20.767 -42.648 1.00 94.75 369 ARG A N 1
ATOM 2745 C CA . ARG A 1 369 ? 13.911 -22.112 -42.045 1.00 94.75 369 ARG A CA 1
ATOM 2746 C C . ARG A 1 369 ? 12.743 -22.975 -42.517 1.00 94.75 369 ARG A C 1
ATOM 2748 O O . ARG A 1 369 ? 12.968 -24.048 -43.057 1.00 94.75 369 ARG A O 1
ATOM 2755 N N . LEU A 1 370 ? 11.514 -22.467 -42.426 1.00 95.12 370 LEU A N 1
ATOM 2756 C CA . LEU A 1 370 ? 10.330 -23.216 -42.867 1.00 95.12 370 LEU A CA 1
ATOM 2757 C C . LEU A 1 370 ? 10.351 -23.504 -44.375 1.00 95.12 370 LEU A C 1
ATOM 2759 O O . LEU A 1 370 ? 9.961 -24.584 -44.810 1.00 95.12 370 LEU A O 1
ATOM 2763 N N . LEU A 1 371 ? 10.834 -22.559 -45.189 1.00 93.25 371 LEU A N 1
ATOM 2764 C CA . LEU A 1 371 ? 11.016 -22.789 -46.624 1.00 93.25 371 LEU A CA 1
ATOM 2765 C C . LEU A 1 371 ? 12.061 -23.881 -46.904 1.00 93.25 371 LEU A C 1
ATOM 2767 O O . LEU A 1 371 ? 11.846 -24.694 -47.803 1.00 93.25 371 LEU A O 1
ATOM 2771 N N . ALA A 1 372 ? 13.164 -23.912 -46.148 1.00 92.31 372 ALA A N 1
ATOM 2772 C CA . ALA A 1 372 ? 14.186 -24.955 -46.249 1.00 92.31 372 ALA A CA 1
ATOM 2773 C C . ALA A 1 372 ? 13.644 -26.338 -45.848 1.00 92.31 372 ALA A C 1
ATOM 2775 O O . ALA A 1 372 ? 14.006 -27.335 -46.468 1.00 92.31 372 ALA A O 1
ATOM 2776 N N . ASP A 1 373 ? 12.701 -26.379 -44.905 1.00 93.12 373 ASP A N 1
ATOM 2777 C CA . ASP A 1 373 ? 11.982 -27.590 -44.488 1.00 93.12 373 ASP A CA 1
ATOM 2778 C C . ASP A 1 373 ? 10.869 -28.011 -45.478 1.00 93.12 373 ASP A C 1
ATOM 2780 O O . ASP A 1 373 ? 10.111 -28.948 -45.227 1.00 93.12 373 ASP A O 1
ATOM 2784 N N . GLY A 1 374 ? 10.755 -27.334 -46.628 1.00 91.69 374 GLY A N 1
ATOM 2785 C CA . GLY A 1 374 ? 9.809 -27.665 -47.697 1.00 91.69 374 GLY A CA 1
ATOM 2786 C C . GLY A 1 374 ? 8.397 -27.104 -47.504 1.00 91.69 374 GLY A C 1
ATOM 2787 O O . GLY A 1 374 ? 7.506 -27.392 -48.309 1.00 91.69 374 GLY A O 1
ATOM 2788 N N . VAL A 1 375 ? 8.173 -26.275 -46.481 1.00 94.75 375 VAL A N 1
ATOM 2789 C CA . VAL A 1 375 ? 6.880 -25.627 -46.235 1.00 94.75 375 VAL A CA 1
ATOM 2790 C C . VAL A 1 375 ? 6.587 -24.610 -47.345 1.00 94.75 375 VAL A C 1
ATOM 2792 O O . VAL A 1 375 ? 7.468 -23.909 -47.853 1.00 94.75 375 VAL A O 1
ATOM 2795 N N . SER A 1 376 ? 5.323 -24.508 -47.764 1.00 93.94 376 SER A N 1
ATOM 2796 C CA . SER A 1 376 ? 4.934 -23.531 -48.783 1.00 93.94 376 SER A CA 1
ATOM 2797 C C . SER A 1 376 ? 5.121 -22.097 -48.262 1.00 93.94 376 SER A C 1
ATOM 2799 O O . SER A 1 376 ? 4.920 -21.830 -47.082 1.00 93.94 376 SER A O 1
ATOM 2801 N N . ALA A 1 377 ? 5.442 -21.127 -49.129 1.00 91.56 377 ALA A N 1
ATOM 2802 C CA . ALA A 1 377 ? 5.599 -19.725 -48.702 1.00 91.56 377 ALA A CA 1
ATOM 2803 C C . ALA A 1 377 ? 4.345 -19.155 -48.018 1.00 91.56 377 ALA A C 1
ATOM 2805 O O . ALA A 1 377 ? 4.442 -18.310 -47.131 1.00 91.56 377 ALA A O 1
ATOM 2806 N N . ARG A 1 378 ? 3.160 -19.634 -48.411 1.00 94.06 378 ARG A N 1
ATOM 2807 C CA . ARG A 1 378 ? 1.892 -19.245 -47.793 1.00 94.06 378 ARG A CA 1
ATOM 2808 C C . ARG A 1 378 ? 1.763 -19.797 -46.374 1.00 94.06 378 ARG A C 1
ATOM 2810 O O . ARG A 1 378 ? 1.294 -19.074 -45.490 1.00 94.06 378 ARG A O 1
ATOM 2817 N N . ASP A 1 379 ? 2.149 -21.050 -46.170 1.00 94.44 379 ASP A N 1
ATOM 2818 C CA . ASP A 1 379 ? 2.031 -21.720 -44.876 1.00 94.44 379 ASP A CA 1
ATOM 2819 C C . ASP A 1 379 ? 3.126 -21.230 -43.928 1.00 94.44 379 ASP A C 1
ATOM 2821 O O . ASP A 1 379 ? 2.802 -20.795 -42.828 1.00 94.44 379 ASP A O 1
ATOM 2825 N N . ALA A 1 380 ? 4.364 -21.097 -44.412 1.00 94.75 380 ALA A N 1
ATOM 2826 C CA . ALA A 1 380 ? 5.474 -20.491 -43.681 1.00 94.75 380 ALA A CA 1
ATOM 2827 C C . ALA A 1 380 ? 5.138 -19.068 -43.207 1.00 94.75 380 ALA A C 1
ATOM 2829 O O . ALA A 1 380 ? 5.339 -18.728 -42.046 1.00 94.75 380 ALA A O 1
ATOM 2830 N N . ALA A 1 381 ? 4.545 -18.235 -44.070 1.00 95.38 381 ALA A N 1
ATOM 2831 C CA . ALA A 1 381 ? 4.102 -16.899 -43.681 1.00 95.38 381 ALA A CA 1
ATOM 2832 C C . ALA A 1 381 ? 2.957 -16.913 -42.655 1.00 95.38 381 ALA A C 1
ATOM 2834 O O . ALA A 1 381 ? 2.873 -16.017 -41.820 1.00 95.38 381 ALA A O 1
ATOM 2835 N N . THR A 1 382 ? 2.057 -17.900 -42.720 1.00 96.31 382 THR A N 1
ATOM 2836 C CA . THR A 1 382 ? 0.956 -18.048 -41.752 1.00 96.31 382 THR A CA 1
ATOM 2837 C C . THR A 1 382 ? 1.490 -18.470 -40.388 1.00 96.31 382 THR A C 1
ATOM 2839 O O . THR A 1 382 ? 1.091 -17.904 -39.370 1.00 96.31 382 THR A O 1
ATOM 2842 N N . GLU A 1 383 ? 2.409 -19.427 -40.375 1.00 94.00 383 GLU A N 1
ATOM 2843 C CA . GLU A 1 383 ? 3.040 -19.946 -39.172 1.00 94.00 383 GLU A CA 1
ATOM 2844 C C . GLU A 1 383 ? 3.910 -18.881 -38.508 1.00 94.00 383 GLU A C 1
ATOM 2846 O O . GLU A 1 383 ? 3.686 -18.554 -37.349 1.00 94.00 383 GLU A O 1
ATOM 2851 N N . VAL A 1 384 ? 4.797 -18.219 -39.257 1.00 93.31 384 VAL A N 1
ATOM 2852 C CA . VAL A 1 384 ? 5.641 -17.137 -38.725 1.00 93.31 384 VAL A CA 1
ATOM 2853 C C . VAL A 1 384 ? 4.809 -15.962 -38.220 1.00 93.31 384 VAL A C 1
ATOM 2855 O O . VAL A 1 384 ? 5.107 -15.422 -37.159 1.00 93.31 384 VAL A O 1
ATOM 2858 N N . ALA A 1 385 ? 3.740 -15.578 -38.922 1.00 92.75 385 ALA A N 1
ATOM 2859 C CA . ALA A 1 385 ? 2.835 -14.532 -38.445 1.00 92.75 385 ALA A CA 1
ATOM 2860 C C . ALA A 1 385 ? 2.169 -14.890 -37.111 1.00 92.75 385 ALA A C 1
ATOM 2862 O O . ALA A 1 385 ? 1.983 -14.020 -36.263 1.00 92.75 385 ALA A O 1
ATOM 2863 N N . THR A 1 386 ? 1.838 -16.166 -36.919 1.00 90.44 386 THR A N 1
ATOM 2864 C CA . THR A 1 386 ? 1.225 -16.664 -35.684 1.00 90.44 386 THR A CA 1
ATOM 2865 C C . THR A 1 386 ? 2.254 -16.735 -34.557 1.00 90.44 386 THR A C 1
ATOM 2867 O O . THR A 1 386 ? 2.016 -16.196 -33.482 1.00 90.44 386 THR A O 1
ATOM 2870 N N . THR A 1 387 ? 3.414 -17.340 -34.813 1.00 87.62 387 THR A N 1
ATOM 2871 C CA . THR A 1 387 ? 4.467 -17.579 -33.818 1.00 87.62 387 THR A CA 1
ATOM 2872 C C . THR A 1 387 ? 5.151 -16.290 -33.372 1.00 87.62 387 THR A C 1
ATOM 2874 O O . THR A 1 387 ? 5.434 -16.123 -32.192 1.00 87.62 387 THR A O 1
ATOM 2877 N N . LEU A 1 388 ? 5.403 -15.365 -34.301 1.00 88.44 388 LEU A N 1
ATOM 2878 C CA . LEU A 1 388 ? 6.091 -14.100 -34.028 1.00 88.44 388 LEU A CA 1
ATOM 2879 C C . LEU A 1 388 ? 5.128 -12.921 -33.808 1.00 88.44 388 LEU A C 1
ATOM 2881 O O . LEU A 1 388 ? 5.574 -11.797 -33.596 1.00 88.44 388 LEU A O 1
ATOM 2885 N N . GLY A 1 389 ? 3.812 -13.137 -33.904 1.00 85.56 389 GLY A N 1
ATOM 2886 C CA 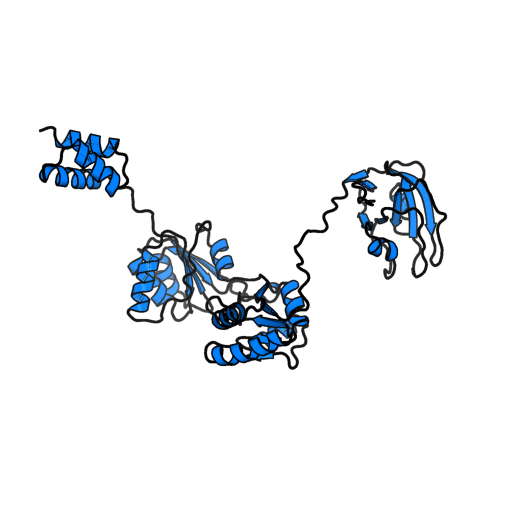. GLY A 1 389 ? 2.810 -12.084 -33.705 1.00 85.56 389 GLY A CA 1
ATOM 2887 C C . GLY A 1 389 ? 2.894 -10.922 -34.707 1.00 85.56 389 GLY A C 1
ATOM 2888 O O . GLY A 1 389 ? 2.471 -9.808 -34.400 1.00 85.56 389 GLY A O 1
ATOM 2889 N N . VAL A 1 390 ? 3.450 -11.148 -35.903 1.00 91.25 390 VAL A N 1
ATOM 2890 C CA . VAL A 1 390 ? 3.597 -10.120 -36.950 1.00 91.25 390 VAL A CA 1
ATOM 2891 C C . VAL A 1 390 ? 2.440 -10.169 -37.961 1.00 91.25 390 VAL A C 1
ATOM 2893 O O . VAL A 1 390 ? 1.858 -11.232 -38.183 1.00 91.25 390 VAL A O 1
ATOM 2896 N N . PRO A 1 391 ? 2.092 -9.058 -38.646 1.00 92.75 391 PRO A N 1
ATOM 2897 C CA . PRO A 1 391 ? 1.044 -9.077 -39.665 1.00 92.75 391 PRO A CA 1
ATOM 2898 C C . PRO A 1 391 ? 1.328 -10.107 -40.766 1.00 92.75 391 PRO A C 1
ATOM 2900 O O . PRO A 1 391 ? 2.387 -10.078 -41.392 1.00 92.75 391 PRO A O 1
ATOM 2903 N N . LYS A 1 392 ? 0.349 -10.965 -41.082 1.00 93.00 392 LYS A N 1
ATOM 2904 C CA . LYS A 1 392 ? 0.489 -12.030 -42.096 1.00 93.00 392 LYS A CA 1
ATOM 2905 C C . LYS A 1 392 ? 1.006 -11.535 -43.446 1.00 93.00 392 LYS A C 1
ATOM 2907 O O . LYS A 1 392 ? 1.805 -12.211 -44.084 1.00 93.00 392 LYS A O 1
ATOM 2912 N N . ARG A 1 393 ? 0.576 -10.342 -43.869 1.00 94.44 393 ARG A N 1
ATOM 2913 C CA . ARG A 1 393 ? 1.042 -9.712 -45.110 1.00 94.44 393 ARG A CA 1
ATOM 2914 C C . ARG A 1 393 ? 2.550 -9.443 -45.087 1.00 94.44 393 ARG A C 1
ATOM 2916 O O . ARG A 1 393 ? 3.218 -9.781 -46.049 1.00 94.44 393 ARG A O 1
ATOM 2923 N N . ARG A 1 394 ? 3.085 -8.937 -43.970 1.00 93.06 394 ARG A N 1
ATOM 2924 C CA . ARG A 1 394 ? 4.522 -8.672 -43.786 1.00 93.06 394 ARG A CA 1
ATOM 2925 C C . ARG A 1 394 ? 5.347 -9.957 -43.907 1.00 93.06 394 ARG A C 1
ATOM 2927 O O . ARG A 1 394 ? 6.318 -9.988 -44.653 1.00 93.06 394 ARG A O 1
ATOM 2934 N N . ALA A 1 395 ? 4.930 -11.028 -43.226 1.00 92.88 395 ALA A N 1
ATOM 2935 C CA . ALA A 1 395 ? 5.599 -12.330 -43.322 1.00 92.88 395 ALA A CA 1
ATOM 2936 C C . ALA A 1 395 ? 5.508 -12.929 -44.739 1.00 92.88 395 ALA A C 1
ATOM 2938 O O . ALA A 1 395 ? 6.472 -13.514 -45.230 1.00 92.88 395 ALA A O 1
ATOM 2939 N N . TYR A 1 396 ? 4.369 -12.751 -45.417 1.00 94.00 396 TYR A N 1
ATOM 2940 C CA . TYR A 1 396 ? 4.162 -13.233 -46.783 1.00 94.00 396 TYR A CA 1
ATOM 2941 C C . TYR A 1 396 ? 5.021 -12.491 -47.805 1.00 94.00 396 TYR A C 1
ATOM 2943 O O . TYR A 1 396 ? 5.652 -13.136 -48.639 1.00 94.00 396 TYR A O 1
ATOM 2951 N N . ASP A 1 397 ? 5.098 -11.163 -47.710 1.00 94.44 397 ASP A N 1
ATOM 2952 C CA . ASP A 1 397 ? 5.931 -10.351 -48.593 1.00 94.44 397 ASP A CA 1
ATOM 2953 C C . ASP A 1 397 ? 7.395 -10.821 -48.496 1.00 94.44 397 ASP A C 1
ATOM 2955 O O . ASP A 1 397 ? 7.988 -11.166 -49.515 1.00 94.44 397 ASP A O 1
ATOM 2959 N N . ILE A 1 398 ? 7.926 -11.004 -47.279 1.00 93.50 398 ILE A N 1
ATOM 2960 C CA . ILE A 1 398 ? 9.279 -11.543 -47.043 1.00 93.50 398 ILE A CA 1
ATOM 2961 C C . ILE A 1 398 ? 9.452 -12.961 -47.623 1.00 93.50 398 ILE A C 1
ATOM 2963 O O . ILE A 1 398 ? 10.460 -13.236 -48.279 1.00 93.50 398 ILE A O 1
ATOM 2967 N N . ALA A 1 399 ? 8.468 -13.850 -47.444 1.00 91.81 399 ALA A N 1
ATOM 2968 C CA . ALA A 1 399 ? 8.498 -15.204 -48.004 1.00 91.81 399 ALA A CA 1
ATOM 2969 C C . ALA A 1 399 ? 8.528 -15.218 -49.537 1.00 91.81 399 ALA A C 1
ATOM 2971 O O . ALA A 1 399 ? 9.181 -16.071 -50.141 1.00 91.81 399 ALA A O 1
ATOM 2972 N N . THR A 1 400 ? 7.842 -14.272 -50.183 1.00 91.25 400 THR A N 1
ATOM 2973 C CA . THR A 1 400 ? 7.867 -14.151 -51.645 1.00 91.25 400 THR A CA 1
ATOM 2974 C C . THR A 1 400 ? 9.191 -13.607 -52.169 1.00 91.25 400 THR A C 1
ATOM 2976 O O . THR A 1 400 ? 9.637 -14.057 -53.225 1.00 91.25 400 THR A O 1
ATOM 2979 N N . THR A 1 401 ? 9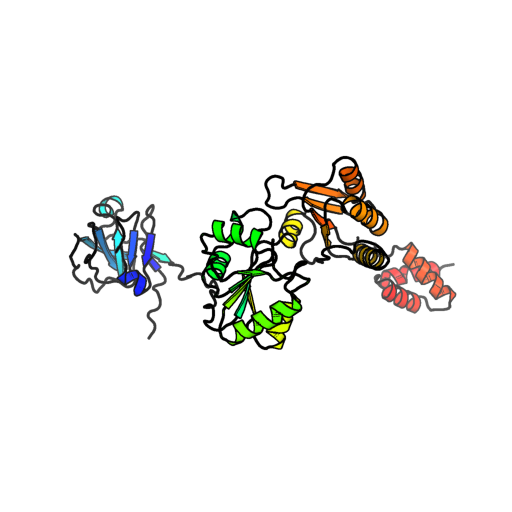.855 -12.707 -51.438 1.00 90.50 401 THR A N 1
ATOM 2980 C CA . THR A 1 401 ? 11.186 -12.205 -51.811 1.00 90.50 401 THR A CA 1
ATOM 2981 C C . THR A 1 401 ? 12.238 -13.306 -51.737 1.00 90.50 401 THR A C 1
ATOM 2983 O O . THR A 1 401 ? 13.048 -13.418 -52.646 1.00 90.50 401 THR A O 1
ATOM 2986 N N . LEU A 1 402 ? 12.183 -14.165 -50.711 1.00 87.44 402 LEU A N 1
ATOM 2987 C CA . LEU A 1 402 ? 13.098 -15.305 -50.539 1.00 87.44 402 LEU A CA 1
ATOM 2988 C C . LEU A 1 402 ? 12.927 -16.411 -51.595 1.00 87.44 402 LEU A C 1
ATOM 2990 O O . LEU A 1 402 ? 13.809 -17.246 -51.757 1.00 87.44 402 LEU A O 1
ATOM 2994 N N . ARG A 1 403 ? 11.793 -16.439 -52.305 1.00 77.50 403 ARG A N 1
ATOM 2995 C CA . ARG A 1 403 ? 11.540 -17.372 -53.415 1.00 77.50 403 ARG A CA 1
ATOM 2996 C C . ARG A 1 403 ? 12.015 -16.862 -54.772 1.00 77.50 403 ARG A C 1
ATOM 2998 O O . ARG A 1 403 ? 12.002 -17.638 -55.727 1.00 77.50 403 ARG A O 1
ATOM 3005 N N . ARG A 1 404 ? 12.346 -15.573 -54.898 1.00 62.75 404 ARG A N 1
ATOM 3006 C CA . ARG A 1 404 ? 12.886 -15.038 -56.150 1.00 62.75 404 ARG A CA 1
ATOM 3007 C C . ARG A 1 404 ? 14.378 -15.397 -56.213 1.00 62.75 404 ARG A C 1
ATOM 3009 O O . ARG A 1 404 ? 15.070 -15.080 -55.249 1.00 62.75 404 ARG A O 1
ATOM 3016 N N . PRO A 1 405 ? 14.823 -16.102 -57.269 1.00 50.66 405 PRO A N 1
ATOM 3017 C CA . PRO A 1 405 ? 16.205 -16.559 -57.404 1.00 50.66 405 PRO A CA 1
ATOM 3018 C C . PRO A 1 405 ? 17.208 -15.409 -57.476 1.00 50.66 405 PRO A C 1
ATOM 3020 O O . PRO A 1 405 ? 16.812 -14.304 -57.923 1.00 50.66 405 PRO A O 1
#

Secondary structure (DSSP, 8-state):
---PPPSEEE--TTS-EEEE-SHHHHHHTTTT-S--SSEEEESS-S--B-TT-SS-EEEEEE-TTSBEEEEEEE-SS-BPPP-TT-SEEEEEETTHHHHTT--TT-B--EEE--------------SS-EEEEE-B-SS-GGGS-HHHHHHHHH-SEEEES-HHHHHHHHHHTT---GGGEEE--TTTHHHHHHHHHHHHHTT-EEEEE-SSBSTTSSSS-HHHHHHHHHTT-EEEEE----HHHHHHHHH-S--SSEEEEEEPPSSHHHHHHHHHHHHH--SEEEEEE-HHHHHHHHHHHHHHH-TT-EEEEEESTTSTT-EEEEEEHHHHHHHHHHS---S-EEEEEPPPPPPPPPPHHHHHHHHHHHHHTT--HHHHHHHHHHHS---HHHHHHHHHHHT--

Foldseek 3Di:
DDPDQLQKDFDQPPFDEAEDRDPVSLVCPCAPHPFFRGKYKYFQDFKDAQERPDAKKKKFFAASQQATADIDIDGHGGIDDGHPRGGIMMIHGPPVCVVSVNDHGDRGDMDGDPPDPPPPVPVPPPLAQEEEWEAAAPADLVQRDPVSLVLLQPFQAEEEQDPVLVVVSCVVSVHDRPPRYHHAFPVCPVVVLVVSLVCNVVRGHYYYYYSHGTAPQLTDDPVSVVVCVVVVHHYHYDHTDDPQVLLLVVQPADDPDEAEPEEADPDDDSNLVSLLVQLQFQAKYKYKDDLVCQLVVLVSNCVRNPQQWKKWKWFSPPHPPTDIDIGTSVVSNVVCVVPRGDHIIMMITHGRDDDDQDDLVNLLVQLVVCVVVVHDLLVSLVVSCVVRVNPSVSSSVSSVVVPPD

pLDDT: mean 89.49, std 12.98, range [32.16, 98.88]

Radius of gyration: 33.54 Å; Cα contacts (8 Å, |Δi|>4): 776; chains: 1; bounding box: 77×73×87 Å

Sequence (405 aa):
MRDAVVPVVPVVPGVAVAVAATRAHRRRGLLGRDGTAGLLVLVPCRQVHTFGMRFPIDVAFVARDGRVLHVGSLRPGRVSRPVWRSRFVLEGPAGAFAGWGIRRGVVLPVREHAAREPRGCVSPMSREGALILVSTPIGNLGDLSPRAVEVLRDADVVAAEDTRRTRGLLTHAGVSAGRRLVSVHEHNERSRAAELVERIRKGDRVAFVTDAGTPGISDPGERLVRVCVEAGLAVEVVPGPSAVLAALVVSGLPTARFVMEGFLPRSGRERSDRVALVAGESRTTVLFEAPNRLAATLADLAAACGGDRPIVIARELTKRFEEIWRGTLTDAVAHVAEVEPRGEHVLVLAGAPAEAAPDDAAVRDAVARLLADGVSARDAATEVATTLGVPKRRAYDIATTLRRP